Protein AF-0000000076550343 (afdb_homodimer)

Radius of gyration: 30.25 Å; Cα contacts (8 Å, |Δi|>4): 1191; chains: 2; bounding box: 45×92×61 Å

Nearest PDB structures (foldseek):
  4ol9-assembly1_A-2  TM=9.514E-01  e=4.602E-27  Mycobacterium tuberculosis
  4yca-assembly1_A  TM=8.989E-01  e=3.574E-21  Staphylococcus aureus
  4yca-assembly1_B  TM=9.072E-01  e=8.761E-21  Staphylococcus aureus
  8wl4-assembly1_B-2  TM=8.237E-01  e=9.222E-20  Levilactobacillus brevis
  1ks9-assembly1_A  TM=8.578E-01  e=3.523E-18  Escherichia coli

Solvent-accessible surface area (backbone atoms only — not comparable to full-atom values): 30443 Å² total; per-residue (Å²): 118,47,36,35,32,36,38,27,63,45,32,64,26,40,53,50,50,54,41,37,50,61,38,71,57,50,45,44,33,39,39,37,87,63,88,70,95,51,43,37,36,39,41,90,90,44,78,43,72,61,80,58,51,78,38,61,48,54,90,74,55,67,89,40,58,34,36,36,38,26,37,61,65,84,45,47,74,76,45,47,61,42,44,57,55,44,34,66,85,63,29,35,35,35,33,48,36,72,45,79,53,53,51,71,70,40,45,92,74,40,62,63,91,42,47,41,49,30,48,72,46,58,53,51,40,59,79,45,90,40,34,29,39,42,75,48,68,43,36,36,42,26,40,63,53,71,68,29,51,53,55,37,54,60,41,53,84,35,88,54,50,53,40,63,33,91,56,44,60,31,55,40,42,53,50,35,31,48,52,39,37,50,50,57,30,39,69,63,75,42,39,35,46,57,51,68,40,67,58,42,34,52,43,34,35,52,34,16,47,36,36,46,53,35,32,42,75,74,67,22,79,72,64,91,56,48,32,59,52,43,53,49,51,46,59,68,40,59,50,79,38,72,52,71,53,34,51,26,50,77,69,73,42,82,62,54,49,52,46,41,29,37,45,45,36,56,53,9,56,76,72,72,41,80,36,62,49,34,45,41,50,43,33,49,47,51,62,70,65,58,126,119,47,37,36,33,35,37,27,64,45,33,66,26,39,53,49,48,51,42,38,52,59,38,71,55,50,45,45,34,40,40,38,87,61,89,69,95,54,41,36,35,38,42,90,90,45,78,42,74,62,82,58,50,78,39,61,48,53,89,74,55,66,89,41,59,34,35,34,37,29,38,61,66,85,45,46,74,75,43,46,61,41,44,56,54,46,34,66,84,62,29,36,35,36,33,48,36,72,44,83,54,54,53,72,70,41,46,92,76,40,61,62,91,40,46,41,51,30,47,74,47,56,53,52,38,60,80,45,90,38,34,29,40,41,76,49,67,44,37,38,42,25,40,62,53,71,69,28,52,53,54,35,54,58,39,52,86,34,87,53,50,55,38,62,32,90,58,43,61,30,55,39,41,54,51,35,30,47,53,38,39,50,48,57,30,40,68,63,74,42,38,36,46,57,52,67,39,66,59,45,33,52,42,34,34,50,35,18,46,35,36,46,54,36,32,41,75,73,68,21,80,69,64,91,56,50,32,59,52,43,53,48,51,48,58,69,40,59,49,78,38,72,52,72,53,33,51,26,49,77,70,72,44,82,61,54,50,51,45,42,28,37,45,47,35,57,53,8,57,76,72,72,42,80,35,61,50,34,45,43,51,42,33,51,46,52,62,70,65,59,127

Foldseek 3Di:
DWEEEEADCFQVSLVVQVLLVLLVPYAYEYEDLDDDPWAWEQEPVGIDTGDHHYDNDLVPDDETQAYEYQDELVPLVSCQSNLQRHCVVPRAYEYAYAFDCRQVSCVVRDPSVSYWYKDWDWDKHGPDSRYIYTPDAIEIETADDDVLVVVLVSSPPGRHNRDYDPQPLQVRLLVLLLLQLLLLCQLVLAALLVLVPPVSVVLSLLQSVLSQVLSVLVPHDDDNCSSVVSSVVSVPDDNRHDDPQSVCVVVLHDGSLCRRLVVSCVSCVVSVRDRVSSVVSSVSSCVVSVD/DWEEEEADCFQVSLVVQVLLVLLVPYAYEYEDLDDDPWAWEQEPVGIDTGDHHYDNDLVPDDETQAYEYDDELVPLVSCLSNLQRHCVVPRAYEYAYAFDCRQVSCVVRDPSVSYWYKDWDWDKHGPDSRYIYTPDAIEIETADDDVLVVVQVSNPPGRHNRDHDPQPLQVRLLVLLLLQLLLLCQLVLAALLVLVPPVSVVLSLLQSVLSQVLSVLVPHDDDNCSSVVSSVVSVPDDNRHDDPQSVCVVVLHDGSLCRRLVVSCVSCVVSVRDRVSSVVSSVSSCVVSVD

Secondary structure (DSSP, 8-state):
--EEEEE--SHHHHHHHHHHHHTSS-EEEEE-SS--S--EEEETTEEEE---EEES-GGGPPP-SEEEE-S-TT-HHHHHHHHHHHTTT---EEE--SSS-HHHHTTTTS-GGGEEE-EEE--EEEEETTEEEE-S--EEEEESSHHHHHHHHTTTTSS-EEEEES-HHHHHHHHHHHHHHTHHHHHHT--GGGGGSHHHHHHHHHHHHHHHHHHHHTT----TTHHHHHHHHHHHS-TT---HHHHHHHTT----HIIIIIHHHHHHHHHT---HHHHHHHHHHHHHH--/--EEEEE--SHHHHHHHHHHHHTSS-EEEEE-SS--S--EEEETTEEEE---EEES-GGGPPP-SEEEE-S-TT-HHHHHHHHHHHTTT---EEE--SSS-HHHHHTTTS-GGGEEE-EEE--EEEEETTEEEE-S--EEEEESSHHHHHHHHTTTTSS-EEEEES-HHHHHHHHHHHHHHTHHHHHHT--GGGGGSHHHHHHHHHHHHHHHHHHHHTT----TTHHHHHHHHHHHS-TT---HHHHHHHTT----HIIIIIHHHHHHHHHT---HHHHHHHHHHHHHH--

Sequence (582 aa):
MARIAIVGVGAIGGVVASLVQSAGRHELVLCVRTPLAELVVETPDGVMRIDATVVTDPDVAPAVDWVMVATKAYDVAGAARWLERLCAKGAPVAVLQNGVEHRERFAPDVAADRIVPVIVDCPAERKSPERIVQRGGMSLKVPEGGLGAEFVELFAGTAADAATVPDWVTVAWRKLCHNSAGVLSALLLRPNEVMHDEAIGEVALQIVRECVAVGRAEGAVLSDAVPDEVLEAYRKAARDGVNSMLADRLAGRPTEIDARNGVIVRVGKRHGVTTPNNAMAVALLEAMTASMARIAIVGVGAIGGVVASLVQSAGRHELVLCVRTPLAELVVETPDGVMRIDATVVTDPDVAPAVDWVMVATKAYDVAGAARWLERLCAKGAPVAVLQNGVEHRERFAPDVAADRIVPVIVDCPAERKSPERIVQRGGMSLKVPEGGLGAEFVELFAGTAADAATVPDWVTVAWRKLCHNSAGVLSALLLRPNEVMHDEAIGEVALQIVRECVAVGRAEGAVLSDAVPDEVLEAYRKAARDGVNSMLADRLAGRPTEIDARNGVIVRVGKRHGVTTPNNAMAVALLEAMTAS

Structure (mmCIF, N/CA/C/O backbone):
data_AF-0000000076550343-model_v1
#
loop_
_entity.id
_entity.type
_entity.pdbx_description
1 polymer '2-dehydropantoate 2-reductase'
#
loop_
_atom_site.group_PDB
_atom_site.id
_atom_site.type_symbol
_atom_site.label_atom_id
_atom_site.label_alt_id
_atom_site.label_comp_id
_atom_site.label_asym_id
_atom_site.label_entity_id
_atom_site.label_seq_id
_atom_site.pdbx_PDB_ins_code
_atom_site.Cartn_x
_atom_site.Cartn_y
_atom_site.Cartn_z
_atom_site.occupancy
_atom_site.B_iso_or_equiv
_atom_site.auth_seq_id
_atom_site.auth_comp_id
_atom_site.auth_asym_id
_atom_site.auth_atom_id
_atom_site.pdbx_PDB_model_num
ATOM 1 N N . MET A 1 1 ? -2.066 43.844 23.594 1 91.38 1 MET A N 1
ATOM 2 C CA . MET A 1 1 ? -3.4 43.344 23.297 1 91.38 1 MET A CA 1
ATOM 3 C C . MET A 1 1 ? -3.635 43.281 21.797 1 91.38 1 MET A C 1
ATOM 5 O O . MET A 1 1 ? -3.262 44.188 21.062 1 91.38 1 MET A O 1
ATOM 9 N N . ALA A 1 2 ? -3.955 42.094 21.328 1 96.69 2 ALA A N 1
ATOM 10 C CA . ALA A 1 2 ? -4.27 41.906 19.922 1 96.69 2 ALA A CA 1
ATOM 11 C C . ALA A 1 2 ? -5.648 41.281 19.75 1 96.69 2 ALA A C 1
ATOM 13 O O . ALA A 1 2 ? -6.121 40.562 20.625 1 96.69 2 ALA A O 1
ATOM 14 N N . ARG A 1 3 ? -6.352 41.656 18.688 1 98.19 3 ARG A N 1
ATOM 15 C CA . ARG A 1 3 ? -7.523 40.938 18.203 1 98.19 3 ARG A CA 1
ATOM 16 C C . ARG A 1 3 ? -7.125 39.875 17.188 1 98.19 3 ARG A C 1
ATOM 18 O O . ARG A 1 3 ? -6.539 40.219 16.141 1 98.19 3 ARG A O 1
ATOM 25 N N . ILE A 1 4 ? -7.414 38.688 17.516 1 98.56 4 ILE A N 1
ATOM 26 C CA . ILE A 1 4 ? -6.918 37.562 16.719 1 98.56 4 ILE A CA 1
ATOM 27 C C . ILE A 1 4 ? -8.094 36.781 16.141 1 98.56 4 ILE A C 1
ATOM 29 O O . ILE A 1 4 ? -8.984 36.344 16.875 1 98.56 4 ILE A O 1
ATOM 33 N N . ALA A 1 5 ? -8.117 36.625 14.828 1 98.62 5 ALA A N 1
ATOM 34 C CA . ALA A 1 5 ? -9.102 35.781 14.172 1 98.62 5 ALA A CA 1
ATOM 35 C C . ALA A 1 5 ? -8.555 34.375 13.93 1 98.62 5 ALA A C 1
ATOM 37 O O . ALA A 1 5 ? -7.41 34.219 13.492 1 98.62 5 ALA A O 1
ATOM 38 N N . ILE A 1 6 ? -9.312 33.375 14.242 1 98.44 6 ILE A N 1
ATOM 39 C CA . ILE A 1 6 ? -8.977 31.984 13.93 1 98.44 6 ILE A CA 1
ATOM 40 C C . ILE A 1 6 ? -9.93 31.453 12.867 1 98.44 6 ILE A C 1
ATOM 42 O O . ILE A 1 6 ? -11.141 31.375 13.094 1 98.44 6 ILE A O 1
ATOM 46 N N . VAL A 1 7 ? -9.383 31.156 11.695 1 97.88 7 VAL A N 1
ATOM 47 C CA . VAL A 1 7 ? -10.125 30.547 10.602 1 97.88 7 VAL A CA 1
ATOM 48 C C . VAL A 1 7 ? -9.945 29.031 10.641 1 97.88 7 VAL A C 1
ATOM 50 O O . VAL A 1 7 ? -8.859 28.516 10.383 1 97.88 7 VAL A O 1
ATOM 53 N N . GLY A 1 8 ? -10.992 28.297 10.914 1 95.75 8 GLY A N 1
ATOM 54 C CA . GLY A 1 8 ? -10.906 26.859 11.148 1 95.75 8 GLY A CA 1
ATOM 55 C C . GLY A 1 8 ? -10.812 26.5 12.617 1 95.75 8 GLY A C 1
ATOM 56 O O . GLY A 1 8 ? -9.711 26.375 13.164 1 95.75 8 GLY A O 1
ATOM 57 N N . VAL A 1 9 ? -11.961 26.219 13.195 1 95.81 9 VAL A N 1
ATOM 58 C CA . VAL A 1 9 ? -12.039 25.906 14.617 1 95.81 9 VAL A CA 1
ATOM 59 C C . VAL A 1 9 ? -12.242 24.406 14.812 1 95.81 9 VAL A C 1
ATOM 61 O O . VAL A 1 9 ? -13.25 23.984 15.383 1 95.81 9 VAL A O 1
ATOM 64 N N . GLY A 1 10 ? -11.273 23.688 14.336 1 95.06 10 GLY A N 1
ATOM 65 C CA . GLY A 1 10 ? -11.172 22.266 14.625 1 95.06 10 GLY A CA 1
ATOM 66 C C . GLY A 1 10 ? -10.297 21.969 15.828 1 95.06 10 GLY A C 1
ATOM 67 O O . GLY A 1 10 ? -10.25 22.75 16.781 1 95.06 10 GLY A O 1
ATOM 68 N N . ALA A 1 11 ? -9.672 20.812 15.805 1 96.06 11 ALA A N 1
ATOM 69 C CA . ALA A 1 11 ? -8.852 20.391 16.938 1 96.06 11 ALA A CA 1
ATOM 70 C C . ALA A 1 11 ? -7.746 21.406 17.219 1 96.06 11 ALA A C 1
ATOM 72 O O . ALA A 1 11 ? -7.645 21.922 18.344 1 96.06 11 ALA A O 1
ATOM 73 N N . ILE A 1 12 ? -7.016 21.703 16.172 1 97.44 12 ILE A N 1
ATOM 74 C CA . ILE A 1 12 ? -5.875 22.594 16.344 1 97.44 12 ILE A CA 1
ATOM 75 C C . ILE A 1 12 ? -6.371 24.016 16.594 1 97.44 12 ILE A C 1
ATOM 77 O O . ILE A 1 12 ? -5.906 24.688 17.516 1 97.44 12 ILE A O 1
ATOM 81 N N . GLY A 1 13 ? -7.359 24.484 15.82 1 98 13 GLY A N 1
ATOM 82 C CA . GLY A 1 13 ? -7.902 25.812 16.016 1 98 13 GLY A CA 1
ATOM 83 C C . GLY A 1 13 ? -8.484 26.031 17.406 1 98 13 GLY A C 1
ATOM 84 O O . GLY A 1 13 ? -8.32 27.094 17.984 1 98 13 GLY A O 1
ATOM 85 N N . GLY A 1 14 ? -9.125 25.031 17.891 1 98.06 14 GLY A N 1
ATOM 86 C CA . GLY A 1 14 ? -9.688 25.109 19.219 1 98.06 14 GLY A CA 1
ATOM 87 C C . GLY A 1 14 ? -8.641 25.188 20.312 1 98.06 14 GLY A C 1
ATOM 88 O O . GLY A 1 14 ? -8.758 25.984 21.234 1 98.06 14 GLY A O 1
ATOM 89 N N . VAL A 1 15 ? -7.625 24.359 20.203 1 98.5 15 VAL A N 1
ATOM 90 C CA . VAL A 1 15 ? -6.551 24.391 21.188 1 98.5 15 VAL A CA 1
ATOM 91 C C . VAL A 1 15 ? -5.836 25.734 21.141 1 98.5 15 VAL A C 1
ATOM 93 O O . VAL A 1 15 ? -5.531 26.312 22.188 1 98.5 15 VAL A O 1
ATOM 96 N N . VAL A 1 16 ? -5.633 26.234 19.969 1 98.62 16 VAL A N 1
ATOM 97 C CA . VAL A 1 16 ? -4.98 27.531 19.812 1 98.62 16 VAL A CA 1
ATOM 98 C C . VAL A 1 16 ? -5.844 28.625 20.438 1 98.62 16 VAL A C 1
ATOM 100 O O . VAL A 1 16 ? -5.332 29.531 21.109 1 98.62 16 VAL A O 1
ATOM 103 N N . ALA A 1 17 ? -7.145 28.578 20.25 1 98.44 17 ALA A N 1
ATOM 104 C CA . ALA A 1 17 ? -8.062 29.531 20.859 1 98.44 17 ALA A CA 1
ATOM 105 C C . ALA A 1 17 ? -7.93 29.516 22.391 1 98.44 17 ALA A C 1
ATOM 107 O O . ALA A 1 17 ? -7.871 30.562 23.016 1 98.44 17 ALA A O 1
ATOM 108 N N . SER A 1 18 ? -7.871 28.328 22.922 1 98.44 18 SER A N 1
ATOM 109 C CA . SER A 1 18 ? -7.758 28.188 24.375 1 98.44 18 SER A CA 1
ATOM 110 C C . SER A 1 18 ? -6.445 28.781 24.891 1 98.44 18 SER A C 1
ATOM 112 O O . SER A 1 18 ? -6.414 29.422 25.938 1 98.44 18 SER A O 1
ATOM 114 N N . LEU A 1 19 ? -5.395 28.578 24.172 1 98 19 LEU A N 1
ATOM 115 C CA . LEU A 1 19 ? -4.086 29.094 24.562 1 98 19 LEU A CA 1
ATOM 116 C C . LEU A 1 19 ? -4.047 30.609 24.469 1 98 19 LEU A C 1
ATOM 118 O O . LEU A 1 19 ? -3.586 31.281 25.391 1 98 19 LEU A O 1
ATOM 122 N N . VAL A 1 20 ? -4.57 31.156 23.375 1 97.69 20 VAL A N 1
ATOM 123 C CA . VAL A 1 20 ? -4.598 32.594 23.203 1 97.69 20 VAL A CA 1
ATOM 124 C C . VAL A 1 20 ? -5.434 33.25 24.297 1 97.69 20 VAL A C 1
ATOM 126 O O . VAL A 1 20 ? -5.047 34.281 24.859 1 97.69 20 VAL A O 1
ATOM 129 N N . GLN A 1 21 ? -6.562 32.656 24.594 1 97.62 21 GLN A N 1
ATOM 130 C CA . GLN A 1 21 ? -7.406 33.156 25.672 1 97.62 21 GLN A CA 1
ATOM 131 C C . GLN A 1 21 ? -6.672 33.125 27.016 1 97.62 21 GLN A C 1
ATOM 133 O O . GLN A 1 21 ? -6.801 34.031 27.828 1 97.62 21 GLN A O 1
ATOM 138 N N . SER A 1 22 ? -5.977 32.094 27.25 1 97.19 22 SER A N 1
ATOM 139 C CA . SER A 1 22 ? -5.312 31.891 28.547 1 97.19 22 SER A CA 1
ATOM 140 C C . SER A 1 22 ? -4.215 32.938 28.75 1 97.19 22 SER A C 1
ATOM 142 O O . SER A 1 22 ? -3.777 33.156 29.875 1 97.19 22 SER A O 1
ATOM 144 N N . ALA A 1 23 ? -3.725 33.5 27.656 1 96.19 23 ALA A N 1
ATOM 145 C CA . ALA A 1 23 ? -2.762 34.594 27.781 1 96.19 23 ALA A CA 1
ATOM 146 C C . ALA A 1 23 ? -3.361 35.781 28.547 1 96.19 23 ALA A C 1
ATOM 148 O O . ALA A 1 23 ? -2.631 36.594 29.109 1 96.19 23 ALA A O 1
ATOM 149 N N . GLY A 1 24 ? -4.707 36 28.453 1 96.06 24 GLY A N 1
ATOM 150 C CA . GLY A 1 24 ? -5.434 36.938 29.312 1 96.06 24 GLY A CA 1
ATOM 151 C C . GLY A 1 24 ? -5.461 38.344 28.766 1 96.06 24 GLY A C 1
ATOM 152 O O . GLY A 1 24 ? -5.895 39.281 29.453 1 96.06 24 GLY A O 1
ATOM 153 N N . ARG A 1 25 ? -5.012 38.562 27.531 1 96.12 25 ARG A N 1
ATOM 154 C CA . ARG A 1 25 ? -4.871 39.969 27.094 1 96.12 25 ARG A CA 1
ATOM 155 C C . ARG A 1 25 ? -5.422 40.125 25.672 1 96.12 25 ARG A C 1
ATOM 157 O O . ARG A 1 25 ? -5.523 41.25 25.172 1 96.12 25 ARG A O 1
ATOM 164 N N . HIS A 1 26 ? -5.762 39 25 1 98 26 HIS A N 1
ATOM 165 C CA . HIS A 1 26 ? -6.145 39.094 23.594 1 98 26 HIS A CA 1
ATOM 166 C C . HIS A 1 26 ? -7.652 38.969 23.422 1 98 26 HIS A C 1
ATOM 168 O O . HIS A 1 26 ? -8.344 38.438 24.312 1 98 26 HIS A O 1
ATOM 174 N N . GLU A 1 27 ? -8.18 39.469 22.344 1 98.19 27 GLU A N 1
ATOM 175 C CA . GLU A 1 27 ? -9.547 39.25 21.906 1 98.19 27 GLU A CA 1
ATOM 176 C C . GLU A 1 27 ? -9.602 38.219 20.781 1 98.19 27 GLU A C 1
ATOM 178 O O . GLU A 1 27 ? -8.742 38.188 19.906 1 98.19 27 GLU A O 1
ATOM 183 N N . LEU A 1 28 ? -10.617 37.406 20.875 1 98.31 28 LEU A N 1
ATOM 184 C CA . LEU A 1 28 ? -10.711 36.281 19.922 1 98.31 28 LEU A CA 1
ATOM 185 C C . LEU A 1 28 ? -11.922 36.438 19.016 1 98.31 28 LEU A C 1
ATOM 187 O O . LEU A 1 28 ? -13.008 36.812 19.484 1 98.31 28 LEU A O 1
ATOM 191 N N . VAL A 1 29 ? -11.703 36.219 17.75 1 98.12 29 VAL A N 1
ATOM 192 C CA . VAL A 1 29 ? -12.758 36.094 16.75 1 98.12 29 VAL A CA 1
ATOM 193 C C . VAL A 1 29 ? -12.688 34.688 16.125 1 98.12 29 VAL A C 1
ATOM 195 O O . VAL A 1 29 ? -11.672 34.344 15.523 1 98.12 29 VAL A O 1
ATOM 198 N N . LEU A 1 30 ? -13.727 33.906 16.281 1 98.25 30 LEU A N 1
ATOM 199 C CA . LEU A 1 30 ? -13.789 32.594 15.664 1 98.25 30 LEU A CA 1
ATOM 200 C C . LEU A 1 30 ? -14.57 32.625 14.352 1 98.25 30 LEU A C 1
ATOM 202 O O . LEU A 1 30 ? -15.742 33 14.336 1 98.25 30 LEU A O 1
ATOM 206 N N . CYS A 1 31 ? -13.891 32.312 13.305 1 97.56 31 CYS A N 1
ATOM 207 C CA . CYS A 1 31 ? -14.5 32.25 11.977 1 97.56 31 CYS A CA 1
ATOM 208 C C . CYS A 1 31 ? -14.906 30.828 11.617 1 97.56 31 CYS A C 1
ATOM 210 O O . CYS A 1 31 ? -14.047 29.984 11.375 1 97.56 31 CYS A O 1
ATOM 212 N N . VAL A 1 32 ? -16.172 30.562 11.586 1 95.5 32 VAL A N 1
ATOM 213 C CA . VAL A 1 32 ? -16.672 29.203 11.406 1 95.5 32 VAL A CA 1
ATOM 214 C C . VAL A 1 32 ? -17.734 29.188 10.305 1 95.5 32 VAL A C 1
ATOM 216 O O . VAL A 1 32 ? -18.297 30.234 9.969 1 95.5 32 VAL A O 1
ATOM 219 N N . ARG A 1 33 ? -18.016 28.047 9.664 1 89.94 33 ARG A N 1
ATOM 220 C CA . ARG A 1 33 ? -19.047 27.875 8.633 1 89.94 33 ARG A CA 1
ATOM 221 C C . ARG A 1 33 ? -20.422 27.719 9.258 1 89.94 33 ARG A C 1
ATOM 223 O O . ARG A 1 33 ? -21.422 28.172 8.695 1 89.94 33 ARG A O 1
ATOM 230 N N . THR A 1 34 ? -20.359 26.969 10.438 1 91.06 34 THR A N 1
ATOM 231 C CA . THR A 1 34 ? -21.578 26.703 11.203 1 91.06 34 THR A CA 1
ATOM 232 C C . THR A 1 34 ? -21.484 27.344 12.586 1 91.06 34 THR A C 1
ATOM 234 O O . THR A 1 34 ? -20.469 27.203 13.273 1 91.06 34 THR A O 1
ATOM 237 N N . PRO A 1 35 ? -22.578 27.891 12.953 1 91.69 35 PRO A N 1
ATOM 238 C CA . PRO A 1 35 ? -22.547 28.547 14.25 1 91.69 35 PRO A CA 1
ATOM 239 C C . PRO A 1 35 ? -22.234 27.594 15.398 1 91.69 35 PRO A C 1
ATOM 241 O O . PRO A 1 35 ? -22.672 26.453 15.391 1 91.69 35 PRO A O 1
ATOM 244 N N . LEU A 1 36 ? -21.453 28.172 16.312 1 94 36 LEU A N 1
ATOM 245 C CA . LEU A 1 36 ? -21.141 27.469 17.547 1 94 36 LEU A CA 1
ATOM 246 C C . LEU A 1 36 ? -21.844 28.109 18.734 1 94 36 LEU A C 1
ATOM 248 O O . LEU A 1 36 ? -21.75 29.312 18.953 1 94 36 LEU A O 1
ATOM 252 N N . ALA A 1 37 ? -22.5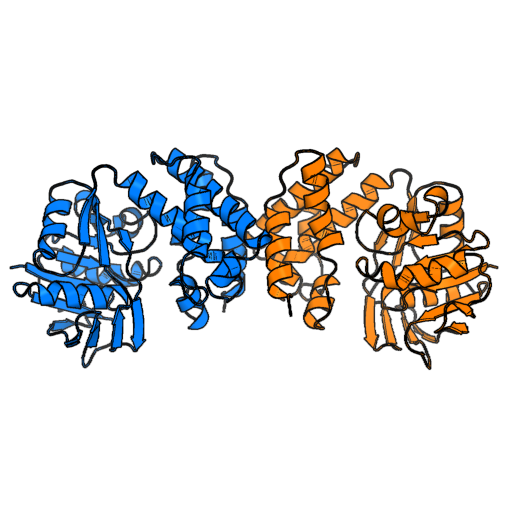94 27.297 19.484 1 93.62 37 ALA A N 1
ATOM 253 C CA . ALA A 1 37 ? -23.188 27.812 20.719 1 93.62 37 ALA A CA 1
ATOM 254 C C . ALA A 1 37 ? -22.125 28.062 21.781 1 93.62 37 ALA A C 1
ATOM 256 O O . ALA A 1 37 ? -22.219 29.031 22.547 1 93.62 37 ALA A O 1
ATOM 257 N N . GLU A 1 38 ? -21.203 27.25 21.812 1 96.62 38 GLU A N 1
ATOM 258 C CA . GLU A 1 38 ? -20.047 27.344 22.688 1 96.62 38 GLU A CA 1
ATOM 259 C C . GLU A 1 38 ? -18.875 26.547 22.156 1 96.62 38 GLU A C 1
ATOM 261 O O . GLU A 1 38 ? -19.047 25.688 21.281 1 96.62 38 GLU A O 1
ATOM 266 N N . LEU A 1 39 ? -17.75 26.891 22.562 1 98.19 39 LEU A N 1
ATOM 267 C CA . LEU A 1 39 ? -16.547 26.109 22.344 1 98.19 39 LEU A CA 1
ATOM 268 C C . LEU A 1 39 ? -15.875 25.766 23.672 1 98.19 39 LEU A C 1
ATOM 270 O O . LEU A 1 39 ? -15.523 26.656 24.438 1 98.19 39 LEU A O 1
ATOM 274 N N . VAL A 1 40 ? -15.82 24.453 23.875 1 98.69 40 VAL A N 1
ATOM 275 C CA . VAL A 1 40 ? -15.211 23.969 25.109 1 98.69 40 VAL A CA 1
ATOM 276 C C . VAL A 1 40 ? -13.969 23.141 24.766 1 98.69 40 VAL A C 1
ATOM 278 O O . VAL A 1 40 ? -14.031 22.219 23.938 1 98.69 40 VAL A O 1
ATOM 281 N N . VAL A 1 41 ? -12.875 23.484 25.406 1 98.56 41 VAL A N 1
ATOM 282 C CA . VAL A 1 41 ? -11.617 22.781 25.188 1 98.56 41 VAL A CA 1
ATOM 283 C C . VAL A 1 41 ? -11.148 22.141 26.5 1 98.56 41 VAL A C 1
ATOM 285 O O . VAL A 1 41 ? -10.984 22.828 27.5 1 98.56 41 VAL A O 1
ATOM 288 N N . GLU A 1 42 ? -11.047 20.828 26.469 1 98.44 42 GLU A N 1
ATOM 289 C CA . GLU A 1 42 ? -10.398 20.125 27.562 1 98.44 42 GLU A CA 1
ATOM 290 C C . GLU A 1 42 ? -8.883 20.141 27.422 1 98.44 42 GLU A C 1
ATOM 292 O O . GLU A 1 42 ? -8.336 19.469 26.531 1 98.44 42 GLU A O 1
ATOM 297 N N . THR A 1 43 ? -8.219 20.922 28.234 1 97.19 43 THR A N 1
ATOM 298 C CA . THR A 1 43 ? -6.766 21.016 28.203 1 97.19 43 THR A CA 1
ATOM 299 C C . THR A 1 43 ? -6.141 20.188 29.312 1 97.19 43 THR A C 1
ATOM 301 O O . THR A 1 43 ? -6.84 19.734 30.219 1 97.19 43 THR A O 1
ATOM 304 N N . PRO A 1 44 ? -4.816 19.969 29.25 1 94.38 44 PRO A N 1
ATOM 305 C CA . PRO A 1 44 ? -4.16 19.25 30.344 1 94.38 44 PRO A CA 1
ATOM 306 C C . PRO A 1 44 ? -4.328 19.953 31.688 1 94.38 44 PRO A C 1
ATOM 308 O O . PRO A 1 44 ? -4.277 19.312 32.75 1 94.38 44 PRO A O 1
ATOM 311 N N . ASP A 1 45 ? -4.574 21.266 31.688 1 93.31 45 ASP A N 1
ATOM 312 C CA . ASP A 1 45 ? -4.66 22.062 32.906 1 93.31 45 ASP A CA 1
ATOM 313 C C . ASP A 1 45 ? -6.109 22.25 33.344 1 93.31 45 ASP A C 1
ATOM 315 O O . ASP A 1 45 ? -6.379 22.828 34.406 1 93.31 45 ASP A O 1
ATOM 319 N N . GLY A 1 46 ? -7.07 21.766 32.594 1 95.81 46 GLY A N 1
ATOM 320 C CA . GLY A 1 46 ? -8.477 21.906 32.938 1 95.81 46 GLY A CA 1
ATOM 321 C C . GLY A 1 46 ? -9.352 22.234 31.75 1 95.81 46 GLY A C 1
ATOM 322 O O . GLY A 1 46 ? -8.867 22.359 30.625 1 95.81 46 GLY A O 1
ATOM 323 N N . VAL A 1 47 ? -10.664 22.375 32.031 1 98.12 47 VAL A N 1
ATOM 324 C CA . VAL A 1 47 ? -11.656 22.656 30.984 1 98.12 47 VAL A CA 1
ATOM 325 C C . VAL A 1 47 ? -11.82 24.156 30.812 1 98.12 47 VAL A C 1
ATOM 327 O O . VAL A 1 47 ? -11.969 24.891 31.797 1 98.12 47 VAL A O 1
ATOM 330 N N . MET A 1 48 ? -11.812 24.625 29.594 1 98 48 MET A N 1
ATOM 331 C CA . MET A 1 48 ? -11.93 26.047 29.281 1 98 48 MET A CA 1
ATOM 332 C C . MET A 1 48 ? -13.102 26.312 28.344 1 98 48 MET A C 1
ATOM 334 O O . MET A 1 48 ? -13.242 25.641 27.312 1 98 48 MET A O 1
ATOM 338 N N . ARG A 1 49 ? -13.922 27.172 28.688 1 98.44 49 ARG A N 1
ATOM 339 C CA . ARG A 1 49 ? -14.938 27.703 27.781 1 98.44 49 ARG A CA 1
ATOM 340 C C . ARG A 1 49 ? -14.43 28.953 27.062 1 98.44 49 ARG A C 1
ATOM 342 O O . ARG A 1 49 ? -14.016 29.922 27.703 1 98.44 49 ARG A O 1
ATOM 349 N N . ILE A 1 50 ? -14.508 28.953 25.844 1 98.5 50 ILE A N 1
ATOM 350 C CA . ILE A 1 50 ? -13.883 30.016 25.047 1 98.5 50 ILE A CA 1
ATOM 351 C C . ILE A 1 50 ? -14.828 31.203 24.938 1 98.5 50 ILE A C 1
ATOM 353 O O . ILE A 1 50 ? -16 31.047 24.578 1 98.5 50 ILE A O 1
ATOM 357 N N . ASP A 1 51 ? -14.312 32.312 25.375 1 98.12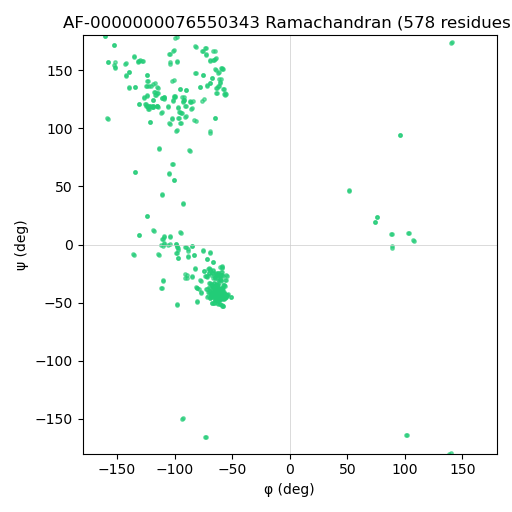 51 ASP A N 1
ATOM 358 C CA . ASP A 1 51 ? -15.016 33.562 25.219 1 98.12 51 ASP A CA 1
ATOM 359 C C . ASP A 1 51 ? -14.555 34.312 23.953 1 98.12 51 ASP A C 1
ATOM 361 O O . ASP A 1 51 ? -13.477 34.906 23.938 1 98.12 51 ASP A O 1
ATOM 365 N N . ALA A 1 52 ? -15.398 34.281 22.922 1 97.88 52 ALA A N 1
ATOM 366 C CA . ALA A 1 52 ? -15.008 34.844 21.625 1 97.88 52 ALA A CA 1
ATOM 367 C C . ALA A 1 52 ? -16.219 35.312 20.844 1 97.88 52 ALA A C 1
ATOM 369 O O . ALA A 1 52 ? -17.344 34.906 21.109 1 97.88 52 ALA A O 1
ATOM 370 N N . THR A 1 53 ? -15.992 36.25 19.984 1 97 53 THR A N 1
ATOM 371 C CA . THR A 1 53 ? -16.984 36.562 18.969 1 97 53 THR A CA 1
ATOM 372 C C . THR A 1 53 ? -17.016 35.5 17.875 1 97 53 THR A C 1
ATOM 374 O O . THR A 1 53 ? -15.977 35.188 17.281 1 97 53 THR A O 1
ATOM 377 N N . VAL A 1 54 ? -18.156 34.938 17.625 1 97.56 54 VAL A N 1
ATOM 378 C CA . VAL A 1 54 ? -18.297 33.906 16.594 1 97.56 54 VAL A CA 1
ATOM 379 C C . VAL A 1 54 ? -18.906 34.531 15.336 1 97.56 54 VAL A C 1
ATOM 381 O O . VAL A 1 54 ? -19.969 35.156 15.398 1 97.56 54 VAL A O 1
ATOM 384 N N . VAL A 1 55 ? -18.203 34.375 14.281 1 96.94 55 VAL A N 1
ATOM 385 C CA . VAL A 1 55 ? -18.672 34.906 13.016 1 96.94 55 VAL A CA 1
ATOM 386 C C . VAL A 1 55 ? -18.828 33.812 11.984 1 96.94 55 VAL A C 1
ATOM 388 O O . VAL A 1 55 ? -17.969 32.938 11.852 1 96.94 55 VAL A O 1
ATOM 391 N N . THR A 1 56 ? -19.922 33.812 11.219 1 96.31 56 THR A N 1
ATOM 392 C CA . THR A 1 56 ? -20.188 32.781 10.219 1 96.31 56 THR A CA 1
ATOM 393 C C . THR A 1 56 ? -20.156 33.375 8.812 1 96.31 56 THR A C 1
ATOM 395 O O . THR A 1 56 ? -20.141 32.625 7.824 1 96.31 56 THR A O 1
ATOM 398 N N . ASP A 1 57 ? -20.094 34.719 8.781 1 95.44 57 ASP A N 1
ATOM 399 C CA . ASP A 1 57 ? -20.062 35.438 7.52 1 95.44 57 ASP A CA 1
ATOM 400 C C . ASP A 1 57 ? -18.844 36.344 7.441 1 95.44 57 ASP A C 1
ATOM 402 O O . ASP A 1 57 ? -18.703 37.281 8.219 1 95.44 57 ASP A O 1
ATOM 406 N N . PRO A 1 58 ? -18 36.094 6.453 1 95.25 58 PRO A N 1
ATOM 407 C CA . PRO A 1 58 ? -16.797 36.938 6.328 1 95.25 58 PRO A CA 1
ATOM 408 C C . PRO A 1 58 ? -17.109 38.406 6.18 1 95.25 58 PRO A C 1
ATOM 410 O O . PRO A 1 58 ? -16.312 39.25 6.613 1 95.25 58 PRO A O 1
ATOM 413 N N . ASP A 1 59 ? -18.203 38.719 5.676 1 94 59 ASP A N 1
ATOM 414 C CA . ASP A 1 59 ? -18.531 40.094 5.34 1 94 59 ASP A CA 1
ATOM 415 C C . ASP A 1 59 ? -18.719 40.938 6.602 1 94 59 ASP A C 1
ATOM 417 O O . ASP A 1 59 ? -18.625 42.156 6.555 1 94 59 ASP A O 1
ATOM 421 N N . VAL A 1 60 ? -19 40.281 7.688 1 94.19 60 VAL A N 1
ATOM 422 C CA . VAL A 1 60 ? -19.266 41.062 8.906 1 94.19 60 VAL A CA 1
ATOM 423 C C . VAL A 1 60 ? -18.109 40.875 9.883 1 94.19 60 VAL A C 1
ATOM 425 O O . VAL A 1 60 ? -18.203 41.312 11.047 1 94.19 60 VAL A O 1
ATOM 428 N N . ALA A 1 61 ? -17.062 40.219 9.469 1 95.06 61 ALA A N 1
ATOM 429 C CA . ALA A 1 61 ? -15.906 40.031 10.344 1 95.06 61 ALA A CA 1
ATOM 430 C C . ALA A 1 61 ? -15.258 41.375 10.703 1 95.06 61 ALA A C 1
ATOM 432 O O . ALA A 1 61 ? -15.086 42.219 9.844 1 95.06 61 ALA A O 1
ATOM 433 N N . PRO A 1 62 ? -14.953 41.562 11.906 1 95.31 62 PRO A N 1
ATOM 434 C CA . PRO A 1 62 ? -14.289 42.812 12.305 1 95.31 62 PRO A CA 1
ATOM 435 C C . PRO A 1 62 ? -12.836 42.875 11.852 1 95.31 62 PRO A C 1
ATOM 437 O O . PRO A 1 62 ? -12.273 41.875 11.43 1 95.31 62 PRO A O 1
ATOM 440 N N . ALA A 1 63 ? -12.258 44.094 11.992 1 95.94 63 ALA A N 1
ATOM 441 C CA . ALA A 1 63 ? -10.812 44.219 11.789 1 95.94 63 ALA A CA 1
ATOM 442 C C . ALA A 1 63 ? -10.031 43.5 12.867 1 95.94 63 ALA A C 1
ATOM 444 O O . ALA A 1 63 ? -10.43 43.5 14.039 1 95.94 63 ALA A O 1
ATOM 445 N N . VAL A 1 64 ? -8.898 42.906 12.406 1 98.12 64 VAL A N 1
ATOM 446 C CA . VAL A 1 64 ? -8.109 42.125 13.359 1 98.12 64 VAL A CA 1
ATOM 447 C C . VAL A 1 64 ? -6.629 42.469 13.188 1 98.12 64 VAL A C 1
ATOM 449 O O . VAL A 1 64 ? -6.23 43.062 12.18 1 98.12 64 VAL A O 1
ATOM 452 N N . ASP A 1 65 ? -5.887 42.125 14.219 1 98 65 ASP A N 1
ATOM 453 C CA . ASP A 1 65 ? -4.445 42.375 14.211 1 98 65 ASP A CA 1
ATOM 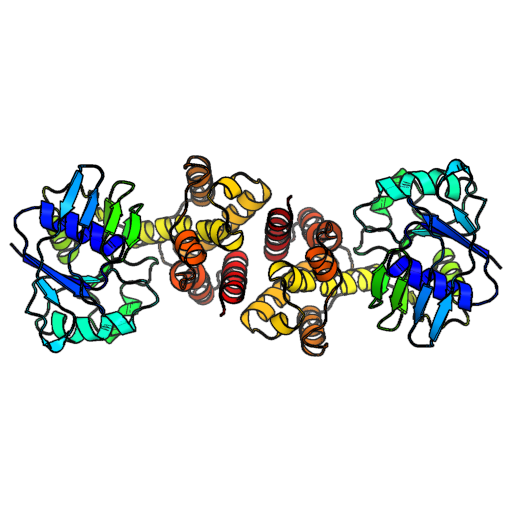454 C C . ASP A 1 65 ? -3.705 41.156 13.648 1 98 65 ASP A C 1
ATOM 456 O O . ASP A 1 65 ? -2.604 41.281 13.109 1 98 65 ASP A O 1
ATOM 460 N N . TRP A 1 66 ? -4.262 39.938 13.805 1 98.44 66 TRP A N 1
ATOM 461 C CA . TRP A 1 66 ? -3.701 38.688 13.336 1 98.44 66 TRP A CA 1
ATOM 462 C C . TRP A 1 66 ? -4.801 37.75 12.828 1 98.44 66 TRP A C 1
ATOM 464 O O . TRP A 1 66 ? -5.914 37.75 13.359 1 98.44 66 TRP A O 1
ATOM 474 N N . VAL A 1 67 ? -4.445 37 11.82 1 98.5 67 VAL A N 1
ATOM 475 C CA . VAL A 1 67 ? -5.281 35.906 11.367 1 98.5 67 VAL A CA 1
ATOM 476 C C . VAL A 1 67 ? -4.52 34.594 11.523 1 98.5 67 VAL A C 1
ATOM 478 O O . VAL A 1 67 ? -3.35 34.5 11.148 1 98.5 67 VAL A O 1
ATOM 481 N N . MET A 1 68 ? -5.152 33.594 12.117 1 98.5 68 MET A N 1
ATOM 482 C CA . MET A 1 68 ? -4.613 32.25 12.188 1 98.5 68 MET A CA 1
ATOM 483 C C . MET A 1 68 ? -5.484 31.266 11.406 1 98.5 68 MET A C 1
ATOM 485 O O . MET A 1 68 ? -6.672 31.109 11.695 1 98.5 68 MET A O 1
ATOM 489 N N . VAL A 1 69 ? -4.832 30.672 10.406 1 98.19 69 VAL A N 1
ATOM 490 C CA . VAL A 1 69 ? -5.527 29.688 9.594 1 98.19 69 VAL A CA 1
ATOM 491 C C . VAL A 1 69 ? -5.219 28.281 10.109 1 98.19 69 VAL A C 1
ATOM 493 O O . VAL 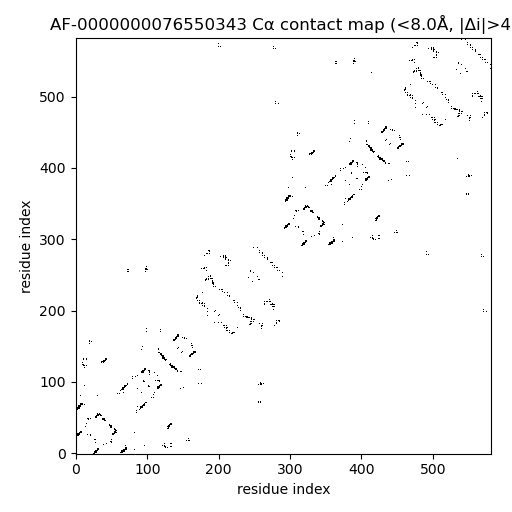A 1 69 ? -4.07 27.828 10.055 1 98.19 69 VAL A O 1
ATOM 496 N N . ALA A 1 70 ? -6.223 27.609 10.617 1 97.38 70 ALA A N 1
ATOM 497 C CA . ALA A 1 70 ? -6.047 26.266 11.172 1 97.38 70 ALA A CA 1
ATOM 498 C C . ALA A 1 70 ? -6.977 25.266 10.492 1 97.38 70 ALA A C 1
ATOM 500 O O . ALA A 1 70 ? -7.363 24.266 11.094 1 97.38 70 ALA A O 1
ATOM 501 N N . THR A 1 71 ? -7.402 25.562 9.25 1 96 71 THR A N 1
ATOM 502 C CA . THR A 1 71 ? -8.156 24.594 8.453 1 96 71 THR A CA 1
ATOM 503 C C . THR A 1 71 ? -7.246 23.469 7.969 1 96 71 THR A C 1
ATOM 505 O O . THR A 1 71 ? -6.02 23.578 8.031 1 96 71 THR A O 1
ATOM 508 N N . LYS A 1 72 ? -7.875 22.422 7.555 1 95.38 72 LYS A N 1
ATOM 509 C CA . LYS A 1 72 ? -7.094 21.391 6.871 1 95.38 72 LYS A CA 1
ATOM 510 C C . LYS A 1 72 ? -6.414 21.953 5.629 1 95.38 72 LYS A C 1
ATOM 512 O O . LYS A 1 72 ? -6.953 22.844 4.965 1 95.38 72 LYS A O 1
ATOM 517 N N . ALA A 1 73 ? -5.289 21.344 5.301 1 95 73 ALA A N 1
ATOM 518 C CA . ALA A 1 73 ? -4.441 21.859 4.23 1 95 73 ALA A CA 1
ATOM 519 C C . ALA A 1 73 ? -5.172 21.844 2.893 1 95 73 ALA A C 1
ATOM 521 O O . ALA A 1 73 ? -4.895 22.672 2.018 1 95 73 ALA A O 1
ATOM 522 N N . TYR A 1 74 ? -6.145 20.938 2.746 1 93.56 74 TYR A N 1
ATOM 523 C CA . TYR A 1 74 ? -6.836 20.828 1.468 1 93.56 74 TYR A CA 1
ATOM 524 C C . TYR A 1 74 ? -7.957 21.859 1.363 1 93.56 74 TYR A C 1
ATOM 526 O O . TYR A 1 74 ? -8.523 22.062 0.288 1 93.56 74 TYR A O 1
ATOM 534 N N . ASP A 1 75 ? -8.312 22.578 2.432 1 91.94 75 ASP A N 1
ATOM 535 C CA . ASP A 1 75 ? -9.445 23.5 2.438 1 91.94 75 ASP A CA 1
ATOM 536 C C . ASP A 1 75 ? -8.977 24.938 2.268 1 91.94 75 ASP A C 1
ATOM 538 O O . ASP A 1 75 ? -9.336 25.812 3.059 1 91.94 75 ASP A O 1
ATOM 542 N N . VAL A 1 76 ? -8.258 25.219 1.245 1 90.31 76 VAL A N 1
ATOM 543 C CA . VAL A 1 76 ? -7.738 26.547 0.947 1 90.31 76 VAL A CA 1
ATOM 544 C C . VAL A 1 76 ? -8.883 27.469 0.53 1 90.31 76 VAL A C 1
ATOM 546 O O . VAL A 1 76 ? -8.945 28.625 0.962 1 90.31 76 VAL A O 1
ATOM 549 N N . ALA A 1 77 ? -9.781 26.953 -0.251 1 87.88 77 ALA A N 1
ATOM 550 C CA . ALA A 1 77 ? -10.906 27.734 -0.753 1 87.88 77 ALA A CA 1
ATOM 551 C C . ALA A 1 77 ? -11.781 28.234 0.394 1 87.88 77 ALA A C 1
ATOM 553 O O . ALA A 1 77 ? -12.273 29.375 0.36 1 87.88 77 ALA A O 1
ATOM 554 N N . GLY A 1 78 ? -11.953 27.375 1.392 1 89.56 78 GLY A N 1
ATOM 555 C CA . GLY A 1 78 ? -12.758 27.75 2.543 1 89.56 78 GLY A CA 1
ATOM 556 C C . GLY A 1 78 ? -12.156 28.891 3.348 1 89.56 78 GLY A C 1
ATOM 557 O O . GLY A 1 78 ? -12.883 29.672 3.957 1 89.56 78 GLY A O 1
ATOM 558 N N . ALA A 1 79 ? -10.859 29 3.275 1 93.56 79 ALA A N 1
ATOM 559 C CA . ALA A 1 79 ? -10.156 30.031 4.027 1 93.56 79 ALA A CA 1
ATOM 560 C C . ALA A 1 79 ? -10.016 31.312 3.203 1 93.56 79 ALA A C 1
ATOM 562 O O . ALA A 1 79 ? -9.906 32.406 3.758 1 93.56 79 ALA A O 1
ATOM 563 N N . ALA A 1 80 ? -10.039 31.203 1.912 1 91.62 80 ALA A N 1
ATOM 564 C CA . ALA A 1 80 ? -9.734 32.312 1.005 1 91.62 80 ALA A CA 1
ATOM 565 C C . ALA A 1 80 ? -10.711 33.469 1.209 1 91.62 80 ALA A C 1
ATOM 567 O O . ALA A 1 80 ? -10.297 34.625 1.254 1 91.62 80 ALA A O 1
ATOM 568 N N . ARG A 1 81 ? -11.93 33.156 1.328 1 90.31 81 ARG A N 1
ATOM 569 C CA . ARG A 1 81 ? -12.938 34.219 1.492 1 90.31 81 ARG A CA 1
ATOM 570 C C . ARG A 1 81 ? -12.711 35 2.783 1 90.31 81 ARG A C 1
ATOM 572 O O . ARG A 1 81 ? -12.883 36.219 2.818 1 90.31 81 ARG A O 1
ATOM 579 N N . TRP A 1 82 ? -12.383 34.312 3.793 1 96.12 82 TRP A N 1
ATOM 580 C CA . TRP A 1 82 ? -12.078 34.969 5.066 1 96.12 82 TRP A CA 1
ATOM 581 C C . TRP A 1 82 ? -10.852 35.844 4.941 1 96.12 82 TRP A C 1
ATOM 583 O O . TRP A 1 82 ? -10.852 37 5.418 1 96.12 82 TRP A O 1
ATOM 593 N N . LEU A 1 83 ? -9.859 35.344 4.32 1 96.44 83 LEU A N 1
ATOM 594 C CA . LEU A 1 83 ? -8.586 36.031 4.215 1 96.44 83 LEU A CA 1
ATOM 595 C C . L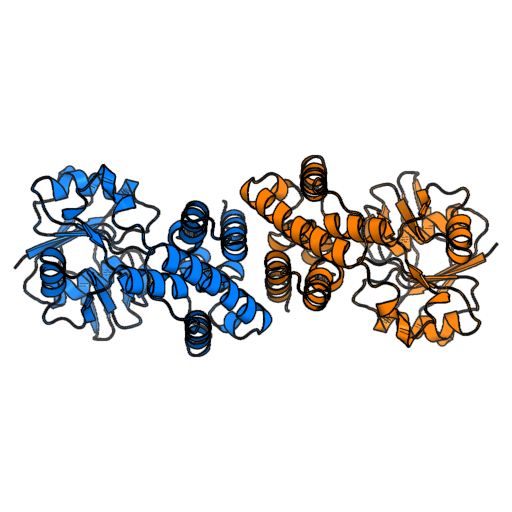EU A 1 83 ? -8.75 37.344 3.418 1 96.44 83 LEU A C 1
ATOM 597 O O . LEU A 1 83 ? -8.125 38.344 3.74 1 96.44 83 LEU A O 1
ATOM 601 N N . GLU A 1 84 ? -9.562 37.281 2.398 1 93 84 GLU A N 1
ATOM 602 C CA . GLU A 1 84 ? -9.844 38.469 1.61 1 93 84 GLU A CA 1
ATOM 603 C C . GLU A 1 84 ? -10.344 39.625 2.494 1 93 84 GLU A C 1
ATOM 605 O O . GLU A 1 84 ? -9.93 40.781 2.324 1 93 84 GLU A O 1
ATOM 610 N N . ARG A 1 85 ? -11.188 39.312 3.381 1 94.31 85 ARG A N 1
ATOM 611 C CA . ARG A 1 85 ? -11.789 40.312 4.266 1 94.31 85 ARG A CA 1
ATOM 612 C C . ARG A 1 85 ? -10.844 40.656 5.402 1 94.31 85 ARG A C 1
ATOM 614 O O . ARG A 1 85 ? -10.609 41.844 5.668 1 94.31 85 ARG A O 1
ATOM 621 N N . LEU A 1 86 ? -10.289 39.719 6.074 1 96.12 86 LEU A N 1
ATOM 622 C CA . LEU A 1 86 ? -9.547 39.906 7.316 1 96.12 86 LEU A CA 1
ATOM 623 C C . LEU A 1 86 ? -8.188 40.531 7.047 1 96.12 86 LEU A C 1
ATOM 625 O O . LEU A 1 86 ? -7.648 41.25 7.902 1 96.12 86 LEU A O 1
ATOM 629 N N . CYS A 1 87 ? -7.699 40.312 5.906 1 94.44 87 CYS A N 1
ATOM 630 C CA . CYS A 1 87 ? -6.355 40.781 5.598 1 94.44 87 CYS A CA 1
ATOM 631 C C . CYS A 1 87 ? -6.406 42.094 4.809 1 94.44 87 CYS A C 1
ATOM 633 O O . CYS A 1 87 ? -5.367 42.625 4.441 1 94.44 87 CYS A O 1
ATOM 635 N N . ALA A 1 88 ? -7.578 42.562 4.555 1 89.19 88 ALA A N 1
ATOM 636 C CA . ALA A 1 88 ? -7.758 43.781 3.738 1 89.19 88 ALA A CA 1
ATOM 637 C C . ALA A 1 88 ? -6.969 44.938 4.312 1 89.19 88 ALA A C 1
ATOM 639 O O . ALA A 1 88 ? -6.473 45.781 3.562 1 89.19 88 ALA A O 1
ATOM 640 N N . LYS A 1 89 ? -6.789 44.969 5.57 1 89.25 89 LYS A N 1
ATOM 641 C CA . LYS A 1 89 ? -6.102 46.094 6.203 1 89.25 89 LYS A CA 1
ATOM 642 C C . LYS A 1 89 ? -4.672 45.719 6.586 1 89.25 89 LYS A C 1
ATOM 644 O O . LYS A 1 89 ? -4.031 46.406 7.375 1 89.25 89 LYS A O 1
ATOM 649 N N . GLY A 1 90 ? -4.23 44.531 6.18 1 91.69 90 GLY A N 1
ATOM 650 C CA . GLY A 1 90 ? -2.814 44.219 6.277 1 91.69 90 GLY A CA 1
ATOM 651 C C . GLY A 1 90 ? -2.488 43.312 7.438 1 91.69 90 GLY A C 1
ATOM 652 O O . GLY A 1 90 ? -1.32 43.156 7.801 1 91.69 90 GLY A O 1
ATOM 653 N N . ALA A 1 91 ? -3.482 42.75 8.094 1 96.38 91 ALA A N 1
ATOM 654 C CA . ALA A 1 91 ? -3.213 41.781 9.172 1 96.38 91 ALA A CA 1
ATOM 655 C C . ALA A 1 91 ? -2.355 40.625 8.68 1 96.38 91 ALA A C 1
ATOM 657 O O . ALA A 1 91 ? -2.6 40.094 7.605 1 96.38 91 ALA A O 1
ATOM 658 N N . PRO A 1 92 ? -1.235 40.312 9.391 1 97.81 92 PRO A N 1
ATOM 659 C CA . PRO A 1 92 ? -0.468 39.125 9.023 1 97.81 92 PRO A CA 1
ATOM 660 C C . PRO A 1 92 ? -1.241 37.812 9.266 1 97.81 92 PRO A C 1
ATOM 662 O O . PRO A 1 92 ? -2.211 37.812 10.023 1 97.81 92 PRO A O 1
ATOM 665 N N . VAL A 1 93 ? -0.79 36.781 8.547 1 98.38 93 VAL A N 1
ATOM 666 C CA . VAL A 1 93 ? -1.489 35.5 8.57 1 98.38 93 VAL A CA 1
ATOM 667 C C . VAL A 1 93 ? -0.538 34.406 9.039 1 98.38 93 VAL A C 1
ATOM 669 O O . VAL A 1 93 ? 0.517 34.188 8.438 1 98.38 93 VAL A O 1
ATOM 672 N N . ALA A 1 94 ? -0.874 33.75 10.156 1 98.56 94 ALA A N 1
ATOM 673 C CA . ALA A 1 94 ? -0.193 32.531 10.562 1 98.56 94 ALA A CA 1
ATOM 674 C C . ALA A 1 94 ? -0.905 31.297 10.016 1 98.56 94 ALA A C 1
ATOM 676 O O . ALA A 1 94 ? -2.109 31.141 10.227 1 98.56 94 ALA A O 1
ATOM 677 N N . VAL A 1 95 ? -0.194 30.453 9.289 1 98.25 95 VAL A N 1
ATOM 678 C CA . VAL A 1 95 ? -0.777 29.25 8.695 1 98.25 95 VAL A CA 1
ATOM 679 C C . VAL A 1 95 ? -0.389 28.031 9.523 1 98.25 95 VAL A C 1
ATOM 681 O O . VAL A 1 95 ? 0.764 27.594 9.492 1 98.25 95 VAL A O 1
ATOM 684 N N . LEU A 1 96 ? -1.367 27.469 10.242 1 98.12 96 LEU A N 1
ATOM 685 C CA . LEU A 1 96 ? -1.19 26.312 11.109 1 98.12 96 LEU A CA 1
ATOM 686 C C . LEU A 1 96 ? -1.725 25.047 10.445 1 98.12 96 LEU A C 1
ATOM 688 O O . LEU A 1 96 ? -2.748 24.516 10.875 1 98.12 96 LEU A O 1
ATOM 692 N N . GLN A 1 97 ? -1.062 24.609 9.414 1 96.69 97 GLN A N 1
ATOM 693 C CA . GLN A 1 97 ? -1.455 23.438 8.641 1 96.69 97 GLN A CA 1
ATOM 694 C C . GLN A 1 97 ? -0.297 22.453 8.516 1 96.69 97 GLN A C 1
ATOM 696 O O . GLN A 1 97 ? 0.862 22.828 8.719 1 96.69 97 GLN A O 1
ATOM 701 N N . ASN A 1 98 ? -0.64 21.234 8.25 1 96.06 98 ASN A N 1
ATOM 702 C CA . ASN A 1 98 ? 0.399 20.25 7.965 1 96.06 98 ASN A CA 1
ATOM 703 C C . ASN A 1 98 ? 1.089 20.516 6.633 1 96.06 98 ASN A C 1
ATOM 705 O O . ASN A 1 98 ? 0.542 21.219 5.781 1 96.06 98 ASN A O 1
ATOM 709 N N . GLY A 1 99 ? 2.281 19.969 6.551 1 97.38 99 GLY A N 1
ATOM 710 C CA . GLY A 1 99 ? 3.031 20.078 5.309 1 97.38 99 GLY A CA 1
ATOM 711 C C . GLY A 1 99 ? 4.113 21.141 5.355 1 97.38 99 GLY A C 1
ATOM 712 O O . GLY A 1 99 ? 4.547 21.547 6.434 1 97.38 99 GLY A O 1
ATOM 713 N N . VAL A 1 100 ? 4.574 21.5 4.125 1 98.38 100 VAL A N 1
ATOM 714 C CA . VAL A 1 100 ? 5.699 22.422 4.02 1 98.38 100 VAL A CA 1
ATOM 715 C C . VAL A 1 100 ? 5.367 23.531 3.021 1 98.38 100 VAL A C 1
ATOM 717 O O . VAL A 1 100 ? 6.223 24.359 2.697 1 98.38 100 VAL A O 1
ATOM 720 N N . GLU A 1 101 ? 4.082 23.562 2.568 1 97.38 101 GLU A N 1
ATOM 721 C CA . GLU A 1 101 ? 3.693 24.5 1.526 1 97.38 101 GLU A CA 1
ATOM 722 C C . GLU A 1 101 ? 2.76 25.578 2.076 1 97.38 101 GLU A C 1
ATOM 724 O O . GLU A 1 101 ? 1.767 25.938 1.437 1 97.38 101 GLU A O 1
ATOM 729 N N . HIS A 1 102 ? 3.059 26.078 3.211 1 96.88 102 HIS A N 1
ATOM 730 C CA . HIS A 1 102 ? 2.217 27.047 3.918 1 96.88 102 HIS A CA 1
ATOM 731 C C . HIS A 1 102 ? 2.023 28.312 3.102 1 96.88 102 HIS A C 1
ATOM 733 O O . HIS A 1 102 ? 0.903 28.812 2.98 1 96.88 102 HIS A O 1
ATOM 739 N N . ARG A 1 103 ? 3.086 28.844 2.551 1 96.38 103 ARG A N 1
ATOM 740 C CA . ARG A 1 103 ? 3.033 30.109 1.822 1 96.38 103 ARG A CA 1
ATOM 741 C C . ARG A 1 103 ? 2.443 29.922 0.43 1 96.38 103 ARG A C 1
ATOM 743 O O . ARG A 1 103 ? 1.6 30.703 -0.008 1 96.38 103 ARG A O 1
ATOM 750 N N . GLU A 1 104 ? 2.875 28.812 -0.192 1 95.19 104 GLU A N 1
ATOM 751 C CA . GLU A 1 104 ? 2.432 28.516 -1.553 1 95.19 104 GLU A CA 1
ATOM 752 C C . GLU A 1 104 ? 0.917 28.344 -1.614 1 95.19 104 GLU A C 1
ATOM 754 O O . GLU A 1 104 ? 0.272 28.797 -2.564 1 95.19 104 GLU A O 1
ATOM 759 N N . ARG A 1 105 ? 0.347 27.75 -0.622 1 94.88 105 ARG A N 1
ATOM 760 C CA . ARG A 1 105 ? -1.081 27.453 -0.607 1 94.88 105 ARG A CA 1
ATOM 761 C C . ARG A 1 105 ? -1.908 28.734 -0.59 1 94.88 105 ARG A C 1
ATOM 763 O O . ARG A 1 105 ? -3.008 28.781 -1.146 1 94.88 105 ARG A O 1
ATOM 770 N N . PHE A 1 106 ? -1.387 29.812 -0.034 1 95 106 PHE A N 1
ATOM 771 C CA . PHE A 1 106 ? -2.191 31.016 0.155 1 95 106 PHE A CA 1
ATOM 772 C C . PHE A 1 106 ? -1.603 32.188 -0.621 1 95 106 PHE A C 1
ATOM 774 O O . PHE A 1 106 ? -2 33.344 -0.416 1 95 106 PHE A O 1
ATOM 781 N N . ALA A 1 107 ? -0.675 31.906 -1.499 1 92.06 107 ALA A N 1
ATOM 782 C CA . ALA A 1 107 ? 0.031 32.938 -2.285 1 92.06 107 ALA A CA 1
ATOM 783 C C . ALA A 1 107 ? -0.947 33.781 -3.088 1 92.06 107 ALA A C 1
ATOM 785 O O . ALA A 1 107 ? -0.742 34.969 -3.248 1 92.06 107 ALA A O 1
ATOM 786 N N . PRO A 1 108 ? -2.012 33.219 -3.578 1 90.38 108 PRO A N 1
ATOM 787 C CA . PRO A 1 108 ? -2.945 34.062 -4.355 1 90.38 108 PRO A CA 1
ATOM 788 C C . PRO A 1 108 ? -3.688 35.062 -3.502 1 90.38 108 PRO A C 1
ATOM 790 O O . PRO A 1 108 ? -4.152 36.094 -4.02 1 90.38 108 PRO A O 1
ATOM 793 N N . ASP A 1 109 ? -3.777 34.875 -2.232 1 90.88 109 ASP A N 1
ATOM 794 C CA . ASP A 1 109 ? -4.664 35.656 -1.383 1 90.88 109 ASP A CA 1
ATOM 795 C C . ASP A 1 109 ? -3.867 36.594 -0.482 1 90.88 109 ASP A C 1
ATOM 797 O O . ASP A 1 109 ? -4.375 37.656 -0.065 1 90.88 109 ASP A O 1
ATOM 801 N N . VAL A 1 110 ? -2.699 36.188 -0.106 1 94.62 110 VAL A N 1
ATOM 802 C CA . VAL A 1 110 ? -1.902 36.906 0.881 1 94.62 110 VAL A CA 1
ATOM 803 C C . VAL A 1 110 ? -0.458 37.031 0.399 1 94.62 110 VAL A C 1
ATOM 805 O O . VAL A 1 110 ? 0.118 36.031 -0.085 1 94.62 110 VAL A O 1
ATOM 808 N N . ALA A 1 111 ? 0.125 38.219 0.546 1 94.25 111 ALA A N 1
ATOM 809 C CA . ALA A 1 111 ? 1.536 38.406 0.212 1 94.25 111 ALA A CA 1
ATOM 810 C C . ALA A 1 111 ? 2.418 37.5 1.078 1 94.25 111 ALA A C 1
ATOM 812 O O . ALA A 1 111 ? 2.172 37.344 2.277 1 94.25 111 ALA A O 1
ATOM 813 N N . ALA A 1 112 ? 3.432 36.938 0.478 1 93.69 112 ALA A N 1
ATOM 814 C CA . ALA A 1 112 ? 4.289 35.938 1.129 1 93.69 112 ALA A CA 1
ATOM 815 C C . ALA A 1 112 ? 4.93 36.531 2.389 1 93.69 112 ALA A C 1
ATOM 817 O O . ALA A 1 112 ? 5.133 35.812 3.371 1 93.69 112 ALA A O 1
ATOM 818 N N . ASP A 1 113 ? 5.277 37.75 2.336 1 94.19 113 ASP A N 1
ATOM 819 C CA . ASP A 1 113 ? 5.992 38.375 3.451 1 94.19 113 ASP A CA 1
ATOM 820 C C . ASP A 1 113 ? 5.051 38.656 4.617 1 94.19 113 ASP A C 1
ATOM 822 O O . ASP A 1 113 ? 5.492 39.031 5.699 1 94.19 113 ASP A O 1
ATOM 826 N N . ARG A 1 114 ? 3.762 38.406 4.422 1 96.88 114 ARG A N 1
ATOM 827 C CA . ARG A 1 114 ? 2.781 38.594 5.488 1 96.88 114 ARG A CA 1
ATOM 828 C C . ARG A 1 114 ? 2.33 37.25 6.039 1 96.88 114 ARG A C 1
ATOM 830 O O . ARG A 1 114 ? 1.518 37.188 6.969 1 96.88 114 ARG A O 1
ATOM 837 N N . ILE A 1 115 ? 2.881 36.188 5.473 1 97.81 115 ILE A N 1
ATOM 838 C CA . ILE A 1 115 ? 2.514 34.844 5.91 1 97.81 115 ILE A CA 1
ATOM 839 C C . ILE A 1 115 ? 3.576 34.312 6.867 1 97.81 115 ILE A C 1
ATOM 841 O O . ILE A 1 115 ? 4.77 34.344 6.559 1 97.81 115 ILE A O 1
ATOM 845 N N . VAL A 1 116 ? 3.158 33.875 8.023 1 98.44 116 VAL A N 1
ATOM 846 C CA . VAL A 1 116 ? 3.998 33.125 8.969 1 98.44 116 VAL A CA 1
ATOM 847 C C . VAL A 1 116 ? 3.635 31.656 8.945 1 98.44 116 VAL A C 1
ATOM 849 O O . VAL A 1 116 ? 2.598 31.25 9.477 1 98.44 116 VAL A O 1
ATOM 852 N N . PRO A 1 117 ? 4.504 30.828 8.281 1 98.62 117 PRO A N 1
ATOM 853 C CA . PRO A 1 117 ? 4.254 29.391 8.383 1 98.62 117 PRO A CA 1
ATOM 854 C C . PRO A 1 117 ? 4.523 28.828 9.781 1 98.62 117 PRO A C 1
ATOM 856 O O . PRO A 1 117 ? 5.477 29.25 10.445 1 98.62 117 PRO A O 1
ATOM 859 N N . VAL A 1 118 ? 3.662 27.953 10.227 1 98.81 118 VAL A N 1
ATOM 860 C CA . VAL A 1 118 ? 3.785 27.438 11.586 1 98.81 118 VAL A CA 1
ATOM 861 C C . VAL A 1 118 ? 3.811 25.906 11.555 1 98.81 118 VAL A C 1
ATOM 863 O O . VAL A 1 118 ? 2.926 25.266 10.969 1 98.81 118 VAL A O 1
ATOM 866 N N . ILE A 1 119 ? 4.82 25.312 12.164 1 98.5 119 ILE A N 1
ATOM 867 C CA . ILE A 1 119 ? 4.801 23.875 12.445 1 98.5 119 ILE A CA 1
ATOM 868 C C . ILE A 1 119 ? 4.109 23.625 13.789 1 98.5 119 ILE A C 1
ATOM 870 O O . ILE A 1 119 ? 4.512 24.172 14.812 1 98.5 119 ILE A O 1
ATOM 874 N N . VAL A 1 120 ? 3.119 22.844 13.727 1 97.94 120 VAL A N 1
ATOM 875 C CA . VAL A 1 120 ? 2.312 22.562 14.906 1 97.94 120 VAL A CA 1
ATOM 876 C C . VAL A 1 120 ? 2.529 21.125 15.344 1 97.94 120 VAL A C 1
ATOM 878 O O . VAL A 1 120 ? 2.496 20.203 14.516 1 97.94 120 VAL A O 1
ATOM 881 N N . ASP A 1 121 ? 2.859 20.906 16.5 1 96.62 121 ASP A N 1
ATOM 882 C CA . ASP A 1 121 ? 2.855 19.594 17.141 1 96.62 121 ASP A CA 1
ATOM 883 C C . ASP A 1 121 ? 1.951 19.594 18.375 1 96.62 121 ASP A C 1
ATOM 885 O O . ASP A 1 121 ? 2.271 20.219 19.391 1 96.62 121 ASP A O 1
ATOM 889 N N . CYS A 1 122 ? 0.84 19 18.234 1 96.19 122 CYS A N 1
ATOM 890 C CA . CYS A 1 122 ? -0.131 18.953 19.328 1 96.19 122 CYS A CA 1
ATOM 891 C C . CYS A 1 122 ? -1.098 17.781 19.141 1 96.19 122 CYS A C 1
ATOM 893 O O . CYS A 1 122 ? -1.938 17.812 18.234 1 96.19 122 CYS A O 1
ATOM 895 N N . PRO A 1 123 ? -0.96 16.719 19.984 1 92.69 123 PRO A N 1
ATOM 896 C CA . PRO A 1 123 ? -2.018 15.711 19.969 1 92.69 123 PRO A CA 1
ATOM 897 C C . PRO A 1 123 ? -3.359 16.25 20.453 1 92.69 123 PRO A C 1
ATOM 899 O O . PRO A 1 123 ? -3.482 16.641 21.625 1 92.69 123 PRO A O 1
ATOM 902 N N . ALA A 1 124 ? -4.277 16.391 19.531 1 94.88 124 ALA A N 1
ATOM 903 C CA . ALA A 1 124 ? -5.605 16.906 19.844 1 94.88 124 ALA A CA 1
ATOM 904 C C . ALA A 1 124 ? -6.684 16.203 19.031 1 94.88 124 ALA A C 1
ATOM 906 O O . ALA A 1 124 ? -6.387 15.57 18.016 1 94.88 124 ALA A O 1
ATOM 907 N N . GLU A 1 125 ? -7.852 16.234 19.578 1 92.19 125 GLU A N 1
ATOM 908 C CA . GLU A 1 125 ? -8.984 15.562 18.953 1 92.19 125 GLU A CA 1
ATOM 909 C C . GLU A 1 125 ? -10.258 16.391 19.062 1 92.19 125 GLU A C 1
ATOM 911 O O . GLU A 1 125 ? -10.523 17 20.109 1 92.19 125 GLU A O 1
ATOM 916 N N . ARG A 1 126 ? -10.977 16.484 17.969 1 92.94 126 ARG A N 1
ATOM 917 C CA . ARG A 1 126 ? -12.305 17.094 18 1 92.94 126 ARG A CA 1
ATOM 918 C C . ARG A 1 126 ? -13.375 16.047 18.281 1 92.94 126 ARG A C 1
ATOM 920 O O . ARG A 1 126 ? -13.656 15.203 17.422 1 92.94 126 ARG A O 1
ATOM 927 N N . LYS A 1 127 ? -13.961 16.094 19.391 1 93.88 127 LYS A N 1
ATOM 928 C CA . LYS A 1 127 ? -14.992 15.133 19.766 1 93.88 127 LYS A CA 1
ATOM 929 C C . LYS A 1 127 ? -16.344 15.5 19.141 1 93.88 127 LYS A C 1
ATOM 931 O O . LYS A 1 127 ? -17.125 14.617 18.812 1 93.88 127 LYS A O 1
ATOM 936 N N . SER A 1 128 ? -16.625 16.734 19.078 1 93.12 128 SER A N 1
ATOM 937 C CA . SER A 1 128 ? -17.781 17.359 18.422 1 93.12 128 SER A CA 1
ATOM 938 C C . SER A 1 128 ? -17.453 18.781 17.969 1 93.12 128 SER A C 1
ATOM 940 O O . SER A 1 128 ? -16.359 19.297 18.25 1 93.12 128 SER A O 1
ATOM 942 N N . PRO A 1 129 ? -18.281 19.359 17.266 1 92.06 129 PRO A N 1
ATOM 943 C CA . PRO A 1 129 ? -18 20.734 16.812 1 92.06 129 PRO A CA 1
ATOM 944 C C . PRO A 1 129 ? -17.703 21.672 17.969 1 92.06 129 PRO A C 1
ATOM 946 O O . PRO A 1 129 ? -16.938 22.641 17.812 1 92.06 129 PRO A O 1
ATOM 949 N N . GLU A 1 130 ? -18.219 21.375 19.141 1 96.69 130 GLU A N 1
ATOM 950 C CA . GLU A 1 130 ? -18.125 22.328 20.25 1 96.69 130 GLU A CA 1
ATOM 951 C C . GLU A 1 130 ? -17.188 21.797 21.344 1 96.69 130 GLU A C 1
ATOM 953 O O . GLU A 1 130 ? -16.953 22.484 22.344 1 96.69 130 GLU A O 1
ATOM 958 N N . ARG A 1 131 ? -16.672 20.609 21.078 1 97.38 131 ARG A N 1
ATOM 959 C CA . ARG A 1 131 ? -15.859 19.984 22.125 1 97.38 131 ARG A CA 1
ATOM 960 C C . ARG A 1 131 ? -14.539 19.484 21.562 1 97.38 131 ARG A C 1
ATOM 962 O O . ARG A 1 131 ? -14.531 18.609 20.688 1 97.38 131 ARG A O 1
ATOM 969 N N . ILE A 1 132 ? -13.445 20 22.109 1 97.81 132 ILE A N 1
ATOM 970 C CA . ILE A 1 132 ? -12.094 19.641 21.703 1 97.81 132 ILE A CA 1
ATOM 971 C C . ILE A 1 132 ? -11.305 19.125 22.906 1 97.81 132 ILE A C 1
ATOM 973 O O . ILE A 1 132 ? -11.461 19.641 24.016 1 97.81 132 ILE A O 1
ATOM 977 N N . VAL A 1 133 ? -10.5 18.109 22.672 1 97.19 133 VAL A N 1
ATOM 978 C CA . VAL A 1 133 ? -9.648 17.578 23.734 1 97.19 133 VAL A CA 1
ATOM 979 C C . VAL A 1 133 ? -8.18 17.672 23.312 1 97.19 133 VAL A C 1
ATOM 981 O O . VAL A 1 133 ? -7.785 17.141 22.266 1 97.19 133 VAL A O 1
ATOM 984 N N . GLN A 1 134 ? -7.422 18.406 24.062 1 97.06 134 GLN A N 1
ATOM 985 C CA . GLN A 1 134 ? -5.973 18.453 23.906 1 97.06 134 GLN A CA 1
ATOM 986 C C . GLN A 1 134 ? -5.301 17.312 24.672 1 97.06 134 GLN A C 1
ATOM 988 O O . GLN A 1 134 ? -5.336 17.281 25.906 1 97.06 134 GLN A O 1
ATOM 993 N N . ARG A 1 135 ? -4.645 16.453 24.016 1 93.12 135 ARG A N 1
ATOM 994 C CA . ARG A 1 135 ? -4.121 15.242 24.625 1 93.12 135 ARG A CA 1
ATOM 995 C C . ARG A 1 135 ? -2.658 15.406 25.016 1 93.12 135 ARG A C 1
ATOM 997 O O . ARG A 1 135 ? -2.111 14.586 25.75 1 93.12 135 ARG A O 1
ATOM 1004 N N . GLY A 1 136 ? -2.035 16.406 24.594 1 93.62 136 GLY A N 1
ATOM 1005 C CA . GLY A 1 136 ? -0.644 16.688 24.906 1 93.62 136 GLY A CA 1
ATOM 1006 C C . GLY A 1 136 ? -0.271 18.141 24.688 1 93.62 136 GLY A C 1
ATOM 1007 O O . GLY A 1 136 ? -1.122 18.969 24.344 1 93.62 136 GLY A O 1
ATOM 1008 N N . GLY A 1 137 ? 0.943 18.453 24.953 1 95.81 137 GLY A N 1
ATOM 1009 C CA . GLY A 1 137 ? 1.409 19.828 24.859 1 95.81 137 GLY A CA 1
ATOM 1010 C C . GLY A 1 137 ? 1.367 20.375 23.438 1 95.81 137 GLY A C 1
ATOM 1011 O O . GLY A 1 137 ? 1.251 19.594 22.484 1 95.81 137 GLY A O 1
ATOM 1012 N N . MET A 1 138 ? 1.374 21.703 23.328 1 97.62 138 MET A N 1
ATOM 1013 C CA . MET A 1 138 ? 1.411 22.391 22.047 1 97.62 138 MET A CA 1
ATOM 1014 C C . MET A 1 138 ? 2.793 22.984 21.781 1 97.62 138 MET A C 1
ATOM 1016 O O . MET A 1 138 ? 3.299 23.766 22.594 1 97.62 138 MET A O 1
ATOM 1020 N N . SER A 1 139 ? 3.391 22.547 20.766 1 98.44 139 SER A N 1
ATOM 1021 C CA . SER A 1 139 ? 4.617 23.156 20.25 1 98.44 139 SER A CA 1
ATOM 1022 C C . SER A 1 139 ? 4.367 23.875 18.938 1 98.44 139 SER A C 1
ATOM 1024 O O . SER A 1 139 ? 3.727 23.344 18.031 1 98.44 139 SER A O 1
ATOM 1026 N N . LEU A 1 140 ? 4.777 25.156 18.875 1 98.75 140 LEU A N 1
ATOM 1027 C CA . LEU A 1 140 ? 4.66 26 17.688 1 98.75 140 LEU A CA 1
ATOM 1028 C C . LEU A 1 140 ? 6.02 26.547 17.266 1 98.75 140 LEU A C 1
ATOM 1030 O O . LEU A 1 140 ? 6.652 27.297 18.016 1 98.75 140 LEU A O 1
ATOM 1034 N N . LYS A 1 141 ? 6.484 26.172 16.078 1 98.81 141 LYS A N 1
ATOM 1035 C CA . LYS A 1 141 ? 7.762 26.672 15.578 1 98.81 141 LYS A CA 1
ATOM 1036 C C . LYS A 1 141 ? 7.559 27.547 14.344 1 98.81 141 LYS A C 1
ATOM 1038 O O . LYS A 1 141 ? 6.797 27.188 13.445 1 98.81 141 LYS A O 1
ATOM 1043 N N . VAL A 1 142 ? 8.164 28.719 14.352 1 98.81 142 VAL A N 1
ATOM 1044 C CA . VAL A 1 142 ? 8.039 29.672 13.25 1 98.81 142 VAL A CA 1
ATOM 1045 C C . VAL A 1 142 ? 9.43 30.172 12.852 1 98.81 142 VAL A C 1
ATOM 1047 O O . VAL A 1 142 ? 10.383 30.062 13.625 1 98.81 142 VAL A O 1
ATOM 1050 N N . PRO A 1 143 ? 9.531 30.672 11.578 1 98.5 143 PRO A N 1
ATOM 1051 C CA . PRO A 1 143 ? 10.836 31.203 11.172 1 98.5 143 PRO A CA 1
ATOM 1052 C C . PRO A 1 143 ? 11.234 32.438 11.977 1 98.5 143 PRO A C 1
ATOM 1054 O O . PRO A 1 143 ? 10.375 33.25 12.367 1 98.5 143 PRO A O 1
ATOM 1057 N N . GLU A 1 144 ? 12.523 32.625 12.133 1 98.06 144 GLU A N 1
ATOM 1058 C CA . GLU A 1 144 ? 13.047 33.844 12.703 1 98.06 144 GLU A CA 1
ATOM 1059 C C . GLU A 1 144 ? 12.688 35.062 11.828 1 98.06 144 GLU A C 1
ATOM 1061 O O . GLU A 1 144 ? 12.602 34.938 10.602 1 98.06 144 GLU A O 1
ATOM 1066 N N . GLY A 1 145 ? 12.492 36.188 12.438 1 96.62 145 GLY A N 1
ATOM 1067 C CA . GLY A 1 145 ? 12.086 37.406 11.781 1 96.62 145 GLY A CA 1
ATOM 1068 C C . GLY A 1 145 ? 11.086 38.219 12.586 1 96.62 145 GLY A C 1
ATOM 1069 O O . GLY A 1 145 ? 10.688 37.812 13.68 1 96.62 145 GLY A O 1
ATOM 1070 N N . GLY A 1 146 ? 10.789 39.344 12.102 1 96.38 146 GLY A N 1
ATOM 1071 C CA . GLY A 1 146 ? 9.891 40.219 12.82 1 96.38 146 GLY A CA 1
ATOM 1072 C C . GLY A 1 146 ? 8.531 39.625 13.086 1 96.38 146 GLY A C 1
ATOM 1073 O O . GLY A 1 146 ? 8.094 39.531 14.234 1 96.38 146 GLY A O 1
ATOM 1074 N N . LEU A 1 147 ? 7.891 39.125 12.047 1 97.38 147 LEU A N 1
ATOM 1075 C CA . LEU A 1 147 ? 6.551 38.562 12.195 1 97.38 147 LEU A CA 1
ATOM 1076 C C . LEU A 1 147 ? 6.59 37.281 13.031 1 97.38 147 LEU A C 1
ATOM 1078 O O . LEU A 1 147 ? 5.648 37 13.781 1 97.38 147 LEU A O 1
ATOM 1082 N N . GLY A 1 148 ? 7.699 36.5 12.875 1 98.44 148 GLY A N 1
ATOM 1083 C CA . GLY A 1 148 ? 7.848 35.344 13.703 1 98.44 148 GLY A CA 1
ATOM 1084 C C . GLY A 1 148 ? 7.898 35.656 15.188 1 98.44 148 GLY A C 1
ATOM 1085 O O . GLY A 1 148 ? 7.234 35 15.992 1 98.44 148 GLY A O 1
ATOM 1086 N N . ALA A 1 149 ? 8.68 36.625 15.492 1 98.38 149 ALA A N 1
ATOM 1087 C CA . ALA A 1 149 ? 8.797 37.062 16.875 1 98.38 149 ALA A CA 1
ATOM 1088 C C . ALA A 1 149 ? 7.465 37.594 17.406 1 98.38 149 ALA A C 1
ATOM 1090 O O . ALA A 1 149 ? 7.09 37.281 18.547 1 98.38 149 ALA A O 1
ATOM 1091 N N . GLU A 1 150 ? 6.789 38.344 16.594 1 98.38 150 GLU A N 1
ATOM 1092 C CA . GLU A 1 150 ? 5.484 38.844 16.969 1 98.38 150 GLU A CA 1
ATOM 1093 C C . GLU A 1 150 ? 4.484 37.719 17.219 1 98.38 150 GLU A C 1
ATOM 1095 O O . GLU A 1 150 ? 3.695 37.781 18.156 1 98.38 150 GLU A O 1
ATOM 1100 N N . PHE A 1 151 ? 4.516 36.781 16.422 1 98.62 151 PHE A N 1
ATOM 1101 C CA . PHE A 1 151 ? 3.648 35.625 16.562 1 98.62 151 PHE A CA 1
ATOM 1102 C C . PHE A 1 151 ? 3.906 34.906 17.906 1 98.62 151 PHE A C 1
ATOM 1104 O O . PHE A 1 151 ? 2.967 34.594 18.625 1 98.62 151 PHE A O 1
ATOM 1111 N N . VAL A 1 152 ? 5.199 34.625 18.141 1 98.69 152 VAL A N 1
ATOM 1112 C CA . VAL A 1 152 ? 5.594 33.938 19.359 1 98.69 152 VAL A CA 1
ATOM 1113 C C . VAL A 1 152 ? 5.098 34.719 20.578 1 98.69 152 VAL A C 1
ATOM 1115 O O . VAL A 1 152 ? 4.637 34.125 21.547 1 98.69 152 VAL A O 1
ATOM 1118 N N . GLU A 1 153 ? 5.098 36 20.484 1 98.25 153 GLU A N 1
ATOM 1119 C CA . GLU A 1 153 ? 4.703 36.875 21.594 1 98.25 153 GLU A CA 1
ATOM 1120 C C . GLU A 1 153 ? 3.215 36.719 21.906 1 98.25 153 GLU A C 1
ATOM 1122 O O . GLU A 1 153 ? 2.783 36.969 23.031 1 98.25 153 GLU A O 1
ATOM 1127 N N . LEU A 1 154 ? 2.426 36.375 20.922 1 98.38 154 LEU A N 1
ATOM 1128 C CA . LEU A 1 154 ? 0.995 36.188 21.141 1 98.38 154 LEU A CA 1
ATOM 1129 C C . LEU A 1 154 ? 0.736 35.125 22.188 1 98.38 154 LEU A C 1
ATOM 1131 O O . LEU A 1 154 ? -0.332 35.094 22.797 1 98.38 154 LEU A O 1
ATOM 1135 N N . PHE A 1 155 ? 1.729 34.25 22.453 1 98.25 155 PHE A N 1
ATOM 1136 C CA . PHE A 1 155 ? 1.532 33.094 23.328 1 98.25 155 PHE A CA 1
ATOM 1137 C C . PHE A 1 155 ? 2.311 33.281 24.625 1 98.25 155 PHE A C 1
ATOM 1139 O O . PHE A 1 155 ? 2.404 32.344 25.438 1 98.25 155 PHE A O 1
ATOM 1146 N N . ALA A 1 156 ? 2.928 34.469 24.781 1 97.25 156 ALA A N 1
ATOM 1147 C CA . ALA A 1 156 ? 3.652 34.75 26.031 1 97.25 156 ALA A CA 1
ATOM 1148 C C . ALA A 1 156 ? 2.748 34.562 27.234 1 97.25 156 ALA A C 1
ATOM 1150 O O . ALA A 1 156 ? 1.617 35.031 27.266 1 97.25 156 ALA A O 1
ATOM 1151 N N . GLY A 1 157 ? 3.24 33.781 28.234 1 96.19 157 GLY A N 1
ATOM 1152 C CA . GLY A 1 157 ? 2.486 33.562 29.469 1 96.19 157 GLY A CA 1
ATOM 1153 C C . GLY A 1 157 ? 1.551 32.375 29.391 1 96.19 157 GLY A C 1
ATOM 1154 O O . GLY A 1 157 ? 0.824 32.062 30.344 1 96.19 157 GLY A O 1
ATOM 1155 N N . THR A 1 158 ? 1.461 31.672 28.281 1 97.31 158 THR A N 1
ATOM 1156 C CA . THR A 1 158 ? 0.628 30.484 28.125 1 97.31 158 THR A CA 1
ATOM 1157 C C . THR A 1 158 ? 1.461 29.219 28.266 1 97.31 158 THR A C 1
ATOM 1159 O O . THR A 1 158 ? 2.68 29.281 28.438 1 97.31 158 THR A O 1
ATOM 1162 N N . ALA A 1 159 ? 0.85 28.078 28.188 1 97.25 159 ALA A N 1
ATOM 1163 C CA . ALA A 1 159 ? 1.522 26.781 28.328 1 97.25 159 ALA A CA 1
ATOM 1164 C C . ALA A 1 159 ? 2.121 26.344 26.984 1 97.25 159 ALA A C 1
ATOM 1166 O O . ALA A 1 159 ? 2.789 25.312 26.906 1 97.25 159 ALA A O 1
ATOM 1167 N N . ALA A 1 160 ? 1.945 27.125 25.906 1 97.88 160 ALA A N 1
ATOM 1168 C CA . ALA A 1 160 ? 2.465 26.75 24.594 1 97.88 160 ALA A CA 1
ATOM 1169 C C . ALA A 1 160 ? 3.984 26.875 24.547 1 97.88 160 ALA A C 1
ATOM 1171 O O . ALA A 1 160 ? 4.555 27.812 25.125 1 97.88 160 ALA A O 1
ATOM 1172 N N . ASP A 1 161 ? 4.602 25.906 23.953 1 98.38 161 ASP A N 1
ATOM 1173 C CA . ASP A 1 161 ? 6.008 26.031 23.594 1 98.38 161 ASP A CA 1
ATOM 1174 C C . ASP A 1 161 ? 6.164 26.672 22.219 1 98.38 161 ASP A C 1
ATOM 1176 O O . ASP A 1 161 ? 6.363 25.984 21.219 1 98.38 161 ASP A O 1
ATOM 1180 N N . ALA A 1 162 ? 6.082 28 22.141 1 98.62 162 ALA A N 1
ATOM 1181 C CA . ALA A 1 162 ? 6.188 28.766 20.906 1 98.62 162 ALA A CA 1
ATOM 1182 C C . ALA A 1 162 ? 7.582 29.359 20.75 1 98.62 162 ALA A C 1
ATOM 1184 O O . ALA A 1 162 ? 8.102 29.984 21.672 1 98.62 162 ALA A O 1
ATOM 1185 N N . ALA A 1 163 ? 8.203 29.125 19.625 1 98.69 163 ALA A N 1
ATOM 1186 C CA . ALA A 1 163 ? 9.57 29.641 19.469 1 98.69 163 ALA A CA 1
ATOM 1187 C C . ALA A 1 163 ? 9.883 29.906 18 1 98.69 163 ALA A C 1
ATOM 1189 O O . ALA A 1 163 ? 9.305 29.281 17.109 1 98.69 163 ALA A O 1
ATOM 1190 N N . THR A 1 164 ? 10.766 30.828 17.766 1 98.62 164 THR A N 1
ATOM 1191 C CA . THR A 1 164 ? 11.367 31 16.453 1 98.62 164 THR A CA 1
ATOM 1192 C C . THR A 1 164 ? 12.508 30.016 16.25 1 98.62 164 THR A C 1
ATOM 1194 O O . THR A 1 164 ? 13.141 29.578 17.219 1 98.62 164 THR A O 1
ATOM 1197 N N . VAL A 1 165 ? 12.664 29.625 15.055 1 98.5 165 VAL A N 1
ATOM 1198 C CA . VAL A 1 165 ? 13.766 28.734 14.719 1 98.5 165 VAL A CA 1
ATOM 1199 C C . VAL A 1 165 ? 14.617 29.359 13.617 1 98.5 165 VAL A C 1
ATOM 1201 O O . VAL A 1 165 ? 14.094 29.984 12.695 1 98.5 165 VAL A O 1
ATOM 1204 N N . PRO A 1 166 ? 15.914 29.297 13.734 1 97.69 166 PRO A N 1
ATOM 1205 C CA . PRO A 1 166 ? 16.781 29.891 12.727 1 97.69 166 PRO A CA 1
ATOM 1206 C C . PRO A 1 166 ? 16.75 29.141 11.391 1 97.69 166 PRO A C 1
ATOM 1208 O O . PRO A 1 166 ? 16.938 29.75 10.336 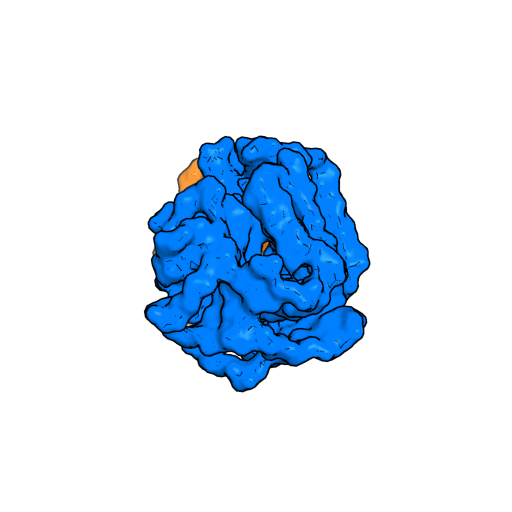1 97.69 166 PRO A O 1
ATOM 1211 N N . ASP A 1 167 ? 16.578 27.828 11.406 1 98.12 167 ASP A N 1
ATOM 1212 C CA . ASP A 1 167 ? 16.516 27.016 10.203 1 98.12 167 ASP A CA 1
ATOM 1213 C C . ASP A 1 167 ? 15.133 26.406 10.023 1 98.12 167 ASP A C 1
ATOM 1215 O O . ASP A 1 167 ? 14.938 25.203 10.258 1 98.12 167 ASP A O 1
ATOM 1219 N N . TRP A 1 168 ? 14.258 27.188 9.477 1 97.81 168 TRP A N 1
ATOM 1220 C CA . TRP A 1 168 ? 12.859 26.812 9.312 1 97.81 168 TRP A CA 1
ATOM 1221 C C . TRP A 1 168 ? 12.719 25.609 8.398 1 97.81 168 TRP A C 1
ATOM 1223 O O . TRP A 1 168 ? 11.961 24.672 8.688 1 97.81 168 TRP A O 1
ATOM 1233 N N . VAL A 1 169 ? 13.484 25.594 7.301 1 98.5 169 VAL A N 1
ATOM 1234 C CA . VAL A 1 169 ? 13.352 24.547 6.289 1 98.5 169 VAL A CA 1
ATOM 1235 C C . VAL A 1 169 ? 13.641 23.188 6.91 1 98.5 169 VAL A C 1
ATOM 1237 O O . VAL A 1 169 ? 12.883 22.234 6.719 1 98.5 169 VAL A O 1
ATOM 1240 N N . THR A 1 170 ? 14.672 23.094 7.754 1 98.81 170 THR A N 1
ATOM 1241 C CA . THR A 1 170 ? 15.055 21.844 8.398 1 98.81 170 THR A CA 1
ATOM 1242 C C . THR A 1 170 ? 13.977 21.391 9.375 1 98.81 170 THR A C 1
ATOM 1244 O O . THR A 1 170 ? 13.602 20.203 9.406 1 98.81 170 THR A O 1
ATOM 1247 N N . VAL A 1 171 ? 13.453 22.297 10.109 1 98.56 171 VAL A N 1
ATOM 1248 C CA . VAL A 1 171 ? 12.438 21.984 11.109 1 98.56 171 VAL A CA 1
ATOM 1249 C C . VAL A 1 171 ? 11.164 21.5 10.406 1 98.56 171 VAL A C 1
ATOM 1251 O O . VAL A 1 171 ? 10.57 20.5 10.82 1 98.56 171 VAL A O 1
ATOM 1254 N N . ALA A 1 172 ? 10.812 22.172 9.375 1 98.69 172 ALA A N 1
ATOM 1255 C CA . ALA A 1 172 ? 9.594 21.828 8.641 1 98.69 172 ALA A CA 1
ATOM 1256 C C . ALA A 1 172 ? 9.695 20.453 8 1 98.69 172 ALA A C 1
ATOM 1258 O O . ALA A 1 172 ? 8.789 19.625 8.133 1 98.69 172 ALA A O 1
ATOM 1259 N N . TRP A 1 173 ? 10.805 20.156 7.422 1 98.88 173 TRP A N 1
ATOM 1260 C CA . TRP A 1 173 ? 10.953 18.891 6.719 1 98.88 173 TRP A CA 1
ATOM 1261 C C . TRP A 1 173 ? 11.172 17.734 7.699 1 98.88 173 TRP A C 1
ATOM 1263 O O . TRP A 1 173 ? 10.766 16.609 7.438 1 98.88 173 TRP A O 1
ATOM 1273 N N . ARG A 1 174 ? 11.805 18.047 8.828 1 98.69 174 ARG A N 1
ATOM 1274 C CA . ARG A 1 174 ? 11.914 17.016 9.859 1 98.69 174 ARG A CA 1
ATOM 1275 C C . ARG A 1 174 ? 10.539 16.578 10.344 1 98.69 174 ARG A C 1
ATOM 1277 O O . ARG A 1 174 ? 10.289 15.391 10.523 1 98.69 174 ARG A O 1
ATOM 1284 N N . LYS A 1 175 ? 9.664 17.531 10.555 1 98.56 175 LYS A N 1
ATOM 1285 C CA . LYS A 1 175 ? 8.289 17.219 10.922 1 98.56 175 LYS A CA 1
ATOM 1286 C C . LYS A 1 175 ? 7.598 16.406 9.828 1 98.56 175 LYS A C 1
ATOM 1288 O O . LYS A 1 175 ? 6.855 15.469 10.117 1 98.56 175 LYS A O 1
ATOM 1293 N N . LEU A 1 176 ? 7.828 16.781 8.633 1 98.81 176 LEU A N 1
ATOM 1294 C CA . LEU A 1 176 ? 7.219 16.078 7.508 1 98.81 176 LEU A CA 1
ATOM 1295 C C . LEU A 1 176 ? 7.699 14.633 7.457 1 98.81 176 LEU A C 1
ATOM 1297 O O . LEU A 1 176 ? 6.934 13.727 7.113 1 98.81 176 LEU A O 1
ATOM 1301 N N . CYS A 1 177 ? 9.016 14.398 7.766 1 98.88 177 CYS A N 1
ATOM 1302 C CA . CYS A 1 177 ? 9.539 13.039 7.848 1 98.88 177 CYS A CA 1
ATOM 1303 C C . CYS A 1 177 ? 8.734 12.203 8.836 1 98.88 177 CYS A C 1
ATOM 1305 O O . CYS A 1 177 ? 8.344 11.078 8.523 1 98.88 177 CYS A O 1
ATOM 1307 N N . HIS A 1 178 ? 8.469 12.773 9.922 1 98.5 178 HIS A N 1
ATOM 1308 C CA . HIS A 1 178 ? 7.672 12.07 10.914 1 98.5 178 HIS A CA 1
ATOM 1309 C C . HIS A 1 178 ? 6.262 11.805 10.406 1 98.5 178 HIS A C 1
ATOM 1311 O O . HIS A 1 178 ? 5.762 10.688 10.5 1 98.5 178 HIS A O 1
ATOM 1317 N N . ASN A 1 179 ? 5.641 12.812 9.867 1 98.25 179 ASN A N 1
ATOM 1318 C CA . ASN A 1 179 ? 4.262 12.711 9.398 1 98.25 179 ASN A CA 1
ATOM 1319 C C . ASN A 1 179 ? 4.133 11.727 8.242 1 98.25 179 ASN A C 1
ATOM 1321 O O . ASN A 1 179 ? 3.113 11.047 8.109 1 98.25 179 ASN A O 1
ATOM 1325 N N . SER A 1 180 ? 5.145 11.68 7.422 1 98.88 180 SER A N 1
ATOM 1326 C CA . SER A 1 180 ? 5.078 10.844 6.227 1 98.88 180 SER A CA 1
ATOM 1327 C C . SER A 1 180 ? 4.957 9.367 6.59 1 98.88 180 SER A C 1
ATOM 1329 O O . SER A 1 180 ? 4.211 8.625 5.949 1 98.88 180 SER A O 1
ATOM 1331 N N . ALA A 1 181 ? 5.664 8.953 7.625 1 98.81 181 ALA A N 1
ATOM 1332 C CA . ALA A 1 181 ? 5.629 7.559 8.047 1 98.81 181 ALA A CA 1
ATOM 1333 C C . ALA A 1 181 ? 4.25 7.184 8.586 1 98.81 181 ALA A C 1
ATOM 1335 O O . ALA A 1 181 ? 3.84 6.023 8.508 1 98.81 181 ALA A O 1
ATOM 1336 N N . GLY A 1 182 ? 3.51 8.164 9.055 1 98.38 182 GLY A N 1
ATOM 1337 C CA . GLY A 1 182 ? 2.211 7.934 9.664 1 98.38 182 GLY A CA 1
ATOM 1338 C C . GLY A 1 182 ? 1.174 7.422 8.688 1 98.38 182 GLY A C 1
ATOM 1339 O O . GLY A 1 182 ? 0.12 6.922 9.086 1 98.38 182 GLY A O 1
ATOM 1340 N N . VAL A 1 183 ? 1.431 7.516 7.383 1 98.81 183 VAL A N 1
ATOM 1341 C CA . VAL A 1 183 ? 0.496 7.078 6.352 1 98.81 183 VAL A CA 1
ATOM 1342 C C . VAL A 1 183 ? 0.233 5.582 6.488 1 98.81 183 VAL A C 1
ATOM 1344 O O . VAL A 1 183 ? -0.842 5.098 6.129 1 98.81 183 VAL A O 1
ATOM 1347 N N . LEU A 1 184 ? 1.208 4.844 7.055 1 98.88 184 LEU A N 1
ATOM 1348 C CA . LEU A 1 184 ? 1.091 3.393 7.148 1 98.88 184 LEU A CA 1
ATOM 1349 C C . LEU A 1 184 ? -0.049 3 8.086 1 98.88 184 LEU A C 1
ATOM 1351 O O . LEU A 1 184 ? -0.792 2.059 7.801 1 98.88 184 LEU A O 1
ATOM 1355 N N . SER A 1 185 ? -0.231 3.756 9.188 1 98.5 185 SER A N 1
ATOM 1356 C CA . SER A 1 185 ? -1.375 3.545 10.07 1 98.5 185 SER A CA 1
ATOM 1357 C C . SER A 1 185 ? -2.689 3.783 9.336 1 98.5 185 SER A C 1
ATOM 1359 O O . SER A 1 185 ? -3.65 3.029 9.516 1 98.5 185 SER A O 1
ATOM 1361 N N . ALA A 1 186 ? -2.701 4.801 8.547 1 98.44 186 ALA A N 1
ATOM 1362 C CA . ALA A 1 186 ? -3.914 5.156 7.812 1 98.44 186 ALA A CA 1
ATOM 1363 C C . ALA A 1 186 ? -4.223 4.125 6.73 1 98.44 186 ALA A C 1
ATOM 1365 O O . ALA A 1 186 ? -5.383 3.771 6.516 1 98.44 186 ALA A O 1
ATOM 1366 N N . LEU A 1 187 ? -3.168 3.635 6.043 1 98.69 187 LEU A N 1
ATOM 1367 C CA . LEU A 1 187 ? -3.348 2.617 5.012 1 98.69 187 LEU A CA 1
ATOM 1368 C C . LEU A 1 187 ? -3.9 1.329 5.609 1 98.69 187 LEU A C 1
ATOM 1370 O O . LEU A 1 187 ? -4.727 0.654 4.988 1 98.69 187 LEU A O 1
ATOM 1374 N N . LEU A 1 188 ? -3.5 1.013 6.836 1 98.5 188 LEU A N 1
ATOM 1375 C CA . LEU A 1 188 ? -3.803 -0.276 7.449 1 98.5 188 LEU A CA 1
ATOM 1376 C C . LEU A 1 188 ? -5.008 -0.167 8.375 1 98.5 188 LEU A C 1
ATOM 1378 O O . LEU A 1 188 ? -5.516 -1.18 8.867 1 98.5 188 LEU A O 1
ATOM 1382 N N . LEU A 1 189 ? -5.508 1.09 8.609 1 97.88 189 LEU A N 1
ATOM 1383 C CA . LEU A 1 189 ? -6.574 1.358 9.562 1 97.88 189 LEU A CA 1
ATOM 1384 C C . LEU A 1 189 ? -6.254 0.746 10.922 1 97.88 189 LEU A C 1
ATOM 1386 O O . LEU A 1 189 ? -7.098 0.077 11.523 1 97.88 189 LEU A O 1
ATOM 1390 N N . ARG A 1 190 ? -5.059 0.956 11.359 1 98.06 190 ARG A N 1
ATOM 1391 C CA . ARG A 1 190 ? -4.543 0.459 12.633 1 98.06 190 ARG A CA 1
ATOM 1392 C C . ARG A 1 190 ? -3.678 1.51 13.32 1 98.06 190 ARG A C 1
ATOM 1394 O O . ARG A 1 190 ? -3.023 2.314 12.656 1 98.06 190 ARG A O 1
ATOM 1401 N N . PRO A 1 191 ? -3.65 1.535 14.625 1 97.81 191 PRO A N 1
ATOM 1402 C CA . PRO A 1 191 ? -2.869 2.547 15.336 1 97.81 191 PRO A CA 1
ATOM 1403 C C . PRO A 1 191 ? -1.365 2.283 15.273 1 97.81 191 PRO A C 1
ATOM 1405 O O . PRO A 1 191 ? -0.903 1.517 14.43 1 97.81 191 PRO A O 1
ATOM 1408 N N . ASN A 1 192 ? -0.568 2.924 16.094 1 97.69 192 ASN A N 1
ATOM 1409 C CA . ASN A 1 192 ? 0.89 2.963 16.062 1 97.69 192 ASN A CA 1
ATOM 1410 C C . ASN A 1 192 ? 1.492 1.567 16.188 1 97.69 192 ASN A C 1
ATOM 1412 O O . ASN A 1 192 ? 2.646 1.349 15.82 1 97.69 192 ASN A O 1
ATOM 1416 N N . GLU A 1 193 ? 0.731 0.633 16.672 1 98.31 193 GLU A N 1
ATOM 1417 C CA . GLU A 1 193 ? 1.267 -0.7 16.922 1 98.31 193 GLU A CA 1
ATOM 1418 C C . GLU A 1 193 ? 1.795 -1.339 15.648 1 98.31 193 GLU A C 1
ATOM 1420 O O . GLU A 1 193 ? 2.709 -2.166 15.688 1 98.31 193 GLU A O 1
ATOM 1425 N N . VAL A 1 194 ? 1.302 -0.976 14.5 1 98.12 194 VAL A N 1
ATOM 1426 C CA . VAL A 1 194 ? 1.688 -1.57 13.227 1 98.12 194 VAL A CA 1
ATOM 1427 C C . VAL A 1 194 ? 3.172 -1.326 12.969 1 98.12 194 VAL A C 1
ATOM 1429 O O . VAL A 1 194 ? 3.82 -2.096 12.258 1 98.12 194 VAL A O 1
ATOM 1432 N N . MET A 1 195 ? 3.746 -0.273 13.562 1 98.56 195 MET A N 1
ATOM 1433 C CA . MET A 1 195 ? 5.137 0.108 13.336 1 98.56 195 MET A CA 1
ATOM 1434 C C . MET A 1 195 ? 6.09 -0.884 14 1 98.56 195 MET A C 1
ATOM 1436 O O . MET A 1 195 ? 7.285 -0.883 13.711 1 98.56 195 MET A O 1
ATOM 1440 N N . HIS A 1 196 ? 5.539 -1.725 14.844 1 98.38 196 HIS A N 1
ATOM 1441 C CA . HIS A 1 196 ? 6.359 -2.73 15.508 1 98.38 196 HIS A CA 1
ATOM 1442 C C . HIS A 1 196 ? 6.574 -3.947 14.609 1 98.38 196 HIS A C 1
ATOM 1444 O O . HIS A 1 196 ? 7.445 -4.773 14.883 1 98.38 196 HIS A O 1
ATOM 1450 N N . ASP A 1 197 ? 5.703 -4.113 13.633 1 98.19 197 ASP A N 1
ATOM 1451 C CA . ASP A 1 197 ? 5.957 -5.148 12.633 1 98.19 197 ASP A CA 1
ATOM 1452 C C . ASP A 1 197 ? 7.227 -4.852 11.844 1 98.19 197 ASP A C 1
ATOM 1454 O O . ASP A 1 197 ? 7.398 -3.74 11.336 1 98.19 197 ASP A O 1
ATOM 1458 N N . GLU A 1 198 ? 8.086 -5.742 11.703 1 98.12 198 GLU A N 1
ATOM 1459 C CA . GLU A 1 198 ? 9.398 -5.508 11.117 1 98.12 198 GLU A CA 1
ATOM 1460 C C . GLU A 1 198 ? 9.289 -5.094 9.648 1 98.12 198 GLU A C 1
ATOM 1462 O O . GLU A 1 198 ? 9.992 -4.191 9.195 1 98.12 198 GLU A O 1
ATOM 1467 N N . ALA A 1 199 ? 8.43 -5.73 8.898 1 98.06 199 ALA A N 1
ATOM 1468 C CA . ALA A 1 199 ? 8.273 -5.395 7.484 1 98.06 199 ALA A CA 1
ATOM 1469 C C . ALA A 1 199 ? 7.68 -4 7.316 1 98.06 199 ALA A C 1
ATOM 1471 O O . ALA A 1 199 ? 8.102 -3.242 6.438 1 98.06 199 ALA A O 1
ATOM 1472 N N . ILE A 1 200 ? 6.723 -3.68 8.141 1 98.75 200 ILE A N 1
ATOM 1473 C CA . ILE A 1 200 ? 6.121 -2.354 8.102 1 98.75 200 ILE A CA 1
ATOM 1474 C C . ILE A 1 200 ? 7.156 -1.305 8.508 1 98.75 200 ILE A C 1
ATOM 1476 O O . ILE A 1 200 ? 7.23 -0.234 7.898 1 98.75 200 ILE A O 1
ATOM 1480 N N . GLY A 1 201 ? 7.93 -1.629 9.562 1 98.81 201 GLY A N 1
ATOM 1481 C CA . GLY A 1 201 ? 9.016 -0.745 9.953 1 98.81 201 GLY A CA 1
ATOM 1482 C C . GLY A 1 201 ? 9.984 -0.443 8.828 1 98.81 201 GLY A C 1
ATOM 1483 O O . GLY A 1 201 ? 10.391 0.704 8.641 1 98.81 201 GLY A O 1
ATOM 1484 N N . GLU A 1 202 ? 10.336 -1.455 8.086 1 98.69 202 GLU A N 1
ATOM 1485 C CA . GLU A 1 202 ? 11.242 -1.26 6.965 1 98.69 202 GLU A CA 1
ATOM 1486 C C . GLU A 1 202 ? 10.633 -0.336 5.914 1 98.69 202 GLU A C 1
ATOM 1488 O O . GLU A 1 202 ? 11.328 0.495 5.328 1 98.69 202 GLU A O 1
ATOM 1493 N N . VAL A 1 203 ? 9.352 -0.506 5.637 1 98.81 203 VAL A N 1
ATOM 1494 C CA . VAL A 1 203 ? 8.664 0.376 4.699 1 98.81 203 VAL A CA 1
ATOM 1495 C C . VAL A 1 203 ? 8.664 1.805 5.234 1 98.81 203 VAL A C 1
ATOM 1497 O O . VAL A 1 203 ? 8.891 2.758 4.484 1 98.81 203 VAL A O 1
ATOM 1500 N N . ALA A 1 204 ? 8.438 1.95 6.516 1 98.94 204 ALA A N 1
ATOM 1501 C CA . ALA A 1 204 ? 8.477 3.271 7.141 1 98.94 204 ALA A CA 1
ATOM 1502 C C . ALA A 1 204 ? 9.828 3.941 6.914 1 98.94 204 ALA A C 1
ATOM 1504 O O . ALA A 1 204 ? 9.898 5.125 6.57 1 98.94 204 ALA A O 1
ATOM 1505 N N . LEU A 1 205 ? 10.875 3.172 7.113 1 98.94 205 LEU A N 1
ATOM 1506 C CA . LEU A 1 205 ? 12.219 3.699 6.898 1 98.94 205 LEU A CA 1
ATOM 1507 C C . LEU A 1 205 ? 12.375 4.215 5.469 1 98.94 205 LEU A C 1
ATOM 1509 O O . LEU A 1 205 ? 12.922 5.297 5.254 1 98.94 205 LEU A O 1
ATOM 1513 N N . GLN A 1 206 ? 11.867 3.48 4.543 1 98.88 206 GLN A N 1
ATOM 1514 C CA . GLN A 1 206 ? 12.008 3.869 3.145 1 98.88 206 GLN A CA 1
ATOM 1515 C C . GLN A 1 206 ? 11.203 5.129 2.836 1 98.88 206 GLN A C 1
ATOM 1517 O O . GLN A 1 206 ? 11.664 6.012 2.115 1 98.88 206 GLN A O 1
ATOM 1522 N N . ILE A 1 207 ? 10.008 5.199 3.316 1 98.94 207 ILE A N 1
ATOM 1523 C CA . ILE A 1 207 ? 9.172 6.383 3.143 1 98.94 207 ILE A CA 1
ATOM 1524 C C . ILE A 1 207 ? 9.906 7.613 3.666 1 98.94 207 ILE A C 1
ATOM 1526 O O . ILE A 1 207 ? 9.961 8.641 2.99 1 98.94 207 ILE A O 1
ATOM 1530 N N . VAL A 1 208 ? 10.492 7.477 4.828 1 98.94 208 VAL A N 1
ATOM 1531 C CA . VAL A 1 208 ? 11.172 8.602 5.469 1 98.94 208 VAL A CA 1
ATOM 1532 C C . VAL A 1 208 ? 12.469 8.914 4.73 1 98.94 208 VAL A C 1
ATOM 1534 O O . VAL A 1 208 ? 12.836 10.078 4.586 1 98.94 208 VAL A O 1
ATOM 1537 N N . ARG A 1 209 ? 13.203 7.902 4.262 1 98.94 209 ARG A N 1
ATOM 1538 C CA . ARG A 1 209 ? 14.422 8.133 3.492 1 98.94 209 ARG A CA 1
ATOM 1539 C C . ARG A 1 209 ? 14.133 8.961 2.244 1 98.94 209 ARG A C 1
ATOM 1541 O O . ARG A 1 209 ? 14.906 9.852 1.892 1 98.94 209 ARG A O 1
ATOM 1548 N N . GLU A 1 210 ? 13.031 8.609 1.588 1 98.94 210 GLU A N 1
ATOM 1549 C CA . GLU A 1 210 ? 12.617 9.406 0.435 1 98.94 210 GLU A CA 1
ATOM 1550 C C . GLU A 1 210 ? 12.352 10.852 0.828 1 98.94 210 GLU A C 1
ATOM 1552 O O . GLU A 1 210 ? 12.773 11.781 0.13 1 98.94 210 GLU A O 1
ATOM 1557 N N . CYS A 1 211 ? 11.672 11.039 1.939 1 98.94 211 CYS A N 1
ATOM 1558 C CA . CYS A 1 211 ? 11.383 12.383 2.428 1 98.94 211 CYS A CA 1
ATOM 1559 C C . CYS A 1 211 ? 12.672 13.133 2.756 1 98.94 211 CYS A C 1
ATOM 1561 O O . CYS A 1 211 ? 12.812 14.305 2.412 1 98.94 211 CYS A O 1
ATOM 1563 N N . VAL A 1 212 ? 13.609 12.484 3.408 1 98.94 212 VAL A N 1
ATOM 1564 C CA . VAL A 1 212 ? 14.898 13.07 3.76 1 98.94 212 VAL A CA 1
ATOM 1565 C C . VAL A 1 212 ? 15.617 13.539 2.496 1 98.94 212 VAL A C 1
ATOM 1567 O O . VAL A 1 212 ? 16.109 14.664 2.439 1 98.94 212 VAL A O 1
ATOM 1570 N N . ALA A 1 213 ? 15.625 12.672 1.499 1 98.94 213 ALA A N 1
ATOM 1571 C CA . ALA A 1 213 ? 16.297 13.016 0.252 1 98.94 213 ALA A CA 1
ATOM 1572 C C . ALA A 1 213 ? 15.688 14.25 -0.392 1 98.94 213 ALA A C 1
ATOM 1574 O O . ALA A 1 213 ? 16.406 15.156 -0.828 1 98.94 213 ALA A O 1
ATOM 1575 N N . VAL A 1 214 ? 14.367 14.289 -0.466 1 98.94 214 VAL A N 1
ATOM 1576 C CA . VAL A 1 214 ? 13.672 15.438 -1.052 1 98.94 214 VAL A CA 1
ATOM 1577 C C . VAL A 1 214 ? 13.906 16.672 -0.193 1 98.94 214 VAL A C 1
ATOM 1579 O O . VAL A 1 214 ? 14.172 17.766 -0.718 1 98.94 214 VAL A O 1
ATOM 1582 N N . GLY A 1 215 ? 13.797 16.547 1.171 1 98.94 215 GLY A N 1
ATOM 1583 C CA . GLY A 1 215 ? 14.062 17.641 2.076 1 98.94 215 GLY A CA 1
ATOM 1584 C C . GLY A 1 215 ? 15.445 18.234 1.905 1 98.94 215 GLY A C 1
ATOM 1585 O O . GLY A 1 215 ? 15.609 19.469 1.907 1 98.94 215 GLY A O 1
ATOM 1586 N N . ARG A 1 216 ? 16.453 17.391 1.744 1 98.94 216 ARG A N 1
ATOM 1587 C CA . ARG A 1 216 ? 17.812 17.859 1.51 1 98.94 216 ARG A CA 1
ATOM 1588 C C . ARG A 1 216 ? 17.906 18.656 0.212 1 98.94 216 ARG A C 1
ATOM 1590 O O . ARG A 1 216 ? 18.594 19.672 0.149 1 98.94 216 ARG A O 1
ATOM 1597 N N . ALA A 1 217 ? 17.203 18.172 -0.8 1 98.88 217 ALA A N 1
ATOM 1598 C CA . ALA A 1 217 ? 17.188 18.891 -2.076 1 98.88 217 ALA A CA 1
ATOM 1599 C C . ALA A 1 217 ? 16.547 20.266 -1.923 1 98.88 217 ALA A C 1
ATOM 1601 O O . ALA A 1 217 ? 16.875 21.188 -2.67 1 98.88 217 ALA A O 1
ATOM 1602 N N . GLU A 1 218 ? 15.695 20.438 -0.938 1 98.62 218 GLU A N 1
ATOM 1603 C CA . GLU A 1 218 ? 15.031 21.703 -0.654 1 98.62 218 GLU A CA 1
ATOM 1604 C C . GLU A 1 218 ? 15.875 22.578 0.283 1 98.62 218 GLU A C 1
ATOM 1606 O O . GLU A 1 218 ? 15.492 23.688 0.619 1 98.62 218 GLU A O 1
ATOM 1611 N N . GLY A 1 219 ? 17.016 22.016 0.777 1 98.62 219 GLY A N 1
ATOM 1612 C CA . GLY A 1 219 ? 17.922 22.812 1.582 1 98.62 219 GLY A CA 1
ATOM 1613 C C . GLY A 1 219 ? 17.906 22.438 3.051 1 98.62 219 GLY A C 1
ATOM 1614 O O . GLY A 1 219 ? 18.609 23.047 3.863 1 98.62 219 GLY A O 1
ATOM 1615 N N . ALA A 1 220 ? 17.188 21.469 3.438 1 98.88 220 ALA A N 1
ATOM 1616 C CA . ALA A 1 220 ? 17.125 21.031 4.832 1 98.88 220 ALA A CA 1
ATOM 1617 C C . ALA A 1 220 ? 18.391 20.25 5.215 1 98.88 220 ALA A C 1
ATOM 1619 O O . ALA A 1 220 ? 18.953 19.547 4.391 1 98.88 220 ALA A O 1
ATOM 1620 N N . VAL A 1 221 ? 18.75 20.422 6.422 1 98.81 221 VAL A N 1
ATOM 1621 C CA . VAL A 1 221 ? 19.844 19.641 6.984 1 98.81 221 VAL A CA 1
ATOM 1622 C C . VAL A 1 221 ? 19.297 18.453 7.781 1 98.81 221 VAL A C 1
ATOM 1624 O O . VAL A 1 221 ? 18.969 18.594 8.961 1 98.81 221 VAL A O 1
ATOM 1627 N N . LEU A 1 222 ? 19.297 17.328 7.152 1 98.88 222 LEU A N 1
ATOM 1628 C CA . LEU A 1 222 ? 18.766 16.109 7.723 1 98.88 222 LEU A CA 1
ATOM 1629 C C . LEU A 1 222 ? 19.797 14.992 7.68 1 98.88 222 LEU A C 1
ATOM 1631 O O . LEU A 1 222 ? 20.281 14.625 6.605 1 98.88 222 LEU A O 1
ATOM 1635 N N . SER A 1 223 ? 20.141 14.469 8.828 1 98.62 223 SER A N 1
ATOM 1636 C CA . SER A 1 223 ? 21.156 13.422 8.883 1 98.62 223 SER A CA 1
ATOM 1637 C C . SER A 1 223 ? 20.578 12.078 8.43 1 98.62 223 SER A C 1
ATOM 1639 O O . SER A 1 223 ? 19.359 11.914 8.336 1 98.62 223 SER A O 1
ATOM 1641 N N . ASP A 1 224 ? 21.5 11.141 8.172 1 98.44 224 ASP A N 1
ATOM 1642 C CA . ASP A 1 224 ? 21.109 9.797 7.758 1 98.44 224 ASP A CA 1
ATOM 1643 C C . ASP A 1 224 ? 20.438 9.039 8.906 1 98.44 224 ASP A C 1
ATOM 1645 O O . ASP A 1 224 ? 19.828 7.988 8.688 1 98.44 224 ASP A O 1
ATOM 1649 N N . ALA A 1 225 ? 20.391 9.555 10.07 1 98.69 225 ALA A N 1
ATOM 1650 C CA . ALA A 1 225 ? 19.828 8.898 11.242 1 98.69 225 ALA A CA 1
ATOM 1651 C C . ALA A 1 225 ? 18.328 9.195 11.352 1 98.69 225 ALA A C 1
ATOM 1653 O O . ALA A 1 225 ? 17.625 8.547 12.125 1 98.69 225 ALA A O 1
ATOM 1654 N N . VAL A 1 226 ? 17.859 10.125 10.562 1 98.88 226 VAL A N 1
ATOM 1655 C CA . VAL A 1 226 ? 16.5 10.641 10.734 1 98.88 226 VAL A CA 1
ATOM 1656 C C . VAL A 1 226 ? 15.484 9.516 10.531 1 98.88 226 VAL A C 1
ATOM 1658 O O . VAL A 1 226 ? 14.555 9.359 11.328 1 98.88 226 VAL A O 1
ATOM 1661 N N . PRO A 1 227 ? 15.664 8.672 9.516 1 98.94 227 PRO A N 1
ATOM 1662 C CA . PRO A 1 227 ? 14.688 7.59 9.352 1 98.94 227 PRO A CA 1
ATOM 1663 C C . PRO A 1 227 ? 14.594 6.691 10.586 1 98.94 227 PRO A C 1
ATOM 1665 O O . PRO A 1 227 ? 13.492 6.398 11.055 1 98.94 227 PRO A O 1
ATOM 1668 N N . ASP A 1 228 ? 15.695 6.316 11.125 1 98.88 228 ASP A N 1
ATOM 1669 C CA . ASP A 1 228 ? 15.711 5.465 12.312 1 98.88 228 ASP A CA 1
ATOM 1670 C C . ASP A 1 228 ? 15.102 6.188 13.508 1 98.88 228 ASP A C 1
ATOM 1672 O O . ASP A 1 228 ? 14.398 5.578 14.32 1 98.88 228 ASP A O 1
ATOM 1676 N N . GLU A 1 229 ? 15.414 7.414 13.664 1 98.88 229 GLU A N 1
ATOM 1677 C CA . GLU A 1 229 ? 14.852 8.211 14.75 1 98.88 229 GLU A CA 1
ATOM 1678 C C . GLU A 1 229 ? 13.336 8.281 14.664 1 98.88 229 GLU A C 1
ATOM 1680 O O . GLU A 1 229 ? 12.641 8.18 15.672 1 98.88 229 GLU A O 1
ATOM 1685 N N . VAL A 1 230 ? 12.836 8.477 13.477 1 98.81 230 VAL A N 1
ATOM 1686 C CA . VAL A 1 230 ? 11.398 8.555 13.258 1 98.81 230 VAL A CA 1
ATOM 1687 C C . VAL A 1 230 ? 10.75 7.227 13.625 1 98.81 230 VAL A C 1
ATOM 1689 O O . VAL A 1 230 ? 9.766 7.191 14.367 1 98.81 230 VAL A O 1
ATOM 1692 N N . LEU A 1 231 ? 11.273 6.133 13.102 1 98.88 231 LEU A N 1
ATOM 1693 C CA . LEU A 1 231 ? 10.703 4.824 13.398 1 98.88 231 LEU A CA 1
ATOM 1694 C C . LEU A 1 231 ? 10.742 4.539 14.891 1 98.88 231 LEU A C 1
ATOM 1696 O O . LEU A 1 231 ? 9.766 4.035 15.461 1 98.88 231 LEU A O 1
ATOM 1700 N N . GLU A 1 232 ? 11.859 4.855 15.516 1 98.69 232 GLU A N 1
ATOM 1701 C CA . GLU A 1 232 ? 11.992 4.66 16.953 1 98.69 232 GLU A CA 1
ATOM 1702 C C . GLU A 1 232 ? 10.961 5.477 17.719 1 98.69 232 GLU A C 1
ATOM 1704 O O . GLU A 1 232 ? 10.406 5.012 18.719 1 98.69 232 GLU A O 1
ATOM 1709 N N . ALA A 1 233 ? 10.742 6.691 17.328 1 98.25 233 ALA A N 1
ATOM 1710 C CA . ALA A 1 233 ? 9.742 7.535 17.969 1 98.25 233 ALA A CA 1
ATOM 1711 C C . ALA A 1 233 ? 8.359 6.887 17.906 1 98.25 233 ALA A C 1
ATOM 1713 O O . ALA A 1 233 ? 7.625 6.883 18.891 1 98.25 233 ALA A O 1
ATOM 1714 N N . TYR A 1 234 ? 7.988 6.348 16.781 1 98.19 234 TYR A N 1
ATOM 1715 C CA . TYR A 1 234 ? 6.715 5.648 16.641 1 98.19 234 TYR A CA 1
ATOM 1716 C C . TYR A 1 234 ? 6.668 4.426 17.562 1 98.19 234 TYR A C 1
ATOM 1718 O O . TYR A 1 234 ? 5.641 4.148 18.188 1 98.19 234 TYR A O 1
ATOM 1726 N N . ARG A 1 235 ? 7.758 3.689 17.594 1 98.25 235 ARG A N 1
ATOM 1727 C CA . ARG A 1 235 ? 7.805 2.459 18.375 1 98.25 235 ARG A CA 1
ATOM 1728 C C . ARG A 1 235 ? 7.801 2.76 19.875 1 98.25 235 ARG A C 1
ATOM 1730 O O . ARG A 1 235 ? 7.375 1.929 20.672 1 98.25 235 ARG A O 1
ATOM 1737 N N . LYS A 1 236 ? 8.242 3.92 20.266 1 97.81 236 LYS A N 1
ATOM 1738 C CA . LYS A 1 236 ? 8.25 4.332 21.672 1 97.81 236 LYS A CA 1
ATOM 1739 C C . LYS A 1 236 ? 6.906 4.922 22.078 1 97.81 236 LYS A C 1
ATOM 1741 O O . LYS A 1 236 ? 6.566 4.949 23.266 1 97.81 236 LYS A O 1
ATOM 1746 N N . ALA A 1 237 ? 6.176 5.48 21.141 1 96.06 237 ALA A N 1
ATOM 1747 C CA . ALA A 1 237 ? 4.863 6.059 21.422 1 96.06 237 ALA A CA 1
ATOM 1748 C C . ALA A 1 237 ? 3.865 4.98 21.828 1 96.06 237 ALA A C 1
ATOM 1750 O O . ALA A 1 237 ? 4.152 3.785 21.719 1 96.06 237 ALA A O 1
ATOM 1751 N N . ALA A 1 238 ? 2.738 5.402 22.359 1 95.75 238 ALA A N 1
ATOM 1752 C CA . ALA A 1 238 ? 1.698 4.457 22.75 1 95.75 238 ALA A CA 1
ATOM 1753 C C . ALA A 1 238 ? 1.27 3.59 21.578 1 95.75 238 ALA A C 1
ATOM 1755 O O . ALA A 1 238 ? 0.996 4.098 20.484 1 95.75 238 ALA A O 1
ATOM 1756 N N . ARG A 1 239 ? 1.149 2.289 21.781 1 97.06 239 ARG A N 1
ATOM 1757 C CA . ARG A 1 239 ? 0.818 1.34 20.734 1 97.06 239 ARG A CA 1
ATOM 1758 C C . ARG A 1 239 ? -0.559 1.634 20.141 1 97.06 239 ARG A C 1
ATOM 1760 O O . ARG A 1 239 ? -0.79 1.415 18.953 1 97.06 239 ARG A O 1
ATOM 1767 N N . ASP A 1 240 ? -1.419 2.176 20.984 1 96.94 240 ASP A N 1
ATOM 1768 C CA . ASP A 1 240 ? -2.771 2.473 20.531 1 96.94 240 ASP A CA 1
ATOM 1769 C C . ASP A 1 240 ? -2.891 3.926 20.062 1 96.94 240 ASP A C 1
ATOM 1771 O O . ASP A 1 240 ? -3.994 4.418 19.828 1 96.94 240 ASP A O 1
ATOM 1775 N N . GLY A 1 241 ? -1.77 4.633 19.938 1 95.62 241 GLY A N 1
ATOM 1776 C CA . GLY A 1 241 ? -1.767 6.012 19.469 1 95.62 241 GLY A CA 1
ATOM 1777 C C . GLY A 1 241 ? -2.312 6.176 18.062 1 95.62 241 GLY A C 1
ATOM 1778 O O . GLY A 1 241 ? -2.023 5.363 17.188 1 95.62 241 GLY A O 1
ATOM 1779 N N . VAL A 1 242 ? -3.145 7.203 17.875 1 95.31 242 VAL A N 1
ATOM 1780 C CA . VAL A 1 242 ? -3.795 7.504 16.609 1 95.31 242 VAL A CA 1
ATOM 1781 C C . VAL A 1 242 ? -3.303 8.852 16.078 1 95.31 242 VAL A C 1
ATOM 1783 O O . VAL A 1 242 ? -3.414 9.867 16.766 1 95.31 242 VAL A O 1
ATOM 1786 N N . ASN A 1 243 ? -2.691 8.773 14.898 1 94.94 243 ASN A N 1
ATOM 1787 C CA . ASN A 1 243 ? -2.316 10.055 14.312 1 94.94 243 ASN A CA 1
ATOM 1788 C C . ASN A 1 243 ? -3.496 10.711 13.602 1 94.94 243 ASN A C 1
ATOM 1790 O O . ASN A 1 243 ? -4.551 10.102 13.445 1 94.94 243 ASN A O 1
ATOM 1794 N N . SER A 1 244 ? -3.314 11.938 13.227 1 94.12 244 SER A N 1
ATOM 1795 C CA . SER A 1 244 ? -4.426 12.742 12.734 1 94.12 244 SER A CA 1
ATOM 1796 C C . SER A 1 244 ? -4.969 12.203 11.422 1 94.12 244 SER A C 1
ATOM 1798 O O . SER A 1 244 ? -6.156 12.352 11.125 1 94.12 244 SER A O 1
ATOM 1800 N N . MET A 1 245 ? -4.137 11.625 10.578 1 96.5 245 MET A N 1
ATOM 1801 C CA . MET A 1 245 ? -4.613 11.078 9.312 1 96.5 245 MET A CA 1
ATOM 1802 C C . MET A 1 245 ? -5.484 9.844 9.539 1 96.5 245 MET A C 1
ATOM 1804 O O . MET A 1 245 ? -6.531 9.695 8.906 1 96.5 245 MET A O 1
ATOM 1808 N N . LEU A 1 246 ? -5.023 8.953 10.383 1 97.12 246 LEU A N 1
ATOM 1809 C CA . LEU A 1 246 ? -5.848 7.801 10.742 1 97.12 246 LEU A CA 1
ATOM 1810 C C . LEU A 1 246 ? -7.172 8.25 11.352 1 97.12 246 LEU A C 1
ATOM 1812 O O . LEU A 1 246 ? -8.227 7.707 11.023 1 97.12 246 LEU A O 1
ATOM 1816 N N . ALA A 1 247 ? -7.133 9.273 12.25 1 94.81 247 ALA A N 1
ATOM 1817 C CA . ALA A 1 247 ? -8.344 9.797 12.867 1 94.81 247 ALA A CA 1
ATOM 1818 C C . ALA A 1 247 ? -9.336 10.281 11.812 1 94.81 247 ALA A C 1
ATOM 1820 O O . ALA A 1 247 ? -10.531 10.008 11.898 1 94.81 247 ALA A O 1
ATOM 1821 N N . ASP A 1 248 ? -8.82 11.031 10.852 1 94.94 248 ASP A N 1
ATOM 1822 C CA . ASP A 1 248 ? -9.664 11.508 9.766 1 94.94 248 ASP A CA 1
ATOM 1823 C C . ASP A 1 248 ? -10.289 10.344 9 1 94.94 248 ASP A C 1
ATOM 1825 O O . ASP A 1 248 ? -11.484 10.359 8.711 1 94.94 248 ASP A O 1
ATOM 1829 N N . ARG A 1 249 ? -9.531 9.359 8.688 1 96.38 249 ARG A N 1
ATOM 1830 C CA . ARG A 1 249 ? -10.031 8.211 7.941 1 96.38 249 ARG A CA 1
ATOM 1831 C C . ARG A 1 249 ? -11.102 7.469 8.734 1 96.38 249 ARG A C 1
ATOM 1833 O O . ARG A 1 249 ? -12.148 7.105 8.188 1 96.38 249 ARG A O 1
ATOM 1840 N N . LEU A 1 250 ? -10.852 7.242 9.984 1 95.12 250 LEU A N 1
ATOM 1841 C CA . LEU A 1 250 ? -11.805 6.547 10.852 1 95.12 250 LEU A CA 1
ATOM 1842 C C . LEU A 1 250 ? -13.117 7.312 10.938 1 95.12 250 LEU A C 1
ATOM 1844 O O . LEU A 1 250 ? -14.188 6.707 11.062 1 95.12 250 LEU A O 1
ATOM 1848 N N . ALA A 1 251 ? -13.023 8.586 10.805 1 92.94 251 ALA A N 1
ATOM 1849 C CA . ALA A 1 251 ? -14.203 9.438 10.898 1 92.94 251 ALA A CA 1
ATOM 1850 C C . ALA A 1 251 ? -14.859 9.633 9.531 1 92.94 251 ALA A C 1
ATOM 1852 O O . ALA A 1 251 ? -15.852 10.352 9.406 1 92.94 251 ALA A O 1
ATOM 1853 N N . GLY A 1 252 ? -14.281 9.062 8.461 1 94.12 252 GLY A N 1
ATOM 1854 C CA . GLY A 1 252 ? -14.82 9.18 7.117 1 94.12 252 GLY A CA 1
ATOM 1855 C C . GLY A 1 252 ? -14.57 10.539 6.492 1 94.12 252 GLY A C 1
ATOM 1856 O O . GLY A 1 252 ? -15.32 10.969 5.617 1 94.12 252 GLY A O 1
ATOM 1857 N N . ARG A 1 253 ? -13.57 11.25 6.934 1 93.31 253 ARG A N 1
ATOM 1858 C CA . ARG A 1 253 ? -13.219 12.57 6.426 1 93.31 253 ARG A CA 1
ATOM 1859 C C . ARG A 1 253 ? -12.086 12.477 5.402 1 93.31 253 ARG A C 1
ATOM 1861 O O . ARG A 1 253 ? -11.359 11.484 5.359 1 93.31 253 ARG A O 1
ATOM 1868 N N . PRO A 1 254 ? -11.992 13.523 4.523 1 95.06 254 PRO A N 1
ATOM 1869 C CA . PRO A 1 254 ? -10.797 13.586 3.67 1 95.06 254 PRO A CA 1
ATOM 1870 C C . PRO A 1 254 ? -9.5 13.641 4.473 1 95.06 254 PRO A C 1
ATOM 1872 O O . PRO A 1 254 ? -9.492 14.156 5.594 1 95.06 254 PRO A O 1
ATOM 1875 N N . THR A 1 255 ? -8.492 13.125 3.865 1 96.62 255 THR A N 1
ATOM 1876 C CA . THR A 1 255 ? -7.211 13.125 4.555 1 96.62 255 THR A CA 1
ATOM 1877 C C . THR A 1 255 ? -6.285 14.188 3.977 1 96.62 255 THR A C 1
ATOM 1879 O O . THR A 1 255 ? -6.516 14.688 2.873 1 96.62 255 THR A O 1
ATOM 1882 N N . GLU A 1 256 ? -5.262 14.508 4.695 1 97.44 256 GLU A N 1
ATOM 1883 C CA . GLU A 1 256 ? -4.258 15.461 4.246 1 97.44 256 GLU A CA 1
ATOM 1884 C C . GLU A 1 256 ? -3.102 14.758 3.537 1 97.44 256 GLU A C 1
ATOM 1886 O O . GLU A 1 256 ? -1.946 15.164 3.668 1 97.44 256 GLU A O 1
ATOM 1891 N N . ILE A 1 257 ? -3.365 13.719 2.818 1 98.44 257 ILE A N 1
ATOM 1892 C CA . ILE A 1 257 ? -2.35 12.875 2.195 1 98.44 257 ILE A CA 1
ATOM 1893 C C . ILE A 1 257 ? -1.494 13.711 1.249 1 98.44 257 ILE A C 1
ATOM 1895 O O . ILE A 1 257 ? -0.285 13.492 1.135 1 98.44 257 ILE A O 1
ATOM 1899 N N . ASP A 1 258 ? -2.061 14.656 0.552 1 98.12 258 ASP A N 1
ATOM 1900 C CA . ASP A 1 258 ? -1.303 15.484 -0.38 1 98.12 258 ASP A CA 1
ATOM 1901 C C . ASP A 1 258 ? -0.268 16.328 0.356 1 98.12 258 ASP A C 1
ATOM 1903 O O . ASP A 1 258 ? 0.883 16.422 -0.073 1 98.12 258 ASP A O 1
ATOM 1907 N N . ALA A 1 259 ? -0.657 16.891 1.464 1 98.19 259 ALA A N 1
ATOM 1908 C CA . ALA A 1 259 ? 0.226 17.766 2.225 1 98.19 259 ALA A CA 1
ATOM 1909 C C . ALA A 1 259 ? 1.298 16.969 2.959 1 98.19 259 ALA A C 1
ATOM 1911 O O . ALA A 1 259 ? 2.367 17.484 3.275 1 98.19 259 ALA A O 1
ATOM 1912 N N . ARG A 1 260 ? 1.041 15.703 3.207 1 98.62 260 ARG A N 1
ATOM 1913 C CA . ARG A 1 260 ? 1.965 14.891 3.99 1 98.62 260 ARG A CA 1
ATOM 1914 C C . ARG A 1 260 ? 2.873 14.062 3.086 1 98.62 260 ARG A C 1
ATOM 1916 O O . ARG A 1 260 ? 4.098 14.141 3.191 1 98.62 260 ARG A O 1
ATOM 1923 N N . ASN A 1 261 ? 2.291 13.336 2.176 1 98.88 261 ASN A N 1
ATOM 1924 C CA . ASN A 1 261 ? 3.068 12.461 1.31 1 98.88 261 ASN A CA 1
ATOM 1925 C C . ASN A 1 261 ? 3.084 12.961 -0.131 1 98.88 261 ASN A C 1
ATOM 1927 O O . ASN A 1 261 ? 4.102 12.859 -0.818 1 98.88 261 ASN A O 1
ATOM 1931 N N . GLY A 1 262 ? 1.997 13.492 -0.607 1 98.81 262 GLY A N 1
ATOM 1932 C CA . GLY A 1 262 ? 1.92 14 -1.968 1 98.81 262 GLY A CA 1
ATOM 1933 C C . GLY A 1 262 ? 2.957 15.062 -2.27 1 98.81 262 GLY A C 1
ATOM 1934 O O . GLY A 1 262 ? 3.525 15.094 -3.363 1 98.81 262 GLY A O 1
ATOM 1935 N N . VAL A 1 263 ? 3.166 15.906 -1.342 1 98.88 263 VAL A N 1
ATOM 1936 C CA . VAL A 1 263 ? 4.129 16.984 -1.518 1 98.88 263 VAL A CA 1
ATOM 1937 C C . VAL A 1 263 ? 5.527 16.406 -1.712 1 98.88 263 VAL A C 1
ATOM 1939 O O . VAL A 1 263 ? 6.336 16.953 -2.465 1 98.88 263 VAL A O 1
ATOM 1942 N N . ILE A 1 264 ? 5.879 15.305 -1.038 1 98.94 264 ILE A N 1
ATOM 1943 C CA . ILE A 1 264 ? 7.172 14.648 -1.189 1 98.94 264 ILE A CA 1
ATOM 1944 C C . ILE A 1 264 ? 7.344 14.172 -2.629 1 98.94 264 ILE A C 1
ATOM 1946 O O . ILE A 1 264 ? 8.406 14.359 -3.229 1 98.94 264 ILE A O 1
ATOM 1950 N N . VAL A 1 265 ? 6.273 13.641 -3.188 1 98.88 265 VAL A N 1
ATOM 1951 C CA . VAL A 1 265 ? 6.289 13.133 -4.555 1 98.88 265 VAL A CA 1
ATOM 1952 C C . VAL A 1 265 ? 6.469 14.289 -5.535 1 98.88 265 VAL A C 1
ATOM 1954 O O . VAL A 1 265 ? 7.344 14.25 -6.402 1 98.88 265 VAL A O 1
ATOM 1957 N N . ARG A 1 266 ? 5.656 15.336 -5.383 1 98.44 266 ARG A N 1
ATOM 1958 C CA . ARG A 1 266 ? 5.68 16.453 -6.312 1 98.44 266 ARG A CA 1
ATOM 1959 C C . ARG A 1 266 ? 7.023 17.188 -6.258 1 98.44 266 ARG A C 1
ATOM 1961 O O . ARG A 1 266 ? 7.621 17.469 -7.297 1 98.44 266 ARG A O 1
ATOM 1968 N N . VAL A 1 267 ? 7.496 17.469 -5.066 1 98.69 267 VAL A N 1
ATOM 1969 C CA . VAL A 1 267 ? 8.766 18.172 -4.91 1 98.69 267 VAL A CA 1
ATOM 1970 C C . VAL A 1 267 ? 9.914 17.281 -5.363 1 98.69 267 VAL A C 1
ATOM 1972 O O . VAL A 1 267 ? 10.875 17.75 -5.973 1 98.69 267 VAL A O 1
ATOM 1975 N N . GLY A 1 268 ? 9.859 15.984 -4.977 1 98.81 268 GLY A N 1
ATOM 1976 C CA . GLY A 1 268 ? 10.852 15.047 -5.465 1 98.81 268 GLY A CA 1
ATOM 1977 C C . GLY A 1 268 ? 11.008 15.07 -6.973 1 98.81 268 GLY A C 1
ATOM 1978 O O . GLY A 1 268 ? 12.133 15.094 -7.484 1 98.81 268 GLY A O 1
ATOM 1979 N N . LYS A 1 269 ? 9.906 15.078 -7.68 1 98.31 269 LYS A N 1
ATOM 1980 C CA . LYS A 1 269 ? 9.93 15.133 -9.141 1 98.31 269 LYS A CA 1
ATOM 1981 C C . LYS A 1 269 ? 10.672 16.375 -9.633 1 98.31 269 LYS A C 1
ATOM 1983 O O . LYS A 1 269 ? 11.461 16.297 -10.586 1 98.31 269 LYS A O 1
ATOM 1988 N N . ARG A 1 270 ? 10.445 17.484 -9.008 1 98.19 270 ARG A N 1
ATOM 1989 C CA . ARG A 1 270 ? 11.094 18.734 -9.391 1 98.19 270 ARG A CA 1
ATOM 1990 C C . ARG A 1 270 ? 12.609 18.641 -9.242 1 98.19 270 ARG A C 1
ATOM 1992 O O . ARG A 1 270 ? 13.352 19.234 -10.016 1 98.19 270 ARG A O 1
ATOM 1999 N N . HIS A 1 271 ? 13.086 17.922 -8.289 1 98.62 271 HIS A N 1
ATOM 2000 C CA . HIS A 1 271 ? 14.508 17.812 -7.988 1 98.62 271 HIS A CA 1
ATOM 2001 C C . HIS A 1 271 ? 15.117 16.562 -8.602 1 98.62 271 HIS A C 1
ATOM 2003 O O . HIS A 1 271 ? 16.312 16.281 -8.414 1 98.62 271 HIS A O 1
ATOM 2009 N N . GLY A 1 272 ? 14.305 15.727 -9.289 1 98.31 272 GLY A N 1
ATOM 2010 C CA . GLY A 1 272 ? 14.781 14.477 -9.867 1 98.31 272 GLY A CA 1
ATOM 2011 C C . GLY A 1 272 ? 15.031 13.398 -8.828 1 98.31 272 GLY A C 1
ATOM 2012 O O . GLY A 1 272 ? 15.859 12.508 -9.031 1 98.31 272 GLY A O 1
ATOM 2013 N N . VAL A 1 273 ? 14.453 13.508 -7.633 1 98.44 273 VAL A N 1
ATOM 2014 C CA . VAL A 1 273 ? 14.555 12.516 -6.57 1 98.44 273 VAL A CA 1
ATOM 2015 C C . VAL A 1 273 ? 13.383 11.539 -6.664 1 98.44 273 VAL A C 1
ATOM 2017 O O . VAL A 1 273 ? 12.219 11.953 -6.672 1 98.44 273 VAL A O 1
ATOM 2020 N N . THR A 1 274 ? 13.617 10.203 -6.773 1 97.75 274 THR A N 1
ATOM 2021 C CA . THR A 1 274 ? 12.57 9.188 -6.883 1 97.75 274 THR A CA 1
ATOM 2022 C C . THR A 1 274 ? 11.953 8.906 -5.52 1 97.75 274 THR A C 1
ATOM 2024 O O . THR A 1 274 ? 12.656 8.852 -4.508 1 97.75 274 THR A O 1
ATOM 2027 N N . THR A 1 275 ? 10.664 8.82 -5.477 1 98.75 275 THR A N 1
ATOM 2028 C CA . THR A 1 275 ? 9.945 8.602 -4.227 1 98.75 275 THR A CA 1
ATOM 2029 C C . THR A 1 275 ? 8.875 7.531 -4.398 1 98.75 275 THR A C 1
ATOM 2031 O O . THR A 1 275 ? 7.695 7.777 -4.156 1 98.75 275 THR A O 1
ATOM 2034 N N . PRO A 1 276 ? 9.266 6.32 -4.719 1 98.75 276 PRO A N 1
ATOM 2035 C CA . PRO A 1 276 ? 8.289 5.289 -5.082 1 98.75 276 PRO A CA 1
ATOM 2036 C C . PRO A 1 276 ? 7.371 4.914 -3.924 1 98.75 276 PRO A C 1
ATOM 2038 O O . PRO A 1 276 ? 6.18 4.66 -4.133 1 98.75 276 PRO A O 1
ATOM 2041 N N . ASN A 1 277 ? 7.902 4.84 -2.715 1 98.88 277 ASN A N 1
ATOM 2042 C CA . ASN A 1 277 ? 7.055 4.453 -1.591 1 98.88 277 ASN A CA 1
ATOM 2043 C C . ASN A 1 277 ? 6.012 5.523 -1.278 1 98.88 277 ASN A C 1
ATOM 2045 O O . ASN A 1 277 ? 4.844 5.207 -1.038 1 98.88 277 ASN A O 1
ATOM 2049 N N . ASN A 1 278 ? 6.438 6.77 -1.284 1 98.94 278 ASN A N 1
ATOM 2050 C CA . ASN A 1 278 ? 5.473 7.844 -1.066 1 98.94 278 ASN A CA 1
ATOM 2051 C C . ASN A 1 278 ? 4.438 7.902 -2.186 1 98.94 278 ASN A C 1
ATOM 2053 O O . ASN A 1 278 ? 3.254 8.133 -1.93 1 98.94 278 ASN A O 1
ATOM 2057 N N . ALA A 1 279 ? 4.883 7.738 -3.434 1 98.88 279 ALA A N 1
ATOM 2058 C CA . ALA A 1 279 ? 3.957 7.738 -4.562 1 98.88 279 ALA A CA 1
ATOM 2059 C C . ALA A 1 279 ? 2.924 6.625 -4.426 1 98.88 279 ALA A C 1
ATOM 2061 O O . ALA A 1 279 ? 1.731 6.844 -4.652 1 98.88 279 ALA A O 1
ATOM 2062 N N . MET A 1 280 ? 3.365 5.445 -4.074 1 98.94 280 MET A N 1
ATOM 2063 C CA . MET A 1 280 ? 2.455 4.32 -3.893 1 98.94 280 MET A CA 1
ATOM 2064 C C . MET A 1 280 ? 1.498 4.574 -2.732 1 98.94 280 MET A C 1
ATOM 2066 O O . MET A 1 280 ? 0.303 4.289 -2.834 1 98.94 280 MET A O 1
ATOM 2070 N N . ALA A 1 281 ? 2.021 5.102 -1.621 1 98.94 281 ALA A N 1
ATOM 2071 C CA . ALA A 1 281 ? 1.175 5.414 -0.473 1 98.94 281 ALA A CA 1
ATOM 2072 C C . ALA A 1 281 ? 0.057 6.379 -0.862 1 98.94 281 ALA A C 1
ATOM 2074 O O . ALA A 1 281 ? -1.103 6.176 -0.494 1 98.94 281 ALA A O 1
ATOM 2075 N N . VAL A 1 282 ? 0.402 7.418 -1.627 1 98.88 282 VAL A N 1
ATOM 2076 C CA . VAL A 1 282 ? -0.568 8.414 -2.061 1 98.88 282 VAL A CA 1
ATOM 2077 C C . VAL A 1 282 ? -1.63 7.758 -2.939 1 98.88 282 VAL A C 1
ATOM 2079 O O . VAL A 1 282 ? -2.828 7.918 -2.701 1 98.88 282 VAL A O 1
ATOM 2082 N N . ALA A 1 283 ? -1.203 6.98 -3.91 1 98.81 283 ALA A N 1
ATOM 2083 C CA . ALA A 1 283 ? -2.123 6.344 -4.848 1 98.81 283 ALA A CA 1
ATOM 2084 C C . ALA A 1 283 ? -3.092 5.414 -4.121 1 98.81 283 ALA A C 1
ATOM 2086 O O . ALA A 1 283 ? -4.301 5.457 -4.363 1 98.81 283 ALA A O 1
ATOM 2087 N N . LEU A 1 284 ? -2.564 4.598 -3.227 1 98.81 284 LEU A N 1
ATOM 2088 C CA . LEU A 1 284 ? -3.383 3.623 -2.516 1 98.81 284 LEU A CA 1
ATOM 2089 C C . LEU A 1 284 ? -4.387 4.316 -1.602 1 98.81 284 LEU A C 1
ATOM 2091 O O . LEU A 1 284 ? -5.578 4 -1.626 1 98.81 284 LEU A O 1
ATOM 2095 N N . LEU A 1 285 ? -3.92 5.246 -0.785 1 98.69 285 LEU A N 1
ATOM 2096 C CA . LEU A 1 285 ? -4.812 5.875 0.185 1 98.69 285 LEU A CA 1
ATOM 2097 C C . LEU A 1 285 ? -5.922 6.648 -0.518 1 98.69 285 LEU A C 1
ATOM 2099 O O . LEU A 1 285 ? -7.078 6.617 -0.086 1 98.69 285 LEU A O 1
ATOM 2103 N N . GLU A 1 286 ? -5.574 7.391 -1.584 1 98.19 286 GLU A N 1
ATOM 2104 C CA . GLU A 1 286 ? -6.598 8.109 -2.34 1 98.19 286 GLU A CA 1
ATOM 2105 C C . GLU A 1 286 ? -7.629 7.148 -2.928 1 98.19 286 GLU A C 1
ATOM 2107 O O . GLU A 1 286 ? -8.828 7.43 -2.902 1 98.19 286 GLU A O 1
ATOM 2112 N N . ALA A 1 287 ? -7.188 6.027 -3.41 1 97.75 287 ALA A N 1
ATOM 2113 C CA . ALA A 1 287 ? -8.102 5.035 -3.967 1 97.75 287 ALA A CA 1
ATOM 2114 C C . ALA A 1 287 ? -9 4.445 -2.881 1 97.75 287 ALA A C 1
ATOM 2116 O O . ALA A 1 287 ? -10.18 4.164 -3.123 1 97.75 287 ALA A O 1
ATOM 2117 N N . MET A 1 288 ? -8.461 4.266 -1.706 1 97.19 288 MET A N 1
ATOM 2118 C CA . MET A 1 288 ? -9.195 3.664 -0.595 1 97.19 288 MET A CA 1
ATOM 2119 C C . MET A 1 288 ? -10.25 4.625 -0.054 1 97.19 288 MET A C 1
ATOM 2121 O O . MET A 1 288 ? -11.234 4.199 0.542 1 97.19 288 MET A O 1
ATOM 2125 N N . THR A 1 289 ? -9.977 5.883 -0.224 1 93.62 289 THR A N 1
ATOM 2126 C CA . THR A 1 289 ? -10.836 6.867 0.426 1 93.62 289 THR A CA 1
ATOM 2127 C C . THR A 1 289 ? -11.695 7.602 -0.602 1 93.62 289 THR A C 1
ATOM 2129 O O . THR A 1 289 ? -12.438 8.523 -0.255 1 93.62 289 THR A O 1
ATOM 2132 N N . ALA A 1 290 ? -11.484 7.148 -1.889 1 82.94 290 ALA A N 1
ATOM 2133 C CA . ALA A 1 290 ? -12.297 7.742 -2.949 1 82.94 290 ALA A CA 1
ATOM 2134 C C . ALA A 1 290 ? -13.75 7.309 -2.834 1 82.94 290 ALA A C 1
ATOM 2136 O O . ALA A 1 290 ? -14.039 6.145 -2.547 1 82.94 290 ALA A O 1
ATOM 2137 N N . SER A 1 291 ? -14.773 8.047 -2.244 1 61.88 291 SER A N 1
ATOM 2138 C CA . SER A 1 291 ? -16.219 7.84 -2.17 1 61.88 291 SER A CA 1
ATOM 2139 C C . SER A 1 291 ? -16.844 7.781 -3.561 1 61.88 291 SER A C 1
ATOM 2141 O O . SER A 1 291 ? -16.344 8.414 -4.496 1 61.88 291 SER A O 1
ATOM 2143 N N . MET B 1 1 ? -0.916 -44.312 -22.438 1 91.12 1 MET B N 1
ATOM 2144 C CA . MET B 1 1 ? -1.742 -44.312 -21.234 1 91.12 1 MET B CA 1
ATOM 2145 C C . MET B 1 1 ? -0.888 -44.094 -19.984 1 91.12 1 MET B C 1
ATOM 2147 O O . MET B 1 1 ? 0.193 -44.688 -19.859 1 91.12 1 MET B O 1
ATOM 2151 N N . ALA B 1 2 ? -1.216 -43.094 -19.25 1 96.62 2 ALA B N 1
ATOM 2152 C CA . ALA B 1 2 ? -0.518 -42.812 -18 1 96.62 2 ALA B CA 1
ATOM 2153 C C . ALA B 1 2 ? -1.498 -42.75 -16.828 1 96.62 2 ALA B C 1
ATOM 2155 O O . ALA B 1 2 ? -2.668 -42.406 -17.016 1 96.62 2 ALA B O 1
ATOM 2156 N N . ARG B 1 3 ? -1.07 -43.188 -15.648 1 98.12 3 ARG B N 1
ATOM 2157 C CA . ARG B 1 3 ? -1.747 -42.906 -14.391 1 98.12 3 ARG B CA 1
ATOM 2158 C C . ARG B 1 3 ? -1.196 -41.625 -13.766 1 98.12 3 ARG B C 1
ATOM 2160 O O . ARG B 1 3 ? -0.001 -41.531 -13.477 1 98.12 3 ARG B O 1
ATOM 2167 N N . ILE B 1 4 ? -2.053 -40.688 -13.602 1 98.56 4 ILE B N 1
ATOM 2168 C CA . ILE B 1 4 ? -1.629 -39.344 -13.195 1 98.56 4 ILE B CA 1
ATOM 2169 C C . ILE B 1 4 ? -2.264 -39 -11.859 1 98.56 4 ILE B C 1
ATOM 2171 O O . ILE B 1 4 ? -3.486 -39.062 -11.703 1 98.56 4 ILE B O 1
ATOM 2175 N N . ALA B 1 5 ? -1.433 -38.656 -10.891 1 98.62 5 ALA B N 1
ATOM 2176 C CA . ALA B 1 5 ? -1.921 -38.156 -9.609 1 98.62 5 ALA B CA 1
ATOM 2177 C C . ALA B 1 5 ? -1.939 -36.625 -9.586 1 98.62 5 ALA B C 1
ATOM 2179 O O . ALA B 1 5 ? -0.985 -36 -10.031 1 98.62 5 ALA B O 1
ATOM 2180 N N . ILE B 1 6 ? -3.006 -36.062 -9.125 1 98.44 6 ILE B N 1
ATOM 2181 C CA . ILE B 1 6 ? -3.107 -34.625 -8.914 1 98.44 6 ILE B CA 1
ATOM 2182 C C . ILE B 1 6 ? -3.178 -34.312 -7.418 1 98.44 6 ILE B C 1
ATOM 2184 O O . ILE B 1 6 ? -4.121 -34.719 -6.738 1 98.44 6 ILE B O 1
ATOM 2188 N N . VAL B 1 7 ? -2.139 -33.656 -6.918 1 97.88 7 VAL B N 1
ATOM 2189 C CA . VAL B 1 7 ? -2.084 -33.188 -5.531 1 97.88 7 VAL B CA 1
ATOM 2190 C C . VAL B 1 7 ? -2.572 -31.766 -5.445 1 97.88 7 VAL B C 1
ATOM 2192 O O . VAL B 1 7 ? -1.901 -30.844 -5.922 1 97.88 7 VAL B O 1
ATOM 2195 N N . GLY B 1 8 ? -3.688 -31.516 -4.809 1 95.81 8 GLY B N 1
ATOM 2196 C CA . GLY B 1 8 ? -4.332 -30.219 -4.809 1 95.81 8 GLY B CA 1
ATOM 2197 C C . GLY B 1 8 ? -5.418 -30.094 -5.859 1 95.81 8 GLY B C 1
ATOM 2198 O O . GLY B 1 8 ? -5.156 -29.641 -6.977 1 95.81 8 GLY B O 1
ATOM 2199 N N . VAL B 1 9 ? -6.641 -30.359 -5.434 1 95.88 9 VAL B N 1
ATOM 2200 C CA . VAL B 1 9 ? -7.781 -30.344 -6.344 1 95.88 9 VAL B CA 1
ATOM 2201 C C . VAL B 1 9 ? -8.609 -29.078 -6.105 1 95.88 9 VAL B C 1
ATOM 2203 O O . VAL B 1 9 ? -9.789 -29.172 -5.754 1 95.88 9 VAL B O 1
ATOM 2206 N N . GLY B 1 10 ? -7.953 -27.984 -6.309 1 95.06 10 GLY B N 1
ATOM 2207 C CA . GLY B 1 10 ? -8.633 -26.688 -6.359 1 95.06 10 GLY B CA 1
ATOM 2208 C C . GLY B 1 10 ? -9.023 -26.281 -7.766 1 95.06 10 GLY B C 1
ATOM 2209 O O . GLY B 1 10 ? -9.344 -27.125 -8.602 1 95.06 10 GLY B O 1
ATOM 2210 N N . ALA B 1 11 ? -9.039 -24.984 -7.996 1 96 11 ALA B N 1
ATOM 2211 C CA . ALA B 1 11 ? -9.461 -24.469 -9.297 1 96 11 ALA B CA 1
ATOM 2212 C C . ALA B 1 11 ? -8.586 -25.016 -10.414 1 96 11 ALA B C 1
ATOM 2214 O O . ALA B 1 11 ? -9.086 -25.625 -11.359 1 96 11 ALA B O 1
ATOM 2215 N N . ILE B 1 12 ? -7.297 -24.844 -10.211 1 97.44 12 ILE B N 1
ATOM 2216 C CA . ILE B 1 12 ? -6.371 -25.266 -11.258 1 97.44 12 ILE B CA 1
ATOM 2217 C C . ILE B 1 12 ? -6.312 -26.781 -11.328 1 97.44 12 ILE B C 1
ATOM 2219 O O . ILE B 1 12 ? -6.398 -27.375 -12.414 1 97.44 12 ILE B O 1
ATOM 2223 N N . GLY B 1 13 ? -6.227 -27.469 -10.18 1 98 13 GLY B N 1
ATOM 2224 C CA . GLY B 1 13 ? -6.191 -28.922 -10.156 1 98 13 GLY B CA 1
ATOM 2225 C C . GLY B 1 13 ? -7.418 -29.547 -10.781 1 98 13 GLY B C 1
ATOM 2226 O O . GLY B 1 13 ? -7.312 -30.562 -11.484 1 98 13 GLY B O 1
ATOM 2227 N N . GLY B 1 14 ? -8.531 -28.953 -10.531 1 98.06 14 GLY B N 1
ATOM 2228 C CA . GLY B 1 14 ? -9.766 -29.453 -11.109 1 98.06 14 GLY B CA 1
ATOM 2229 C C . GLY B 1 14 ? -9.828 -29.297 -12.617 1 98.06 14 GLY B C 1
ATOM 2230 O O . GLY B 1 14 ? -10.227 -30.219 -13.328 1 98.06 14 GLY B O 1
ATOM 2231 N N . VAL B 1 15 ? -9.422 -28.141 -13.094 1 98.44 15 VAL B N 1
ATOM 2232 C CA . VAL B 1 15 ? -9.422 -27.906 -14.531 1 98.44 15 VAL B CA 1
ATOM 2233 C C . VAL B 1 15 ? -8.43 -28.859 -15.203 1 98.44 15 VAL B C 1
ATOM 2235 O O . VAL B 1 15 ? -8.734 -29.453 -16.25 1 98.44 15 VAL B O 1
ATOM 2238 N N . VAL B 1 16 ? -7.312 -29.062 -14.594 1 98.62 16 VAL B N 1
ATOM 2239 C CA . VAL B 1 16 ? -6.305 -29.969 -15.133 1 98.62 16 VAL B CA 1
ATOM 2240 C C . VAL B 1 16 ? -6.855 -31.391 -15.156 1 98.62 16 VAL B C 1
ATOM 2242 O O . VAL B 1 16 ? -6.656 -32.125 -16.141 1 98.62 16 VAL B O 1
ATOM 2245 N N . ALA B 1 17 ? -7.566 -31.797 -14.133 1 98.44 17 ALA B N 1
ATOM 2246 C CA . ALA B 1 17 ? -8.203 -33.125 -14.094 1 98.44 17 ALA B CA 1
ATOM 2247 C C . ALA B 1 17 ? -9.164 -33.281 -15.266 1 98.44 17 ALA B C 1
ATOM 2249 O O . ALA B 1 17 ? -9.164 -34.344 -15.93 1 98.44 17 ALA B O 1
ATOM 2250 N N . SER B 1 18 ? -9.945 -32.281 -15.508 1 98.44 18 SER B N 1
ATOM 2251 C CA . SER B 1 18 ? -10.914 -32.344 -16.594 1 98.44 18 SER B CA 1
ATOM 2252 C C . SER B 1 18 ? -10.219 -32.469 -17.953 1 98.44 18 SER B C 1
ATOM 2254 O O . SER B 1 18 ? -10.68 -33.219 -18.828 1 98.44 18 SER B O 1
ATOM 2256 N N . LEU B 1 19 ? -9.156 -31.766 -18.125 1 98.06 19 LEU B N 1
ATOM 2257 C CA . LEU B 1 19 ? -8.414 -31.797 -19.375 1 98.06 19 LEU B CA 1
ATOM 2258 C C . LEU B 1 19 ? -7.75 -33.156 -19.578 1 98.06 19 LEU B C 1
ATOM 2260 O O . LEU B 1 19 ? -7.848 -33.75 -20.656 1 98.06 19 LEU B O 1
ATOM 2264 N N . VAL B 1 20 ? -7.125 -33.688 -18.531 1 97.69 20 VAL B N 1
ATOM 2265 C CA . VAL B 1 20 ? -6.469 -35 -18.625 1 97.69 20 VAL B CA 1
ATOM 2266 C C . VAL B 1 20 ? -7.5 -36.062 -18.938 1 97.69 20 VAL B C 1
ATOM 2268 O O . VAL B 1 20 ? -7.25 -36.938 -19.766 1 97.69 20 VAL B O 1
ATOM 2271 N N . GLN B 1 21 ? -8.641 -36 -18.281 1 97.62 21 GLN B N 1
ATOM 2272 C CA . GLN B 1 21 ? -9.711 -36.969 -18.562 1 97.62 21 GLN B CA 1
ATOM 2273 C C . GLN B 1 21 ? -10.188 -36.844 -20 1 97.62 21 GLN B C 1
ATOM 2275 O O . GLN B 1 21 ? -10.484 -37.875 -20.641 1 97.62 21 GLN B O 1
ATOM 2280 N N . SER B 1 22 ? -10.312 -35.688 -20.484 1 97.19 22 SER B N 1
ATOM 2281 C CA . SER B 1 22 ? -10.852 -35.469 -21.812 1 97.19 22 SER B CA 1
ATOM 2282 C C . SER B 1 22 ? -9.922 -36.031 -22.891 1 97.19 22 SER B C 1
ATOM 2284 O O . SER B 1 22 ? -10.344 -36.25 -24.031 1 97.19 22 SER B O 1
ATOM 2286 N N . ALA B 1 23 ? -8.641 -36.188 -22.531 1 96.19 23 ALA B N 1
ATOM 2287 C CA . ALA B 1 23 ? -7.715 -36.844 -23.453 1 96.19 23 ALA B CA 1
ATOM 2288 C C . ALA B 1 23 ? -8.172 -38.25 -23.781 1 96.19 23 ALA B C 1
ATOM 2290 O O . ALA B 1 23 ? -7.801 -38.812 -24.812 1 96.19 23 ALA B O 1
ATOM 2291 N N . GLY B 1 24 ? -8.859 -38.969 -22.844 1 96.06 24 GLY B N 1
ATOM 2292 C CA . GLY B 1 24 ? -9.547 -40.219 -23.094 1 96.06 24 GLY B CA 1
ATOM 2293 C C . GLY B 1 24 ? -8.656 -41.438 -22.906 1 96.06 24 GLY B C 1
ATOM 2294 O O . GLY B 1 24 ? -9.047 -42.531 -23.25 1 96.06 24 GLY B O 1
ATOM 2295 N N . ARG B 1 25 ? -7.457 -41.281 -22.375 1 96.12 25 ARG B N 1
ATOM 2296 C CA . ARG B 1 25 ? -6.539 -42.406 -22.375 1 96.12 25 ARG B CA 1
ATOM 2297 C C . ARG B 1 25 ? -5.852 -42.562 -21.031 1 96.12 25 ARG B C 1
ATOM 2299 O O . ARG B 1 25 ? -5.152 -43.531 -20.781 1 96.12 25 ARG B O 1
ATOM 2306 N N . HIS B 1 26 ? -6.031 -41.562 -20.141 1 98 26 HIS B N 1
ATOM 2307 C CA . HIS B 1 26 ? -5.273 -41.531 -18.891 1 98 26 HIS B CA 1
ATOM 2308 C C . HIS B 1 26 ? -6.148 -41.969 -17.719 1 98 26 HIS B C 1
ATOM 2310 O O . HIS B 1 26 ? -7.375 -41.906 -17.797 1 98 26 HIS B O 1
ATOM 2316 N N . GLU B 1 27 ? -5.543 -42.469 -16.672 1 98.19 27 GLU B N 1
ATOM 2317 C CA . GLU B 1 27 ? -6.176 -42.719 -15.375 1 98.19 27 GLU B CA 1
ATOM 2318 C C . GLU B 1 27 ? -5.84 -41.594 -14.383 1 98.19 27 GLU B C 1
ATOM 2320 O O . GLU B 1 27 ? -4.703 -41.125 -14.336 1 98.19 27 GLU B O 1
ATOM 2325 N N . LEU B 1 28 ? -6.832 -41.25 -13.609 1 98.31 28 LEU B N 1
ATOM 2326 C CA . LEU B 1 28 ? -6.656 -40.125 -12.695 1 98.31 28 LEU B CA 1
ATOM 2327 C C . LEU B 1 28 ? -6.738 -40.594 -11.25 1 98.31 28 LEU B C 1
ATOM 2329 O O . LEU B 1 28 ? -7.586 -41.438 -10.898 1 98.31 28 LEU B O 1
ATOM 2333 N N . VAL B 1 29 ? -5.82 -40.094 -10.461 1 98.06 29 VAL B N 1
ATOM 2334 C CA . VAL B 1 29 ? -5.855 -40.219 -9.008 1 98.06 29 VAL B CA 1
ATOM 2335 C C . VAL B 1 29 ? -5.902 -38.844 -8.383 1 98.06 29 VAL B C 1
ATOM 2337 O O . VAL B 1 29 ? -4.996 -38.031 -8.594 1 98.06 29 VAL B O 1
ATOM 2340 N N . LEU B 1 30 ? -6.957 -38.531 -7.648 1 98.25 30 LEU B N 1
ATOM 2341 C CA . LEU B 1 30 ? -7.074 -37.25 -6.953 1 98.25 30 LEU B CA 1
ATOM 2342 C C . LEU B 1 30 ? -6.645 -37.375 -5.496 1 98.25 30 LEU B C 1
ATOM 2344 O O . LEU B 1 30 ? -7.234 -38.156 -4.742 1 98.25 30 LEU B O 1
ATOM 2348 N N . CYS B 1 31 ? -5.633 -36.656 -5.168 1 97.56 31 CYS B N 1
ATOM 2349 C CA . CYS B 1 31 ? -5.125 -36.625 -3.801 1 97.56 31 CYS B CA 1
ATOM 2350 C C . CYS B 1 31 ? -5.668 -35.438 -3.037 1 97.56 31 CYS B C 1
ATOM 2352 O O . CYS B 1 31 ? -5.297 -34.281 -3.318 1 97.56 31 CYS B O 1
ATOM 2354 N N . VAL B 1 32 ? -6.551 -35.688 -2.105 1 95.5 32 VAL B N 1
ATOM 2355 C CA . VAL B 1 32 ? -7.258 -34.594 -1.414 1 95.5 32 VAL B CA 1
ATOM 2356 C C . VAL B 1 32 ? -7.168 -34.812 0.096 1 95.5 32 VAL B C 1
ATOM 2358 O O . VAL B 1 32 ? -6.895 -35.938 0.56 1 95.5 32 VAL B O 1
ATOM 2361 N N . ARG B 1 33 ? -7.348 -33.781 0.929 1 90.19 33 ARG B N 1
ATOM 2362 C CA . ARG B 1 33 ? -7.344 -33.844 2.387 1 90.19 33 ARG B CA 1
ATOM 2363 C C . ARG B 1 33 ? -8.695 -34.312 2.92 1 90.19 33 ARG B C 1
ATOM 2365 O O . ARG B 1 33 ? -8.75 -35.031 3.92 1 90.19 33 ARG B O 1
ATOM 2372 N N . THR B 1 34 ? -9.734 -33.812 2.15 1 91.06 34 THR B N 1
ATOM 2373 C CA . THR B 1 34 ? -11.117 -34.156 2.477 1 91.06 34 THR B CA 1
ATOM 2374 C C . THR B 1 34 ? -11.766 -34.906 1.327 1 91.06 34 THR B C 1
ATOM 2376 O O . THR B 1 34 ? -11.648 -34.5 0.166 1 91.06 34 THR B O 1
ATOM 2379 N N . PRO B 1 35 ? -12.492 -35.906 1.731 1 91.62 35 PRO B N 1
ATOM 2380 C CA . PRO B 1 35 ? -13.109 -36.688 0.675 1 91.62 35 PRO B CA 1
ATOM 2381 C C . PRO B 1 35 ? -14.047 -35.875 -0.21 1 91.62 35 PRO B C 1
ATOM 2383 O O . PRO B 1 35 ? -14.758 -35 0.281 1 91.62 35 PRO B O 1
ATOM 2386 N N . LEU B 1 36 ? -13.969 -36.25 -1.477 1 93.88 36 LEU B N 1
ATOM 2387 C CA . LEU B 1 36 ? -14.875 -35.688 -2.463 1 93.88 36 LEU B CA 1
ATOM 2388 C C . LEU B 1 36 ? -15.891 -36.719 -2.936 1 93.88 36 LEU B C 1
ATOM 2390 O O . LEU B 1 36 ? -15.508 -37.812 -3.355 1 93.88 36 LEU B O 1
ATOM 2394 N N . ALA B 1 37 ? -17.188 -36.406 -2.834 1 93.5 37 ALA B N 1
ATOM 2395 C CA . ALA B 1 37 ? -18.203 -37.281 -3.389 1 93.5 37 ALA B CA 1
ATOM 2396 C C . ALA B 1 37 ? -18.172 -37.281 -4.914 1 93.5 37 ALA B C 1
ATOM 2398 O O . ALA B 1 37 ? -18.375 -38.312 -5.555 1 93.5 37 ALA B O 1
ATOM 2399 N N . GLU B 1 38 ? -17.922 -36.188 -5.43 1 96.62 38 GLU B N 1
ATOM 2400 C CA . GLU B 1 38 ? -17.766 -35.969 -6.863 1 96.62 38 GLU B CA 1
ATOM 2401 C C . GLU B 1 38 ? -16.969 -34.719 -7.152 1 96.62 38 GLU B C 1
ATOM 2403 O O . GLU B 1 38 ? -16.812 -33.844 -6.277 1 96.62 38 GLU B O 1
ATOM 2408 N N . LEU B 1 39 ? -16.406 -34.656 -8.258 1 98.19 39 LEU B N 1
ATOM 2409 C CA . LEU B 1 39 ? -15.805 -33.438 -8.797 1 98.19 39 LEU B CA 1
ATOM 2410 C C . LEU B 1 39 ? -16.422 -33.094 -10.148 1 98.19 39 LEU B C 1
ATOM 2412 O O . LEU B 1 39 ? -16.391 -33.906 -11.078 1 98.19 39 LEU B O 1
ATOM 2416 N N . VAL B 1 40 ? -17.031 -31.906 -10.125 1 98.69 40 VAL B N 1
ATOM 2417 C CA . VAL B 1 40 ? -17.672 -31.422 -11.344 1 98.69 40 VAL B CA 1
ATOM 2418 C C . VAL B 1 40 ? -16.984 -30.156 -11.82 1 98.69 40 VAL B C 1
ATOM 2420 O O . VAL B 1 40 ? -16.797 -29.203 -11.047 1 98.69 40 VAL B O 1
ATOM 2423 N N . VAL B 1 41 ? -16.609 -30.156 -13.086 1 98.56 41 VAL B N 1
ATOM 2424 C CA . VAL B 1 41 ? -15.938 -29 -13.672 1 98.56 41 VAL B CA 1
ATOM 2425 C C . VAL B 1 41 ? -16.781 -28.453 -14.82 1 98.56 41 VAL B C 1
ATOM 2427 O O . VAL B 1 41 ? -17.109 -29.188 -15.766 1 98.56 41 VAL B O 1
ATOM 2430 N N . GLU B 1 42 ? -17.188 -27.203 -14.664 1 98.44 42 GLU B N 1
ATOM 2431 C CA . GLU B 1 42 ? -17.797 -26.5 -15.781 1 98.44 42 GLU B CA 1
ATOM 2432 C C . GLU B 1 42 ? -16.75 -25.906 -16.703 1 98.44 42 GLU B C 1
ATOM 2434 O O . GLU B 1 42 ? -16.062 -24.953 -16.344 1 98.44 42 GLU B O 1
ATOM 2439 N N . THR B 1 43 ? -16.594 -26.5 -17.875 1 97.25 43 THR B N 1
ATOM 2440 C CA . THR B 1 43 ? -15.625 -26.031 -18.859 1 97.25 43 THR B CA 1
ATOM 2441 C C . THR B 1 43 ? -16.312 -25.219 -19.953 1 97.25 43 THR B C 1
ATOM 2443 O O . THR B 1 43 ? -17.547 -25.219 -20.047 1 97.25 43 THR B O 1
ATOM 2446 N N . PRO B 1 44 ? -15.523 -24.5 -20.766 1 94.44 44 PRO B N 1
ATOM 2447 C CA . PRO B 1 44 ? -16.141 -23.781 -21.891 1 94.44 44 PRO B CA 1
ATOM 2448 C C . PRO B 1 44 ? -16.891 -24.703 -22.844 1 94.44 44 PRO B C 1
ATOM 2450 O O . PRO B 1 44 ? -17.828 -24.266 -23.516 1 94.44 44 PRO B O 1
ATOM 2453 N N . ASP B 1 45 ? -16.547 -25.984 -22.875 1 93.31 45 ASP B N 1
ATOM 2454 C CA . ASP B 1 45 ? -17.141 -26.938 -23.812 1 93.31 45 ASP B CA 1
ATOM 2455 C C . ASP B 1 45 ? -18.281 -27.719 -23.172 1 93.31 45 ASP B C 1
ATOM 2457 O O . ASP B 1 45 ? -18.938 -28.531 -23.828 1 93.31 45 ASP B O 1
ATOM 2461 N N . GLY B 1 46 ? -18.531 -27.531 -21.891 1 95.81 46 GLY B N 1
ATOM 2462 C CA . GLY B 1 46 ? -19.594 -28.234 -21.203 1 95.81 46 GLY B CA 1
ATOM 2463 C C . GLY B 1 46 ? -19.203 -28.688 -19.797 1 95.81 46 GLY B C 1
ATOM 2464 O O . GLY B 1 46 ? -18.094 -28.422 -19.344 1 95.81 46 GLY B O 1
ATOM 2465 N N . VAL B 1 47 ? -20.156 -29.359 -19.125 1 98.12 47 VAL B N 1
ATOM 2466 C CA . VAL B 1 47 ? -19.969 -29.828 -17.75 1 98.12 47 VAL B CA 1
ATOM 2467 C C . VAL B 1 47 ? -19.375 -31.234 -17.766 1 98.12 47 VAL B C 1
ATOM 2469 O O . VAL B 1 47 ? -19.859 -32.125 -18.469 1 98.12 47 VAL B O 1
ATOM 2472 N N . MET B 1 48 ? -18.359 -31.453 -16.969 1 98 48 MET B N 1
ATOM 2473 C CA . MET B 1 48 ? -17.688 -32.75 -16.891 1 98 48 MET B CA 1
ATOM 2474 C C . MET B 1 48 ? -17.688 -33.281 -15.461 1 98 48 MET B C 1
ATOM 2476 O O . MET B 1 48 ? -17.328 -32.531 -14.523 1 98 48 MET B O 1
ATOM 2480 N N . ARG B 1 49 ? -18.094 -34.438 -15.281 1 98.44 49 ARG B N 1
ATOM 2481 C CA . ARG B 1 49 ? -17.906 -35.156 -14.031 1 98.44 49 ARG B CA 1
ATOM 2482 C C . ARG B 1 49 ? -16.641 -36 -14.07 1 98.44 49 ARG B C 1
ATOM 2484 O O . ARG B 1 49 ? -16.453 -36.812 -14.961 1 98.44 49 ARG B O 1
ATOM 2491 N N . ILE B 1 50 ? -15.852 -35.812 -13.133 1 98.5 50 ILE B N 1
ATOM 2492 C CA . ILE B 1 50 ? -14.523 -36.438 -13.172 1 98.5 50 ILE B CA 1
ATOM 2493 C C . ILE B 1 50 ? -14.594 -37.875 -12.641 1 98.5 50 ILE B C 1
ATOM 2495 O O . ILE B 1 50 ? -15.125 -38.094 -11.555 1 98.5 50 ILE B O 1
ATOM 2499 N N . ASP B 1 51 ? -14.156 -38.719 -13.477 1 98.12 51 ASP B N 1
ATOM 2500 C CA . ASP B 1 51 ? -14 -40.125 -13.086 1 98.12 51 ASP B CA 1
ATOM 2501 C C . ASP B 1 51 ? -12.578 -40.406 -12.617 1 98.12 51 ASP B C 1
ATOM 2503 O O . ASP B 1 51 ? -11.664 -40.531 -13.438 1 98.12 51 ASP B O 1
ATOM 2507 N N . ALA B 1 52 ? -12.398 -40.531 -11.297 1 97.81 52 ALA B N 1
ATOM 2508 C CA . ALA B 1 52 ? -11.055 -40.719 -10.734 1 97.81 52 ALA B CA 1
ATOM 2509 C C . ALA B 1 52 ? -11.102 -41.5 -9.43 1 97.81 52 ALA B C 1
ATOM 2511 O O . ALA B 1 52 ? -12.148 -41.562 -8.773 1 97.81 52 ALA B O 1
ATOM 2512 N N . THR B 1 53 ? -10.016 -42.094 -9.133 1 96.94 53 THR B N 1
ATOM 2513 C CA . THR B 1 53 ? -9.812 -42.625 -7.781 1 96.94 53 THR B CA 1
ATOM 2514 C C . THR B 1 53 ? -9.484 -41.5 -6.812 1 96.94 53 THR B C 1
ATOM 2516 O O . THR B 1 53 ? -8.555 -40.719 -7.047 1 96.94 53 THR B O 1
ATOM 2519 N N . VAL B 1 54 ? -10.258 -41.375 -5.754 1 97.56 54 VAL B N 1
ATOM 2520 C CA . VAL B 1 54 ? -10.023 -40.312 -4.762 1 97.56 54 VAL B CA 1
ATOM 2521 C C . VAL B 1 54 ? -9.32 -40.906 -3.545 1 97.56 54 VAL B C 1
ATOM 2523 O O . VAL B 1 54 ? -9.781 -41.906 -2.967 1 97.56 54 VAL B O 1
ATOM 2526 N N . VAL B 1 55 ? -8.211 -40.312 -3.242 1 96.88 55 VAL B N 1
ATOM 2527 C CA . VAL B 1 55 ? -7.426 -40.812 -2.113 1 96.88 55 VAL B CA 1
ATOM 2528 C C . VAL B 1 55 ? -7.246 -39.688 -1.092 1 96.88 55 VAL B C 1
ATOM 2530 O O . VAL B 1 55 ? -6.938 -38.562 -1.457 1 96.88 55 VAL B O 1
ATOM 2533 N N . THR B 1 56 ? -7.406 -40 0.205 1 96.25 56 THR B N 1
ATOM 2534 C CA . THR B 1 56 ? -7.277 -39 1.259 1 96.25 56 THR B CA 1
ATOM 2535 C C . THR B 1 56 ? -6.074 -39.312 2.146 1 96.25 56 THR B C 1
ATOM 2537 O O . THR B 1 56 ? -5.66 -38.469 2.949 1 96.25 56 THR B O 1
ATOM 2540 N N . ASP B 1 57 ? -5.496 -40.469 1.908 1 95.38 57 ASP B N 1
ATOM 2541 C CA . ASP B 1 57 ? -4.336 -40.938 2.664 1 95.38 57 ASP B CA 1
ATOM 2542 C C . ASP B 1 57 ? -3.176 -41.281 1.735 1 95.38 57 ASP B C 1
ATOM 2544 O O . ASP B 1 57 ? -3.27 -42.219 0.934 1 95.38 57 ASP B O 1
ATOM 2548 N N . PRO B 1 58 ? -2.078 -40.594 1.912 1 95.19 58 PRO B N 1
ATOM 2549 C CA . PRO B 1 58 ? -0.928 -40.875 1.045 1 95.19 58 PRO B CA 1
ATOM 2550 C C . PRO B 1 58 ? -0.458 -42.312 1.12 1 95.19 58 PRO B C 1
ATOM 2552 O O . PRO B 1 58 ? 0.051 -42.875 0.135 1 95.19 58 PRO B O 1
ATOM 2555 N N . ASP B 1 59 ? -0.684 -42.938 2.172 1 93.81 59 ASP B N 1
ATOM 2556 C CA . ASP B 1 59 ? -0.137 -44.25 2.408 1 93.81 59 ASP B CA 1
ATOM 2557 C C . ASP B 1 59 ? -0.81 -45.281 1.513 1 93.81 59 ASP B C 1
ATOM 2559 O O . ASP B 1 59 ? -0.266 -46.375 1.29 1 93.81 59 ASP B O 1
ATOM 2563 N N . VAL B 1 60 ? -1.97 -44.969 1.029 1 94.12 60 VAL B N 1
ATOM 2564 C CA . VAL B 1 60 ? -2.686 -45.969 0.227 1 94.12 60 VAL B CA 1
ATOM 2565 C C . VAL B 1 60 ? -2.695 -45.531 -1.237 1 94.12 60 VAL B C 1
ATOM 2567 O O . VAL B 1 60 ? -3.391 -46.125 -2.062 1 94.12 60 VAL B O 1
ATOM 2570 N N . ALA B 1 61 ? -1.997 -44.469 -1.55 1 94.88 61 ALA B N 1
ATOM 2571 C CA . ALA B 1 61 ? -1.951 -44 -2.93 1 94.88 61 ALA B CA 1
ATOM 2572 C C . ALA B 1 61 ? -1.281 -45.031 -3.842 1 94.88 61 ALA B C 1
ATOM 2574 O O . ALA B 1 61 ? -0.26 -45.625 -3.48 1 94.88 61 ALA B O 1
ATOM 2575 N N . PRO B 1 62 ? -1.84 -45.281 -4.934 1 95.19 62 PRO B N 1
ATOM 2576 C CA . PRO B 1 62 ? -1.227 -46.25 -5.863 1 95.19 62 PRO B CA 1
ATOM 2577 C C . PRO B 1 62 ? 0.015 -45.688 -6.551 1 95.19 62 PRO B C 1
ATOM 2579 O O . PRO B 1 62 ? 0.28 -44.469 -6.465 1 95.19 62 PRO B O 1
ATOM 2582 N N . ALA B 1 63 ? 0.743 -46.594 -7.238 1 95.81 63 ALA B N 1
ATOM 2583 C CA . ALA B 1 63 ? 1.836 -46.125 -8.094 1 95.81 63 ALA B CA 1
ATOM 2584 C C . ALA B 1 63 ? 1.305 -45.344 -9.281 1 95.81 63 ALA B C 1
ATOM 2586 O O . ALA B 1 63 ? 0.258 -45.656 -9.844 1 95.81 63 ALA B O 1
ATOM 2587 N N . VAL B 1 64 ? 2.104 -44.281 -9.641 1 98.06 64 VAL B N 1
ATOM 2588 C CA . VAL B 1 64 ? 1.66 -43.438 -10.734 1 98.06 64 VAL B CA 1
ATOM 2589 C C . VAL B 1 64 ? 2.828 -43.156 -11.68 1 98.06 64 VAL B C 1
ATOM 2591 O O . VAL B 1 64 ? 3.986 -43.406 -11.328 1 98.06 64 VAL B O 1
ATOM 2594 N N . ASP B 1 65 ? 2.457 -42.75 -12.867 1 98 65 ASP B N 1
ATOM 2595 C CA . ASP B 1 65 ? 3.449 -42.406 -13.883 1 98 65 ASP B CA 1
ATOM 2596 C C . ASP B 1 65 ? 3.84 -40.906 -13.789 1 98 65 ASP B C 1
ATOM 2598 O O . ASP B 1 65 ? 4.945 -40.531 -14.18 1 98 65 ASP B O 1
ATOM 2602 N N . TRP B 1 66 ? 2.918 -40.062 -13.328 1 98.44 66 TRP B N 1
ATOM 2603 C CA . TRP B 1 66 ? 3.113 -38.625 -13.172 1 98.44 66 TRP B CA 1
ATOM 2604 C C . TRP B 1 66 ? 2.426 -38.094 -11.914 1 98.44 66 TRP B C 1
ATOM 2606 O O . TRP B 1 66 ? 1.365 -38.625 -11.531 1 98.44 66 TRP B O 1
ATOM 2616 N N . VAL B 1 67 ? 3.059 -37.125 -11.305 1 98.5 67 VAL B N 1
ATOM 2617 C CA . VAL B 1 67 ? 2.432 -36.375 -10.234 1 98.5 67 VAL B CA 1
ATOM 2618 C C . VAL B 1 67 ? 2.301 -34.906 -10.656 1 98.5 67 VAL B C 1
ATOM 2620 O O . VAL B 1 67 ? 3.252 -34.312 -11.172 1 98.5 67 VAL B O 1
ATOM 2623 N N . MET B 1 68 ? 1.121 -34.344 -10.492 1 98.5 68 MET B N 1
ATOM 2624 C CA . MET B 1 68 ? 0.898 -32.906 -10.695 1 98.5 68 MET B CA 1
ATOM 2625 C C . MET B 1 68 ? 0.523 -32.219 -9.391 1 98.5 68 MET B C 1
ATOM 2627 O O . MET B 1 68 ? -0.474 -32.562 -8.758 1 98.5 68 MET B O 1
ATOM 2631 N N . VAL B 1 69 ? 1.399 -31.281 -9.031 1 98.25 69 VAL B N 1
ATOM 2632 C CA . VAL B 1 69 ? 1.146 -30.5 -7.824 1 98.25 69 VAL B CA 1
ATOM 2633 C C . VAL B 1 69 ? 0.455 -29.188 -8.18 1 98.25 69 VAL B C 1
ATOM 2635 O O . VAL B 1 69 ? 1.037 -28.344 -8.859 1 98.25 69 VAL B O 1
ATOM 2638 N N . ALA B 1 70 ? -0.774 -29.047 -7.742 1 97.44 70 ALA B N 1
ATOM 2639 C CA . ALA B 1 70 ? -1.55 -27.844 -8.039 1 97.44 70 ALA B CA 1
ATOM 2640 C C . ALA B 1 70 ? -2.047 -27.172 -6.762 1 97.44 70 ALA B C 1
ATOM 2642 O O . ALA B 1 70 ? -3.086 -26.516 -6.766 1 97.44 70 ALA B O 1
ATOM 2643 N N . THR B 1 71 ? -1.343 -27.406 -5.637 1 96.12 71 THR B N 1
ATOM 2644 C CA . THR B 1 71 ? -1.632 -26.688 -4.398 1 96.12 71 THR B CA 1
ATOM 2645 C C . THR B 1 71 ? -1.164 -25.234 -4.492 1 96.12 71 THR B C 1
ATOM 2647 O O . THR B 1 71 ? -0.397 -24.875 -5.391 1 96.12 71 THR B O 1
ATOM 2650 N N . LYS B 1 72 ? -1.678 -24.453 -3.609 1 95.5 72 LYS B N 1
ATOM 2651 C CA . LYS B 1 72 ? -1.112 -23.109 -3.488 1 95.5 72 LYS B CA 1
ATOM 2652 C C . LYS B 1 72 ? 0.376 -23.172 -3.156 1 95.5 72 LYS B C 1
ATOM 2654 O O . LYS B 1 72 ? 0.825 -24.078 -2.455 1 95.5 72 LYS B O 1
ATOM 2659 N N . ALA B 1 73 ? 1.07 -22.141 -3.586 1 95.19 73 ALA B N 1
ATOM 2660 C CA . ALA B 1 73 ? 2.527 -22.125 -3.486 1 95.19 73 ALA B CA 1
ATOM 2661 C C . ALA B 1 73 ? 2.98 -22.172 -2.029 1 95.19 73 ALA B C 1
ATOM 2663 O O . ALA B 1 73 ? 4.062 -22.672 -1.728 1 95.19 73 ALA B O 1
ATOM 2664 N N . TYR B 1 74 ? 2.131 -21.688 -1.12 1 93.69 74 TYR B N 1
ATOM 2665 C CA . TYR B 1 74 ? 2.531 -21.656 0.282 1 93.69 74 TYR B CA 1
ATOM 2666 C C . TYR B 1 74 ? 2.293 -23 0.957 1 93.69 74 TYR B C 1
ATOM 2668 O O . TYR B 1 74 ? 2.746 -23.219 2.082 1 93.69 74 TYR B O 1
ATOM 2676 N N . ASP B 1 75 ? 1.617 -23.953 0.32 1 92.12 75 ASP B N 1
ATOM 2677 C CA . ASP B 1 75 ? 1.257 -25.234 0.945 1 92.12 75 ASP B CA 1
ATOM 2678 C C . ASP B 1 75 ? 2.205 -26.344 0.51 1 92.12 75 ASP B C 1
ATOM 2680 O O . ASP B 1 75 ? 1.761 -27.406 0.058 1 92.12 75 ASP B O 1
ATOM 2684 N N . VAL B 1 76 ? 3.457 -26.172 0.7 1 90.62 76 VAL B N 1
ATOM 2685 C CA . VAL B 1 76 ? 4.484 -27.141 0.341 1 90.62 76 VAL B CA 1
ATOM 2686 C C . VAL B 1 76 ? 4.402 -28.344 1.272 1 90.62 76 VAL B C 1
ATOM 2688 O O . VAL B 1 76 ? 4.492 -29.5 0.823 1 90.62 76 VAL B O 1
ATOM 2691 N N . ALA B 1 77 ? 4.176 -28.078 2.531 1 88.38 77 ALA B N 1
ATOM 2692 C CA . ALA B 1 77 ? 4.113 -29.141 3.529 1 88.38 77 ALA B CA 1
ATOM 2693 C C . ALA B 1 77 ? 2.977 -30.109 3.229 1 88.38 77 ALA B C 1
ATOM 2695 O O . ALA B 1 77 ? 3.125 -31.328 3.404 1 88.38 77 ALA B O 1
ATOM 2696 N N . GLY B 1 78 ? 1.859 -29.562 2.77 1 89.88 78 GLY B N 1
ATOM 2697 C CA . GLY B 1 78 ? 0.714 -30.391 2.438 1 89.88 78 GLY B CA 1
ATOM 2698 C C . GLY B 1 78 ? 0.972 -31.328 1.269 1 89.88 78 GLY B C 1
ATOM 2699 O O . GLY B 1 78 ? 0.405 -32.406 1.2 1 89.88 78 GLY B O 1
ATOM 2700 N N . ALA B 1 79 ? 1.865 -30.906 0.416 1 93.56 79 ALA B N 1
ATOM 2701 C CA . ALA B 1 79 ? 2.184 -31.703 -0.766 1 93.56 79 ALA B CA 1
ATOM 2702 C C . ALA B 1 79 ? 3.318 -32.688 -0.477 1 93.56 79 ALA B C 1
ATOM 2704 O O . ALA B 1 79 ? 3.42 -33.75 -1.121 1 93.56 79 ALA B O 1
ATOM 2705 N N . ALA B 1 80 ? 4.16 -32.375 0.465 1 91.69 80 ALA B N 1
ATOM 2706 C CA . ALA B 1 80 ? 5.379 -33.125 0.735 1 91.69 80 ALA B CA 1
ATOM 2707 C C . ALA B 1 80 ? 5.066 -34.594 1.081 1 91.69 80 ALA B C 1
ATOM 2709 O O . ALA B 1 80 ? 5.727 -35.5 0.596 1 91.69 80 ALA B O 1
ATOM 2710 N N . ARG B 1 81 ? 4.098 -34.781 1.882 1 90.31 81 ARG B N 1
ATOM 2711 C CA . ARG B 1 81 ? 3.742 -36.125 2.295 1 90.31 81 ARG B CA 1
ATOM 2712 C C . ARG B 1 81 ? 3.295 -36.969 1.103 1 90.31 81 ARG B C 1
ATOM 2714 O O . ARG B 1 81 ? 3.613 -38.156 1.016 1 90.31 81 ARG B O 1
ATOM 2721 N N . TRP B 1 82 ? 2.57 -36.406 0.258 1 96.06 82 TRP B N 1
ATOM 2722 C CA . TRP B 1 82 ? 2.133 -37.062 -0.957 1 96.06 82 TRP B CA 1
ATOM 2723 C C . TRP B 1 82 ? 3.322 -37.406 -1.848 1 96.06 82 TRP B C 1
ATOM 2725 O O . TRP B 1 82 ? 3.422 -38.531 -2.359 1 96.06 82 TRP B O 1
ATOM 2735 N N . LEU B 1 83 ? 4.172 -36.469 -2.01 1 96.38 83 LEU B N 1
ATOM 2736 C CA . LEU B 1 83 ? 5.305 -36.625 -2.918 1 96.38 83 LEU B CA 1
ATOM 2737 C C . LEU B 1 83 ? 6.238 -37.75 -2.445 1 96.38 83 LEU B C 1
ATOM 2739 O O . LEU B 1 83 ? 6.789 -38.469 -3.262 1 96.38 83 LEU B O 1
ATOM 2743 N N . GLU B 1 84 ? 6.402 -37.812 -1.147 1 92.88 84 GLU B N 1
ATOM 2744 C CA . GLU B 1 84 ? 7.219 -38.906 -0.581 1 92.88 84 GLU B CA 1
ATOM 2745 C C . GLU B 1 84 ? 6.73 -40.25 -1.05 1 92.88 84 GLU B C 1
ATOM 2747 O O . GLU B 1 84 ? 7.539 -41.125 -1.389 1 92.88 84 GLU B O 1
ATOM 2752 N N . ARG B 1 85 ? 5.484 -40.438 -1.068 1 94.19 85 ARG B N 1
ATOM 2753 C CA . ARG B 1 85 ? 4.879 -41.719 -1.444 1 94.19 85 ARG B CA 1
ATOM 2754 C C . ARG B 1 85 ? 4.832 -41.875 -2.961 1 94.19 85 ARG B C 1
ATOM 2756 O O . ARG B 1 85 ? 5.238 -42.906 -3.496 1 94.19 85 ARG B O 1
ATOM 2763 N N . LEU B 1 86 ? 4.355 -40.906 -3.662 1 96 86 LEU B N 1
ATOM 2764 C CA . LEU B 1 86 ? 4.039 -40.969 -5.086 1 96 86 LEU B CA 1
ATOM 2765 C C . LEU B 1 86 ? 5.312 -41 -5.926 1 96 86 LEU B C 1
ATOM 2767 O O . LEU B 1 86 ? 5.328 -41.594 -7.016 1 96 86 LEU B O 1
ATOM 2771 N N . CYS B 1 87 ? 6.312 -40.438 -5.402 1 94.31 87 CYS B N 1
ATOM 2772 C CA . CYS B 1 87 ? 7.543 -40.312 -6.176 1 94.31 87 CYS B CA 1
ATOM 2773 C C . CYS B 1 87 ? 8.539 -41.406 -5.789 1 94.31 87 CYS B C 1
ATOM 2775 O O . CYS B 1 87 ? 9.648 -41.438 -6.324 1 94.31 87 CYS B O 1
ATOM 2777 N N . ALA B 1 88 ? 8.164 -42.25 -4.891 1 89.12 88 ALA B N 1
ATOM 2778 C CA . ALA B 1 88 ? 9.07 -43.281 -4.379 1 89.12 88 ALA B CA 1
ATOM 2779 C C . ALA B 1 88 ? 9.617 -44.125 -5.512 1 89.12 88 ALA B C 1
ATOM 2781 O O . ALA B 1 88 ? 10.758 -44.594 -5.453 1 89.12 88 ALA B O 1
ATOM 2782 N N . LYS B 1 89 ? 8.867 -44.281 -6.535 1 88.94 89 LYS B N 1
ATOM 2783 C CA . LYS B 1 89 ? 9.289 -45.156 -7.637 1 88.94 89 LYS B CA 1
ATOM 2784 C C . LYS B 1 89 ? 9.773 -44.312 -8.82 1 88.94 89 LYS B C 1
ATOM 2786 O O . LYS B 1 89 ? 9.906 -44.844 -9.938 1 88.94 89 LYS B O 1
ATOM 2791 N N . GLY B 1 90 ? 9.883 -43.031 -8.648 1 91.56 90 GLY B N 1
ATOM 2792 C CA . GLY B 1 90 ? 10.586 -42.219 -9.641 1 91.56 90 GLY B CA 1
ATOM 2793 C C . GLY B 1 90 ? 9.648 -41.438 -10.539 1 91.56 90 GLY B C 1
ATOM 2794 O O . GLY B 1 90 ? 10.07 -40.906 -11.57 1 91.56 90 GLY B O 1
ATOM 2795 N N . ALA B 1 91 ? 8.367 -41.406 -10.227 1 96.38 91 ALA B N 1
ATOM 2796 C CA . ALA B 1 91 ? 7.445 -40.625 -11.031 1 96.38 91 ALA B CA 1
ATOM 2797 C C . ALA B 1 91 ? 7.883 -39.156 -11.086 1 96.38 91 ALA B C 1
ATOM 2799 O O . ALA B 1 91 ? 8.258 -38.562 -10.062 1 96.38 91 ALA B O 1
ATOM 2800 N N . PRO B 1 92 ? 7.977 -38.562 -12.305 1 97.81 92 PRO B N 1
ATOM 2801 C CA . PRO B 1 92 ? 8.258 -37.125 -12.383 1 97.81 92 PRO B CA 1
ATOM 2802 C C . PRO B 1 92 ? 7.121 -36.281 -11.82 1 97.81 92 PRO B C 1
ATOM 2804 O O . PRO B 1 92 ? 5.988 -36.75 -11.695 1 97.81 92 PRO B O 1
ATOM 2807 N N . VAL B 1 93 ? 7.508 -35.031 -11.453 1 98.38 93 VAL B N 1
ATOM 2808 C CA . VAL B 1 93 ? 6.566 -34.125 -10.781 1 98.38 93 VAL B CA 1
ATOM 2809 C C . VAL B 1 93 ? 6.426 -32.844 -11.594 1 98.38 93 VAL B C 1
ATOM 2811 O O . VAL B 1 93 ? 7.414 -32.156 -11.852 1 98.38 93 VAL B O 1
ATOM 2814 N N . ALA B 1 94 ? 5.207 -32.562 -12.047 1 98.62 94 ALA B N 1
ATOM 2815 C CA . ALA B 1 94 ? 4.887 -31.25 -12.609 1 98.62 94 ALA B CA 1
ATOM 2816 C C . ALA B 1 94 ? 4.348 -30.312 -11.539 1 98.62 94 ALA B C 1
ATOM 2818 O O . ALA B 1 94 ? 3.387 -30.641 -10.836 1 98.62 94 ALA B O 1
ATOM 2819 N N . VAL B 1 95 ? 4.969 -29.156 -11.367 1 98.25 95 VAL B N 1
ATOM 2820 C CA . VAL B 1 95 ? 4.555 -28.188 -10.359 1 98.25 95 VAL B CA 1
ATOM 2821 C C . VAL B 1 95 ? 3.768 -27.047 -11.016 1 98.25 95 VAL B C 1
ATOM 2823 O O . VAL B 1 95 ? 4.344 -26.203 -11.711 1 98.25 95 VAL B O 1
ATOM 2826 N N . LEU B 1 96 ? 2.461 -27.031 -10.781 1 98.12 96 LEU B N 1
ATOM 2827 C CA . LEU B 1 96 ? 1.538 -26.047 -11.328 1 98.12 96 LEU B CA 1
ATOM 2828 C C . LEU B 1 96 ? 1.183 -25 -10.289 1 98.12 96 LEU B C 1
ATOM 2830 O O . LEU B 1 96 ? 0.053 -24.953 -9.797 1 98.12 96 LEU B O 1
ATOM 2834 N N . GLN B 1 97 ? 2.145 -24.172 -9.945 1 96.75 97 GLN B N 1
ATOM 2835 C CA . GLN B 1 97 ? 1.984 -23.125 -8.938 1 96.75 97 GLN B CA 1
ATOM 2836 C C . GLN B 1 97 ? 2.426 -21.766 -9.477 1 96.75 97 GLN B C 1
ATOM 2838 O O . GLN B 1 97 ? 3.145 -21.688 -10.469 1 96.75 97 GLN B O 1
ATOM 2843 N N . ASN B 1 98 ? 1.926 -20.734 -8.852 1 96.12 98 ASN B N 1
ATOM 2844 C CA . ASN B 1 98 ? 2.393 -19.406 -9.203 1 96.12 98 ASN B CA 1
ATOM 2845 C C . ASN B 1 98 ? 3.842 -19.188 -8.766 1 96.12 98 ASN B C 1
ATOM 2847 O O . ASN B 1 98 ? 4.348 -19.891 -7.895 1 96.12 98 ASN B O 1
ATOM 2851 N N . GLY B 1 99 ? 4.434 -18.219 -9.43 1 97.44 99 GLY B N 1
ATOM 2852 C CA . GLY B 1 99 ? 5.793 -17.844 -9.078 1 97.44 99 GLY B CA 1
ATOM 2853 C C . GLY B 1 99 ? 6.836 -18.406 -10.023 1 97.44 99 GLY B C 1
ATOM 2854 O O . GLY B 1 99 ? 6.52 -18.797 -11.148 1 97.44 99 GLY B O 1
ATOM 2855 N N . VAL B 1 100 ? 8.102 -18.359 -9.516 1 98.38 100 VAL B N 1
ATOM 2856 C CA . VAL B 1 100 ? 9.227 -18.766 -10.359 1 98.38 100 VAL B CA 1
ATOM 2857 C C . VAL B 1 100 ? 10.117 -19.734 -9.594 1 98.38 100 VAL B C 1
ATOM 2859 O O . VAL B 1 100 ? 11.188 -20.125 -10.078 1 98.38 100 VAL B O 1
ATOM 2862 N N . GLU B 1 101 ? 9.633 -20.172 -8.398 1 97.38 101 GLU B N 1
ATOM 2863 C CA . GLU B 1 101 ? 10.461 -21.016 -7.539 1 97.38 101 GLU B CA 1
ATOM 2864 C C . GLU B 1 101 ? 9.906 -22.438 -7.465 1 97.38 101 GLU B C 1
ATOM 2866 O O . GLU B 1 101 ? 9.859 -23.031 -6.387 1 97.38 101 GLU B O 1
ATOM 2871 N N . HIS B 1 102 ? 9.516 -22.969 -8.555 1 96.88 102 HIS B N 1
ATOM 2872 C CA . HIS B 1 102 ? 8.867 -24.266 -8.641 1 96.88 102 HIS B CA 1
ATOM 2873 C C . HIS B 1 102 ? 9.789 -25.375 -8.125 1 96.88 102 HIS B C 1
ATOM 2875 O O . HIS B 1 102 ? 9.359 -26.234 -7.352 1 96.88 102 HIS B O 1
ATOM 2881 N N . ARG B 1 103 ? 11.023 -25.375 -8.555 1 96.38 103 ARG B N 1
ATOM 2882 C CA . ARG B 1 103 ? 11.969 -26.438 -8.195 1 96.38 103 ARG B CA 1
ATOM 2883 C C . ARG B 1 103 ? 12.477 -26.25 -6.773 1 96.38 103 ARG B C 1
ATOM 2885 O O . ARG B 1 103 ? 12.547 -27.219 -6.008 1 96.38 103 ARG B O 1
ATOM 2892 N N . GLU B 1 104 ? 12.75 -24.984 -6.449 1 95.19 104 GLU B N 1
ATOM 2893 C CA . GLU B 1 104 ? 13.297 -24.672 -5.133 1 95.19 104 GLU B CA 1
ATOM 2894 C C . GLU B 1 104 ? 12.328 -25.078 -4.023 1 95.19 104 GLU B C 1
ATOM 2896 O O . GLU B 1 104 ? 12.742 -25.578 -2.98 1 95.19 104 GLU B O 1
ATOM 2901 N N . ARG B 1 105 ? 11.07 -24.906 -4.246 1 94.94 105 ARG B N 1
ATOM 2902 C CA . ARG B 1 105 ? 10.055 -25.172 -3.232 1 94.94 105 ARG B CA 1
ATOM 2903 C C . ARG B 1 105 ? 10.016 -26.656 -2.883 1 94.94 105 ARG B C 1
ATOM 2905 O O . ARG B 1 105 ? 9.727 -27.031 -1.741 1 94.94 105 ARG B O 1
ATOM 2912 N N . PHE B 1 106 ? 10.359 -27.531 -3.809 1 95.06 106 PHE B N 1
ATOM 2913 C CA . PHE B 1 106 ? 10.188 -28.969 -3.586 1 95.06 106 PHE B CA 1
ATOM 2914 C C . PHE B 1 106 ? 11.523 -29.688 -3.617 1 95.06 106 PHE B C 1
ATOM 2916 O O . PHE B 1 106 ? 11.57 -30.922 -3.668 1 95.06 106 PHE B O 1
ATOM 2923 N N . ALA B 1 107 ? 12.602 -28.953 -3.586 1 92.06 107 ALA B N 1
ATOM 2924 C CA . ALA B 1 107 ? 13.961 -29.484 -3.67 1 92.06 107 ALA B CA 1
ATOM 2925 C C . ALA B 1 107 ? 14.227 -30.5 -2.564 1 92.06 107 ALA B C 1
ATOM 2927 O O . ALA B 1 107 ? 14.914 -31.5 -2.781 1 92.06 107 ALA B O 1
ATOM 2928 N N . PRO B 1 108 ? 13.68 -30.328 -1.405 1 90.31 108 PRO B N 1
ATOM 2929 C CA . PRO B 1 108 ? 13.938 -31.297 -0.342 1 90.31 108 PRO B CA 1
ATOM 2930 C C . PRO B 1 108 ? 13.281 -32.656 -0.607 1 90.31 108 PRO B C 1
ATOM 2932 O O . PRO B 1 108 ? 13.734 -33.688 -0.084 1 90.31 108 PRO B O 1
ATOM 2935 N N . ASP B 1 109 ? 12.289 -32.719 -1.422 1 90.81 109 ASP B N 1
ATOM 2936 C CA . ASP B 1 109 ? 11.461 -33.906 -1.546 1 90.81 109 ASP B CA 1
ATOM 2937 C C . ASP B 1 109 ? 11.688 -34.594 -2.885 1 90.81 109 ASP B C 1
ATOM 2939 O O . ASP B 1 109 ? 11.484 -35.812 -3.006 1 90.81 109 ASP B O 1
ATOM 2943 N N . VAL B 1 110 ? 12.008 -33.844 -3.879 1 94.62 110 VAL B N 1
ATOM 2944 C CA . VAL B 1 110 ? 12.102 -34.344 -5.242 1 94.62 110 VAL B CA 1
ATOM 2945 C C . VAL B 1 110 ? 13.367 -33.844 -5.906 1 94.62 110 VAL B C 1
ATOM 2947 O O . VAL B 1 110 ? 13.688 -32.656 -5.797 1 94.62 110 VAL B O 1
ATOM 2950 N N . ALA B 1 111 ? 14.086 -34.719 -6.605 1 94.25 111 ALA B N 1
ATOM 2951 C CA . ALA B 1 111 ? 15.258 -34.312 -7.359 1 94.25 111 ALA B CA 1
ATOM 2952 C C . ALA B 1 111 ? 14.883 -33.281 -8.438 1 94.25 111 ALA B C 1
ATOM 2954 O O . ALA B 1 111 ? 13.852 -33.438 -9.102 1 94.25 111 ALA B O 1
ATOM 2955 N N . ALA B 1 112 ? 15.703 -32.281 -8.609 1 93.69 112 ALA B N 1
ATOM 2956 C CA . ALA B 1 112 ? 15.414 -31.156 -9.508 1 93.69 112 ALA B CA 1
ATOM 2957 C C . ALA B 1 112 ? 15.172 -31.656 -10.93 1 93.69 112 ALA B C 1
ATOM 2959 O O . ALA B 1 112 ? 14.359 -31.078 -11.656 1 93.69 112 ALA B O 1
ATOM 2960 N N . ASP B 1 113 ? 15.891 -32.625 -11.328 1 94.25 113 ASP B N 1
ATOM 2961 C CA . ASP B 1 113 ? 15.805 -33.094 -12.711 1 94.25 113 ASP B CA 1
ATOM 2962 C C . ASP B 1 113 ? 14.531 -33.906 -12.938 1 94.25 113 ASP B C 1
ATOM 2964 O O . ASP B 1 113 ? 14.211 -34.281 -14.07 1 94.25 113 ASP B O 1
ATOM 2968 N N . ARG B 1 114 ? 13.773 -34.156 -11.875 1 96.94 114 ARG B N 1
ATOM 2969 C CA . ARG B 1 114 ? 12.5 -34.844 -11.992 1 96.94 114 ARG B CA 1
ATOM 2970 C C . ARG B 1 114 ? 11.328 -33.875 -11.859 1 96.94 114 ARG B C 1
ATOM 2972 O O . ARG B 1 114 ? 10.164 -34.281 -11.953 1 96.94 114 ARG B O 1
ATOM 2979 N N . ILE B 1 115 ? 11.664 -32.625 -11.68 1 97.81 115 ILE B N 1
ATOM 2980 C CA . ILE B 1 115 ? 10.633 -31.609 -11.523 1 97.81 115 ILE B CA 1
ATOM 2981 C C . ILE B 1 115 ? 10.438 -30.859 -12.844 1 97.81 115 ILE B C 1
ATOM 2983 O O . ILE B 1 115 ? 11.406 -30.391 -13.445 1 97.81 115 ILE B O 1
ATOM 2987 N N . VAL B 1 116 ? 9.219 -30.797 -13.305 1 98.44 116 VAL B N 1
ATOM 2988 C CA . VAL B 1 116 ? 8.82 -29.953 -14.438 1 98.44 116 VAL B CA 1
ATOM 2989 C C . VAL B 1 116 ? 8.055 -28.734 -13.93 1 98.44 116 VAL B C 1
ATOM 2991 O O . VAL B 1 116 ? 6.891 -28.844 -13.531 1 98.44 116 VAL B O 1
ATOM 2994 N N . PRO B 1 117 ? 8.727 -27.547 -13.922 1 98.62 117 PRO B N 1
ATOM 2995 C CA . PRO B 1 117 ? 7.965 -26.344 -13.594 1 98.62 117 PRO B CA 1
ATOM 2996 C C . PRO B 1 117 ? 6.965 -25.953 -14.68 1 98.62 117 PRO B C 1
ATOM 2998 O O . PRO B 1 117 ? 7.266 -26.078 -15.875 1 98.62 117 PRO B O 1
ATOM 3001 N N . VAL B 1 118 ? 5.781 -25.547 -14.273 1 98.81 118 VAL B N 1
ATOM 3002 C CA . VAL B 1 118 ? 4.734 -25.25 -15.242 1 98.81 118 VAL B CA 1
ATOM 3003 C C . VAL B 1 118 ? 4.191 -23.844 -14.992 1 98.81 118 VAL B C 1
ATOM 3005 O O . VAL B 1 118 ? 3.795 -23.516 -13.867 1 98.81 118 VAL B O 1
ATOM 3008 N N . ILE B 1 119 ? 4.18 -23.016 -16.016 1 98.5 119 ILE B N 1
ATOM 3009 C CA . ILE B 1 119 ? 3.432 -21.766 -15.977 1 98.5 119 ILE B CA 1
ATOM 3010 C C . ILE B 1 119 ? 1.988 -22 -16.406 1 98.5 119 ILE B C 1
ATOM 3012 O O . ILE B 1 119 ? 1.745 -22.531 -17.5 1 98.5 119 ILE B O 1
ATOM 3016 N N . VAL B 1 120 ? 1.122 -21.656 -15.57 1 97.94 120 VAL B N 1
ATOM 3017 C CA . VAL B 1 120 ? -0.297 -21.891 -15.812 1 97.94 120 VAL B CA 1
ATOM 3018 C C . VAL B 1 120 ? -1.011 -20.562 -16.047 1 97.94 120 VAL B C 1
ATOM 3020 O O . VAL B 1 120 ? -0.825 -19.625 -15.281 1 97.94 120 VAL B O 1
ATOM 3023 N N . ASP B 1 121 ? -1.665 -20.438 -17.062 1 96.56 121 ASP B N 1
ATOM 3024 C CA . ASP B 1 121 ? -2.605 -19.344 -17.297 1 96.56 121 ASP B CA 1
ATOM 3025 C C . ASP B 1 121 ? -4.012 -19.875 -17.562 1 96.56 121 ASP B C 1
ATOM 3027 O O . ASP B 1 121 ? -4.266 -20.5 -18.594 1 96.56 121 ASP B O 1
ATOM 3031 N N . CYS B 1 122 ? -4.844 -19.734 -16.609 1 96.19 122 CYS B N 1
ATOM 3032 C CA . CYS B 1 122 ? -6.215 -20.219 -16.719 1 96.19 122 CYS B CA 1
ATOM 3033 C C . CYS B 1 122 ? -7.129 -19.5 -15.734 1 96.19 122 CYS B C 1
ATOM 3035 O O . CYS B 1 122 ? -7.027 -19.688 -14.523 1 96.19 122 CYS B O 1
ATOM 3037 N N . PRO B 1 123 ? -8.023 -18.609 -16.266 1 92.56 123 PRO B N 1
ATOM 3038 C CA . PRO B 1 123 ? -9.055 -18.078 -15.375 1 92.56 123 PRO B CA 1
ATOM 3039 C C . PRO B 1 123 ? -10.023 -19.172 -14.898 1 92.56 123 PRO B C 1
ATOM 3041 O O . PRO B 1 123 ? -10.75 -19.75 -15.703 1 92.56 123 PRO B O 1
ATOM 3044 N N . ALA B 1 124 ? -9.906 -19.5 -13.625 1 94.75 124 ALA B N 1
ATOM 3045 C CA . ALA B 1 124 ? -10.758 -20.531 -13.023 1 94.75 124 ALA B CA 1
ATOM 3046 C C . ALA B 1 124 ? -11.141 -20.156 -11.594 1 94.75 124 ALA B C 1
ATOM 3048 O O . ALA B 1 124 ? -10.492 -19.328 -10.969 1 94.75 124 ALA B O 1
ATOM 3049 N N . GLU B 1 125 ? -12.234 -20.719 -11.195 1 92.06 125 GLU B N 1
ATOM 3050 C CA . GLU B 1 125 ? -12.766 -20.438 -9.867 1 92.06 125 GLU B CA 1
ATOM 3051 C C . GLU B 1 125 ? -13.32 -21.703 -9.211 1 92.06 125 GLU B C 1
ATOM 3053 O O . GLU B 1 125 ? -13.977 -22.516 -9.875 1 92.06 125 GLU B O 1
ATOM 3058 N N . ARG B 1 126 ? -12.984 -21.875 -7.957 1 92.88 126 ARG B N 1
ATOM 3059 C CA . ARG B 1 126 ? -13.602 -22.938 -7.168 1 92.88 126 ARG B CA 1
ATOM 3060 C C . ARG B 1 126 ? -14.859 -22.438 -6.457 1 92.88 126 ARG B C 1
ATOM 3062 O O . ARG B 1 126 ? -14.766 -21.641 -5.52 1 92.88 126 ARG B O 1
ATOM 3069 N N . LYS B 1 127 ? -15.969 -22.875 -6.875 1 93.75 127 LYS B N 1
ATOM 3070 C CA . LYS B 1 127 ? -17.234 -22.453 -6.281 1 93.75 127 LYS B CA 1
ATOM 3071 C C . LYS B 1 127 ? -17.5 -23.188 -4.973 1 93.75 127 LYS B C 1
ATOM 3073 O O . LYS B 1 127 ? -18.094 -22.641 -4.051 1 93.75 127 LYS B O 1
ATOM 3078 N N . SER B 1 128 ? -17.156 -24.422 -4.926 1 93 128 SER B N 1
ATOM 3079 C CA . SER B 1 128 ? -17.203 -25.312 -3.781 1 93 128 SER B CA 1
ATOM 3080 C C . SER B 1 128 ? -16.141 -26.422 -3.906 1 93 128 SER B C 1
ATOM 3082 O O . SER B 1 128 ? -15.469 -26.516 -4.934 1 93 128 SER B O 1
ATOM 3084 N N . PRO B 1 129 ? -15.961 -27.156 -2.926 1 92 129 PRO B N 1
ATOM 3085 C CA . PRO B 1 129 ? -14.969 -28.234 -3.02 1 92 129 PRO B CA 1
ATOM 3086 C C . PRO B 1 129 ? -15.211 -29.156 -4.203 1 92 129 PRO B C 1
ATOM 3088 O O . PRO B 1 129 ? -14.266 -29.719 -4.762 1 92 129 PRO B O 1
ATOM 3091 N N . GLU B 1 130 ? -16.453 -29.266 -4.625 1 96.69 130 GLU B N 1
ATOM 3092 C CA . GLU B 1 130 ? -16.797 -30.266 -5.637 1 96.69 130 GLU B CA 1
ATOM 3093 C C . GLU B 1 130 ? -17.141 -29.609 -6.969 1 96.69 130 GLU B C 1
ATOM 3095 O O . GLU B 1 130 ? -17.422 -30.297 -7.949 1 96.69 130 GLU B O 1
ATOM 3100 N N . ARG B 1 131 ? -17.094 -28.297 -6.953 1 97.31 131 ARG B N 1
ATOM 3101 C CA . ARG B 1 131 ? -17.547 -27.578 -8.148 1 97.31 131 ARG B CA 1
ATOM 3102 C C . ARG B 1 131 ? -16.516 -26.531 -8.562 1 97.31 131 ARG B C 1
ATOM 3104 O O . ARG B 1 131 ? -16.25 -25.594 -7.809 1 97.31 131 ARG B O 1
ATOM 3111 N N . ILE B 1 132 ? -16.016 -26.672 -9.789 1 97.75 132 ILE B N 1
ATOM 3112 C CA . ILE B 1 132 ? -15.031 -25.766 -10.359 1 97.75 132 ILE B CA 1
ATOM 3113 C C . ILE B 1 132 ? -15.555 -25.203 -11.68 1 97.75 132 ILE B C 1
ATOM 3115 O O . ILE B 1 132 ? -16.219 -25.891 -12.438 1 97.75 132 ILE B O 1
ATOM 3119 N N . VAL B 1 133 ? -15.289 -23.922 -11.891 1 97.19 133 VAL B N 1
ATOM 3120 C CA . VAL B 1 133 ? -15.68 -23.266 -13.141 1 97.19 133 VAL B CA 1
ATOM 3121 C C . VAL B 1 133 ? -14.445 -22.75 -13.859 1 97.19 133 VAL B C 1
ATOM 3123 O O . VAL B 1 133 ? -13.688 -21.938 -13.305 1 97.19 133 VAL B O 1
ATOM 3126 N N . GLN B 1 134 ? -14.211 -23.234 -15.031 1 97.06 134 GLN B N 1
ATOM 3127 C CA . GLN B 1 134 ? -13.188 -22.703 -15.93 1 97.06 134 GLN B CA 1
ATOM 3128 C C . GLN B 1 134 ? -13.719 -21.547 -16.75 1 97.06 134 GLN B C 1
ATOM 3130 O O . GLN B 1 134 ? -14.594 -21.719 -17.594 1 97.06 134 GLN B O 1
ATOM 3135 N N . ARG B 1 135 ? -13.18 -20.406 -16.578 1 93.06 135 ARG B N 1
ATOM 3136 C CA . ARG B 1 135 ? -13.727 -19.188 -17.172 1 93.06 135 ARG B CA 1
ATOM 3137 C C . ARG B 1 135 ? -13.016 -18.844 -18.469 1 93.06 135 ARG B C 1
ATOM 3139 O O . ARG B 1 135 ? -13.484 -18 -19.234 1 93.06 135 ARG B O 1
ATOM 3146 N N . GLY B 1 136 ? -11.961 -19.469 -18.75 1 93.62 136 GLY B N 1
ATOM 3147 C CA . GLY B 1 136 ? -11.195 -19.25 -19.969 1 93.62 136 GLY B CA 1
ATOM 3148 C C . GLY B 1 136 ? -10.273 -20.406 -20.312 1 93.62 136 GLY B C 1
ATOM 3149 O O . GLY B 1 136 ? -10.25 -21.406 -19.609 1 93.62 136 GLY B O 1
ATOM 3150 N N . GLY B 1 137 ? -9.578 -20.266 -21.391 1 95.81 137 GLY B N 1
ATOM 3151 C CA . GLY B 1 137 ? -8.695 -21.328 -21.844 1 95.81 137 GLY B CA 1
ATOM 3152 C C . GLY B 1 137 ? -7.547 -21.609 -20.891 1 95.81 137 GLY B C 1
ATOM 3153 O O . GLY B 1 137 ? -7.258 -20.797 -20 1 95.81 137 GLY B O 1
ATOM 3154 N N . MET B 1 138 ? -6.969 -22.812 -21.047 1 97.62 138 MET B N 1
ATOM 3155 C CA . MET B 1 138 ? -5.805 -23.219 -20.25 1 97.62 138 MET B CA 1
ATOM 3156 C C . MET B 1 138 ? -4.539 -23.188 -21.109 1 97.62 138 MET B C 1
ATOM 3158 O O . MET B 1 138 ? -4.477 -23.844 -22.156 1 97.62 138 MET B O 1
ATOM 3162 N N . SER B 1 139 ? -3.635 -22.406 -20.719 1 98.44 139 SER B N 1
ATOM 3163 C CA . SER B 1 139 ? -2.293 -22.406 -21.281 1 98.44 139 SER B CA 1
ATOM 3164 C C . SER B 1 139 ? -1.271 -22.953 -20.297 1 98.44 139 SER B C 1
ATOM 3166 O O . SER B 1 139 ? -1.251 -22.562 -19.141 1 98.44 139 SER B O 1
ATOM 3168 N N . LEU B 1 140 ? -0.486 -23.953 -20.734 1 98.75 140 LEU B N 1
ATOM 3169 C CA . LEU B 1 140 ? 0.568 -24.594 -19.953 1 98.75 140 LEU B CA 1
ATOM 3170 C C . LEU B 1 140 ? 1.911 -24.484 -20.672 1 98.75 140 LEU B C 1
ATOM 3172 O O . LEU B 1 140 ? 2.082 -25.047 -21.766 1 98.75 140 LEU B O 1
ATOM 3176 N N . LYS B 1 141 ? 2.869 -23.797 -20.078 1 98.88 141 LYS B N 1
ATOM 3177 C CA . LYS B 1 141 ? 4.199 -23.688 -20.672 1 98.88 141 LYS B CA 1
ATOM 3178 C C . LYS B 1 141 ? 5.246 -24.359 -19.797 1 98.88 141 LYS B C 1
ATOM 3180 O O . LYS B 1 141 ? 5.254 -24.188 -18.578 1 98.88 141 LYS B O 1
ATOM 3185 N N . VAL B 1 142 ? 6.066 -25.203 -20.406 1 98.81 142 VAL B N 1
ATOM 3186 C CA . VAL B 1 142 ? 7.105 -25.953 -19.688 1 98.81 142 VAL B CA 1
ATOM 3187 C C . VAL B 1 142 ? 8.43 -25.828 -20.438 1 98.81 142 VAL B C 1
ATOM 3189 O O . VAL B 1 142 ? 8.453 -25.484 -21.625 1 98.81 142 VAL B O 1
ATOM 3192 N N . PRO B 1 143 ? 9.555 -26.031 -19.672 1 98.5 143 PRO B N 1
ATOM 3193 C CA . PRO B 1 143 ? 10.844 -25.969 -20.359 1 98.5 143 PRO B CA 1
ATOM 3194 C C . PRO B 1 143 ? 11.016 -27.062 -21.406 1 98.5 143 PRO B C 1
ATOM 3196 O O . PRO B 1 143 ? 10.508 -28.172 -21.234 1 98.5 143 PRO B O 1
ATOM 3199 N N . GLU B 1 144 ? 11.773 -26.766 -22.438 1 98.06 144 GLU B N 1
ATOM 3200 C CA . GLU B 1 144 ? 12.18 -27.781 -23.391 1 98.06 144 GLU B CA 1
ATOM 3201 C C . GLU B 1 144 ? 13.008 -28.875 -22.719 1 98.06 144 GLU B C 1
ATOM 3203 O O . GLU B 1 144 ? 13.734 -28.609 -21.75 1 98.06 144 GLU B O 1
ATOM 3208 N N . GLY B 1 145 ? 12.906 -30.078 -23.203 1 96.62 145 GLY B N 1
ATOM 3209 C CA . GLY B 1 145 ? 13.562 -31.25 -22.641 1 96.62 145 GLY B CA 1
ATOM 3210 C C . GLY B 1 145 ? 12.688 -32.5 -22.656 1 96.62 145 GLY B C 1
ATOM 3211 O O . GLY B 1 145 ? 11.531 -32.438 -23.109 1 96.62 145 GLY B O 1
ATOM 3212 N N . GLY B 1 146 ? 13.258 -33.562 -22.297 1 96.38 146 GLY B N 1
ATOM 3213 C CA . GLY B 1 146 ? 12.539 -34.812 -22.328 1 96.38 146 GLY B CA 1
ATOM 3214 C C . GLY B 1 146 ? 11.273 -34.812 -21.484 1 96.38 146 GLY B C 1
ATOM 3215 O O . GLY B 1 146 ? 10.188 -35.094 -21.984 1 96.38 146 GLY B O 1
ATOM 3216 N N . LEU B 1 147 ? 11.398 -34.438 -20.234 1 97.44 147 LEU B N 1
ATOM 3217 C CA . LEU B 1 147 ? 10.25 -34.469 -19.344 1 97.44 147 LEU B CA 1
ATOM 3218 C C . LEU B 1 147 ? 9.227 -33.406 -19.766 1 97.44 147 LEU B C 1
ATOM 3220 O O . LEU B 1 147 ? 8.016 -33.625 -19.609 1 97.44 147 LEU B O 1
ATOM 3224 N N . GLY B 1 148 ? 9.734 -32.25 -20.281 1 98.44 148 GLY B N 1
ATOM 3225 C CA . GLY B 1 148 ? 8.812 -31.25 -20.797 1 98.44 148 GLY B CA 1
ATOM 3226 C C . GLY B 1 148 ? 7.949 -31.766 -21.938 1 98.44 148 GLY B C 1
ATOM 3227 O O . GLY B 1 148 ? 6.734 -31.547 -21.953 1 98.44 148 GLY B O 1
ATOM 3228 N N . ALA B 1 149 ? 8.602 -32.406 -22.828 1 98.44 149 ALA B N 1
ATOM 3229 C CA . ALA B 1 149 ? 7.887 -32.969 -23.969 1 98.44 149 ALA B CA 1
ATOM 3230 C C . ALA B 1 149 ? 6.887 -34.031 -23.531 1 98.44 149 ALA B C 1
ATOM 3232 O O . ALA B 1 149 ? 5.766 -34.094 -24.031 1 98.44 149 ALA B O 1
ATOM 3233 N N . GLU B 1 150 ? 7.309 -34.875 -22.609 1 98.31 150 GLU B N 1
ATOM 3234 C CA . GLU B 1 150 ? 6.43 -35.906 -22.062 1 98.31 150 GLU B CA 1
ATOM 3235 C C . GLU B 1 150 ? 5.215 -35.281 -21.375 1 98.31 150 GLU B C 1
ATOM 3237 O O . GLU B 1 150 ? 4.098 -35.781 -21.516 1 98.31 150 GLU B O 1
ATOM 3242 N N . PHE B 1 151 ? 5.43 -34.281 -20.688 1 98.62 151 PHE B N 1
ATOM 3243 C CA . PHE B 1 151 ? 4.344 -33.562 -20.016 1 98.62 151 PHE B CA 1
ATOM 3244 C C . PHE B 1 151 ? 3.332 -33.031 -21.031 1 98.62 151 PHE B C 1
ATOM 3246 O O . PHE B 1 151 ? 2.125 -33.219 -20.859 1 98.62 151 PHE B O 1
ATOM 3253 N N . VAL B 1 152 ? 3.861 -32.344 -22.031 1 98.75 152 VAL B N 1
ATOM 3254 C CA . VAL B 1 152 ? 3.008 -31.75 -23.062 1 98.75 152 VAL B CA 1
ATOM 3255 C C . VAL B 1 152 ? 2.162 -32.844 -23.719 1 98.75 152 VAL B C 1
ATOM 3257 O O . VAL B 1 152 ? 0.981 -32.625 -24 1 98.75 152 VAL B O 1
ATOM 3260 N N . GLU B 1 153 ? 2.711 -34 -23.859 1 98.25 153 GLU B N 1
ATOM 3261 C CA . GLU B 1 153 ? 2.037 -35.094 -24.516 1 98.25 153 GLU B CA 1
ATOM 3262 C C . GLU B 1 153 ? 0.843 -35.594 -23.688 1 98.25 153 GLU B C 1
ATOM 3264 O O . GLU B 1 153 ? -0.104 -36.156 -24.234 1 98.25 153 GLU B O 1
ATOM 3269 N N . LEU B 1 154 ? 0.88 -35.406 -22.406 1 98.38 154 LEU B N 1
ATOM 3270 C CA . LEU B 1 154 ? -0.23 -35.812 -21.547 1 98.38 154 LEU B CA 1
ATOM 3271 C C . LEU B 1 154 ? -1.515 -35.094 -21.938 1 98.38 154 LEU B C 1
ATOM 3273 O O . LEU B 1 154 ? -2.613 -35.562 -21.656 1 98.38 154 LEU B O 1
ATOM 3277 N N . PHE B 1 155 ? -1.4 -33.969 -22.672 1 98.25 155 PHE B N 1
ATOM 3278 C CA . PHE B 1 155 ? -2.559 -33.125 -22.984 1 98.25 155 PHE B CA 1
ATOM 3279 C C . PHE B 1 155 ? -2.893 -33.219 -24.469 1 98.25 155 PHE B C 1
ATOM 3281 O O . PHE B 1 155 ? -3.732 -32.438 -24.953 1 98.25 155 PHE B O 1
ATOM 3288 N N . ALA B 1 156 ? -2.166 -34.094 -25.188 1 97.25 156 ALA B N 1
ATOM 3289 C CA . ALA B 1 156 ? -2.459 -34.25 -26.609 1 97.25 156 ALA B CA 1
ATOM 3290 C C . ALA B 1 156 ? -3.926 -34.625 -26.828 1 97.25 156 ALA B C 1
ATOM 3292 O O . ALA B 1 156 ? -4.461 -35.5 -26.156 1 97.25 156 ALA B O 1
ATOM 3293 N N . GLY B 1 157 ? -4.59 -33.875 -27.766 1 96.19 157 GLY B N 1
ATOM 3294 C CA . GLY B 1 157 ? -5.98 -34.156 -28.094 1 96.19 157 GLY B CA 1
ATOM 3295 C C . GLY B 1 157 ? -6.961 -33.406 -27.203 1 96.19 157 GLY B C 1
ATOM 3296 O O . GLY B 1 157 ? -8.18 -33.562 -27.344 1 96.19 157 GLY B O 1
ATOM 3297 N N . THR B 1 158 ? -6.523 -32.656 -26.234 1 97.31 158 THR B N 1
ATOM 3298 C CA . THR B 1 158 ? -7.383 -31.859 -25.359 1 97.31 158 THR B CA 1
ATOM 3299 C C . THR B 1 158 ? -7.445 -30.406 -25.828 1 97.31 158 THR B C 1
ATOM 3301 O O . THR B 1 158 ? -6.773 -30.031 -26.781 1 97.31 158 THR B O 1
ATOM 3304 N N . ALA B 1 159 ? -8.211 -29.578 -25.156 1 97.25 159 ALA B N 1
ATOM 3305 C CA . ALA B 1 159 ? -8.375 -28.172 -25.5 1 97.25 159 ALA B CA 1
ATOM 3306 C C . ALA B 1 159 ? -7.254 -27.328 -24.891 1 97.25 159 ALA B C 1
ATOM 3308 O O . ALA B 1 159 ? -7.172 -26.125 -25.125 1 97.25 159 ALA B O 1
ATOM 3309 N N . ALA B 1 160 ? -6.316 -27.938 -24.125 1 97.88 160 ALA B N 1
ATOM 3310 C CA . ALA B 1 160 ? -5.23 -27.203 -23.484 1 97.88 160 ALA B CA 1
ATOM 3311 C C . ALA B 1 160 ? -4.211 -26.734 -24.516 1 97.88 160 ALA B C 1
ATOM 3313 O O . ALA B 1 160 ? -3.902 -27.453 -25.469 1 97.88 160 ALA B O 1
ATOM 3314 N N . ASP B 1 161 ? -3.787 -25.516 -24.359 1 98.38 161 ASP B N 1
ATOM 3315 C CA . ASP B 1 161 ? -2.613 -25.031 -25.078 1 98.38 161 ASP B CA 1
ATOM 3316 C C . ASP B 1 161 ? -1.331 -25.344 -24.312 1 98.38 161 ASP B C 1
ATOM 3318 O O . ASP B 1 161 ? -0.784 -24.469 -23.625 1 98.38 161 ASP B O 1
ATOM 3322 N N . ALA B 1 162 ? -0.838 -26.562 -24.422 1 98.62 162 ALA B N 1
ATOM 3323 C CA . ALA B 1 162 ? 0.367 -27.031 -23.734 1 98.62 162 ALA B CA 1
ATOM 3324 C C . ALA B 1 162 ? 1.569 -27.016 -24.672 1 98.62 162 ALA B C 1
ATOM 3326 O O . ALA B 1 162 ? 1.496 -27.531 -25.797 1 98.62 162 ALA B O 1
ATOM 3327 N N . ALA B 1 163 ? 2.645 -26.391 -24.266 1 98.69 163 ALA B N 1
ATOM 3328 C CA . ALA B 1 163 ? 3.793 -26.312 -25.156 1 98.69 163 ALA B CA 1
ATOM 3329 C C . ALA B 1 163 ? 5.098 -26.219 -24.375 1 98.69 163 ALA B C 1
ATOM 3331 O O . ALA B 1 163 ? 5.113 -25.719 -23.25 1 98.69 163 ALA B O 1
ATOM 3332 N N . THR B 1 164 ? 6.148 -26.688 -24.953 1 98.69 164 THR B N 1
ATOM 3333 C CA . THR B 1 164 ? 7.492 -26.422 -24.469 1 98.69 164 THR B CA 1
ATOM 3334 C C . THR B 1 164 ? 7.977 -25.047 -24.938 1 98.69 164 THR B C 1
ATOM 3336 O O . THR B 1 164 ? 7.539 -24.562 -25.984 1 98.69 164 THR B O 1
ATOM 3339 N N . VAL B 1 165 ? 8.742 -24.453 -24.141 1 98.5 165 VAL B N 1
ATOM 3340 C CA . VAL B 1 165 ? 9.328 -23.172 -24.516 1 98.5 165 VAL B CA 1
ATOM 3341 C C . VAL B 1 165 ? 10.852 -23.234 -24.406 1 98.5 165 VAL B C 1
ATOM 3343 O O . VAL B 1 165 ? 11.383 -23.875 -23.484 1 98.5 165 VAL B O 1
ATOM 3346 N N . PRO B 1 166 ? 11.547 -22.703 -25.359 1 97.75 166 PRO B N 1
ATOM 3347 C CA . PRO B 1 166 ? 13.008 -22.766 -25.328 1 97.75 166 PRO B CA 1
ATOM 3348 C C . PRO B 1 166 ? 13.617 -21.891 -24.25 1 97.75 166 PRO B C 1
ATOM 3350 O O . PRO B 1 166 ? 14.68 -22.219 -23.703 1 97.75 166 PRO B O 1
ATOM 3353 N N . ASP B 1 167 ? 13.016 -20.75 -23.938 1 98.12 167 ASP B N 1
ATOM 3354 C CA . ASP B 1 167 ? 13.492 -19.844 -22.906 1 98.12 167 ASP B CA 1
ATOM 3355 C C . ASP B 1 167 ? 12.516 -19.781 -21.734 1 98.12 167 ASP B C 1
ATOM 3357 O O . ASP B 1 167 ? 11.773 -18.812 -21.578 1 98.12 167 ASP B O 1
ATOM 3361 N N . TRP B 1 168 ? 12.641 -20.734 -20.859 1 97.81 168 TRP B N 1
ATOM 3362 C CA . TRP B 1 168 ? 11.734 -20.891 -19.719 1 97.81 168 TRP B CA 1
ATOM 3363 C C . TRP B 1 168 ? 11.82 -19.703 -18.781 1 97.81 168 TRP B C 1
ATOM 3365 O O . TRP B 1 168 ? 10.797 -19.188 -18.328 1 97.81 168 TRP B O 1
ATOM 3375 N N . VAL B 1 169 ? 13.047 -19.234 -18.531 1 98.5 169 VAL B N 1
ATOM 3376 C CA . VAL B 1 169 ? 13.266 -18.156 -17.547 1 98.5 169 VAL B CA 1
ATOM 3377 C C . VAL B 1 169 ? 12.5 -16.906 -17.969 1 98.5 169 VAL B C 1
ATOM 3379 O O . VAL B 1 169 ? 11.805 -16.297 -17.172 1 98.5 169 VAL B O 1
ATOM 3382 N N . THR B 1 170 ? 12.531 -16.562 -19.266 1 98.81 170 THR B N 1
ATOM 3383 C CA . THR B 1 170 ? 11.852 -15.383 -19.781 1 98.81 170 THR B CA 1
ATOM 3384 C C . THR B 1 170 ? 10.336 -15.539 -19.672 1 98.81 170 THR B C 1
ATOM 3386 O O . THR B 1 170 ? 9.648 -14.609 -19.25 1 98.81 170 THR B O 1
ATOM 3389 N N . VAL B 1 171 ? 9.859 -16.688 -19.984 1 98.56 171 VAL B N 1
ATOM 3390 C CA . VAL B 1 171 ? 8.422 -16.938 -19.938 1 98.56 171 VAL B CA 1
ATOM 3391 C C . VAL B 1 171 ? 7.922 -16.875 -18.5 1 98.56 171 VAL B C 1
ATOM 3393 O O . VAL B 1 171 ? 6.891 -16.25 -18.234 1 98.56 171 VAL B O 1
ATOM 3396 N N . ALA B 1 172 ? 8.656 -17.453 -17.641 1 98.62 172 ALA B N 1
ATOM 3397 C CA . ALA B 1 172 ? 8.273 -17.5 -16.234 1 98.62 172 ALA B CA 1
ATOM 3398 C C . ALA B 1 172 ? 8.25 -16.094 -15.625 1 98.62 172 ALA B C 1
ATOM 3400 O O . ALA B 1 172 ? 7.285 -15.711 -14.961 1 98.62 172 ALA B O 1
ATOM 3401 N N . TRP B 1 173 ? 9.227 -15.312 -15.922 1 98.88 173 TRP B N 1
ATOM 3402 C CA . TRP B 1 173 ? 9.328 -13.984 -15.32 1 98.88 173 TRP B CA 1
ATOM 3403 C C . TRP B 1 173 ? 8.352 -13.016 -15.984 1 98.88 173 TRP B C 1
ATOM 3405 O O . TRP B 1 173 ? 7.848 -12.094 -15.336 1 98.88 173 TRP B O 1
ATOM 3415 N N . ARG B 1 174 ? 8.094 -13.227 -17.266 1 98.69 174 ARG B N 1
ATOM 3416 C CA . ARG B 1 174 ? 7.07 -12.414 -17.922 1 98.69 174 ARG B CA 1
ATOM 3417 C C . ARG B 1 174 ? 5.711 -12.609 -17.25 1 98.69 174 ARG B C 1
ATOM 3419 O O . ARG B 1 174 ? 4.98 -11.648 -17.016 1 98.69 174 ARG B O 1
ATOM 3426 N N . LYS B 1 175 ? 5.391 -13.844 -16.953 1 98.56 175 LYS B N 1
ATOM 3427 C CA . LYS B 1 175 ? 4.156 -14.125 -16.219 1 98.56 175 LYS B CA 1
ATOM 3428 C C . LYS B 1 175 ? 4.168 -13.484 -14.844 1 98.56 175 LYS B C 1
ATOM 3430 O O . LYS B 1 175 ? 3.152 -12.953 -14.391 1 98.56 175 LYS B O 1
ATOM 3435 N N . LEU B 1 176 ? 5.273 -13.555 -14.203 1 98.81 176 LEU B N 1
ATOM 3436 C CA . LEU B 1 176 ? 5.395 -12.961 -12.875 1 98.81 176 LEU B CA 1
ATOM 3437 C C . LEU B 1 176 ? 5.188 -11.453 -12.938 1 98.81 176 LEU B C 1
ATOM 3439 O O . LEU B 1 176 ? 4.602 -10.867 -12.023 1 98.81 176 LEU B O 1
ATOM 3443 N N . CYS B 1 177 ? 5.699 -10.781 -14.016 1 98.88 177 CYS B N 1
ATOM 3444 C CA . CYS B 1 177 ? 5.461 -9.359 -14.219 1 98.88 177 CYS B CA 1
ATOM 3445 C C . CYS B 1 177 ? 3.971 -9.055 -14.234 1 98.88 177 CYS B C 1
ATOM 3447 O O . CYS B 1 177 ? 3.516 -8.117 -13.562 1 98.88 177 CYS B O 1
ATOM 3449 N N . HIS B 1 178 ? 3.279 -9.852 -14.914 1 98.44 178 HIS B N 1
ATOM 3450 C CA . HIS B 1 178 ? 1.833 -9.664 -14.969 1 98.44 178 HIS B CA 1
ATOM 3451 C C . HIS B 1 178 ? 1.2 -9.883 -13.594 1 98.44 178 HIS B C 1
ATOM 3453 O O . HIS B 1 178 ? 0.404 -9.062 -13.141 1 98.44 178 HIS B O 1
ATOM 3459 N N . ASN B 1 179 ? 1.562 -10.953 -12.953 1 98.25 179 ASN B N 1
ATOM 3460 C CA . ASN B 1 179 ? 0.985 -11.305 -11.664 1 98.25 179 ASN B CA 1
ATOM 3461 C C . ASN B 1 179 ? 1.323 -10.273 -10.586 1 98.25 179 ASN B C 1
ATOM 3463 O O . ASN B 1 179 ? 0.522 -10.023 -9.688 1 98.25 179 ASN B O 1
ATOM 3467 N N . SER B 1 180 ? 2.498 -9.719 -10.695 1 98.81 180 SER B N 1
ATOM 3468 C CA . SER B 1 180 ? 2.961 -8.789 -9.656 1 98.81 180 SER B CA 1
ATOM 3469 C C . SER B 1 180 ? 2.078 -7.551 -9.594 1 98.81 180 SER B C 1
ATOM 3471 O O . SER B 1 180 ? 1.775 -7.051 -8.508 1 98.81 180 SER B O 1
ATOM 3473 N N . ALA B 1 181 ? 1.65 -7.066 -10.758 1 98.81 181 ALA B N 1
ATOM 3474 C CA . ALA B 1 181 ? 0.811 -5.871 -10.805 1 98.81 181 ALA B CA 1
ATOM 3475 C C . ALA B 1 181 ? -0.559 -6.141 -10.188 1 98.81 181 ALA B C 1
ATOM 3477 O O . ALA B 1 181 ? -1.2 -5.227 -9.664 1 98.81 181 ALA B O 1
ATOM 3478 N N . GLY B 1 182 ? -0.972 -7.391 -10.172 1 98.31 182 GLY B N 1
ATOM 3479 C CA . GLY B 1 182 ? -2.287 -7.77 -9.68 1 98.31 182 GLY B CA 1
ATOM 3480 C C . GLY B 1 182 ? -2.457 -7.539 -8.195 1 98.31 182 GLY B C 1
ATOM 3481 O O . GLY B 1 182 ? -3.58 -7.551 -7.68 1 98.31 182 GLY B O 1
ATOM 3482 N N . VAL B 1 183 ? -1.375 -7.32 -7.457 1 98.81 183 VAL B N 1
ATOM 3483 C CA . VAL B 1 183 ? -1.416 -7.113 -6.016 1 98.81 183 VAL B CA 1
ATOM 3484 C C . VAL B 1 183 ? -2.238 -5.867 -5.695 1 98.81 183 VAL B C 1
ATOM 3486 O O . VAL B 1 183 ? -2.844 -5.777 -4.625 1 98.81 183 VAL B O 1
ATOM 3489 N N . LEU B 1 184 ? -2.293 -4.914 -6.645 1 98.88 184 LEU B N 1
ATOM 3490 C CA . LEU B 1 184 ? -2.979 -3.65 -6.402 1 98.88 184 LEU B CA 1
ATOM 3491 C C . LEU B 1 184 ? -4.477 -3.867 -6.223 1 98.88 184 LEU B C 1
ATOM 3493 O O . LEU B 1 184 ? -5.102 -3.244 -5.363 1 98.88 184 LEU B O 1
ATOM 3497 N N . SER B 1 185 ? -5.066 -4.805 -7.008 1 98.5 185 SER B N 1
ATOM 3498 C CA . SER B 1 185 ? -6.461 -5.184 -6.816 1 98.5 185 SER B CA 1
ATOM 3499 C C . SER B 1 185 ? -6.691 -5.777 -5.434 1 98.5 185 SER B C 1
ATOM 3501 O O . SER B 1 185 ? -7.691 -5.484 -4.781 1 98.5 185 SER B O 1
ATOM 3503 N N . ALA B 1 186 ? -5.773 -6.586 -5.027 1 98.38 186 ALA B N 1
ATOM 3504 C CA . ALA B 1 186 ? -5.891 -7.254 -3.732 1 98.38 186 ALA B CA 1
ATOM 3505 C C . ALA B 1 186 ? -5.73 -6.254 -2.588 1 98.38 186 ALA B C 1
ATOM 3507 O O . ALA B 1 186 ? -6.441 -6.336 -1.584 1 98.38 186 ALA B O 1
ATOM 3508 N N . LEU B 1 187 ? -4.789 -5.301 -2.738 1 98.69 187 LEU B N 1
ATOM 3509 C CA . LEU B 1 187 ? -4.578 -4.277 -1.722 1 98.69 187 LEU B CA 1
ATOM 3510 C C . LEU B 1 187 ? -5.816 -3.404 -1.562 1 98.69 187 LEU B C 1
ATOM 3512 O O . LEU B 1 187 ? -6.16 -3.002 -0.449 1 98.69 187 LEU B O 1
ATOM 3516 N N . LEU B 1 188 ? -6.523 -3.162 -2.656 1 98.5 188 LEU B N 1
ATOM 3517 C CA . LEU B 1 188 ? -7.621 -2.197 -2.68 1 98.5 188 LEU B CA 1
ATOM 3518 C C . LEU B 1 188 ? -8.969 -2.898 -2.525 1 98.5 188 LEU B C 1
ATOM 3520 O O . LEU B 1 188 ? -10 -2.242 -2.363 1 98.5 188 LEU B O 1
ATOM 3524 N N . LEU B 1 189 ? -8.953 -4.27 -2.551 1 97.88 189 LEU B N 1
ATOM 3525 C CA . LEU B 1 189 ? -10.18 -5.07 -2.539 1 97.88 189 LEU B CA 1
ATOM 3526 C C . LEU B 1 189 ? -11.141 -4.605 -3.625 1 97.88 189 LEU B C 1
ATOM 3528 O O . LEU B 1 189 ? -12.328 -4.414 -3.365 1 97.88 189 LEU B O 1
ATOM 3532 N N . ARG B 1 190 ? -10.617 -4.418 -4.789 1 98.06 190 ARG B N 1
ATOM 3533 C CA . ARG B 1 190 ? -11.359 -3.973 -5.965 1 98.06 190 ARG B CA 1
ATOM 3534 C C . ARG B 1 190 ? -10.898 -4.715 -7.215 1 98.06 190 ARG B C 1
ATOM 3536 O O . ARG B 1 190 ? -9.727 -5.098 -7.32 1 98.06 190 ARG B O 1
ATOM 3543 N N . PRO B 1 191 ? -11.758 -4.941 -8.156 1 97.81 191 PRO B N 1
ATOM 3544 C CA . PRO B 1 191 ? -11.383 -5.684 -9.367 1 97.81 191 PRO B CA 1
ATOM 3545 C C . PRO B 1 191 ? -10.5 -4.863 -10.305 1 97.81 191 PRO B C 1
ATOM 3547 O O . PRO B 1 191 ? -9.93 -3.85 -9.898 1 97.81 191 PRO B O 1
ATOM 3550 N N . ASN B 1 192 ? -10.312 -5.266 -11.539 1 97.69 192 ASN B N 1
ATOM 3551 C CA . ASN B 1 192 ? -9.367 -4.746 -12.523 1 97.69 192 ASN B CA 1
ATOM 3552 C C . ASN B 1 192 ? -9.609 -3.266 -12.805 1 97.69 192 ASN B C 1
ATOM 3554 O O . ASN B 1 192 ? -8.719 -2.568 -13.297 1 97.69 192 ASN B O 1
ATOM 3558 N N . GLU B 1 193 ? -10.773 -2.773 -12.477 1 98.25 193 GLU B N 1
ATOM 3559 C CA . GLU B 1 193 ? -11.117 -1.396 -12.812 1 98.25 193 GLU B CA 1
ATOM 3560 C C . GLU B 1 193 ? -10.156 -0.409 -12.164 1 98.25 193 GLU B C 1
ATOM 3562 O O . GLU B 1 193 ? -9.93 0.683 -12.695 1 98.25 193 GLU B O 1
ATOM 3567 N N . VAL B 1 194 ? -9.539 -0.746 -11.07 1 98.06 194 VAL B N 1
ATOM 3568 C CA . VAL B 1 194 ? -8.648 0.145 -10.336 1 98.06 194 VAL B CA 1
ATOM 3569 C C . VAL B 1 194 ? -7.453 0.52 -11.203 1 98.06 194 VAL B C 1
ATOM 3571 O O . VAL B 1 194 ? -6.844 1.576 -11.016 1 98.06 194 VAL B O 1
ATOM 3574 N N . MET B 1 195 ? -7.113 -0.318 -12.188 1 98.56 195 MET B N 1
ATOM 3575 C CA . MET B 1 195 ? -5.945 -0.107 -13.039 1 98.56 195 MET B CA 1
ATOM 3576 C C . MET B 1 195 ? -6.18 1.053 -14 1 98.56 195 MET B C 1
ATOM 3578 O O . MET B 1 195 ? -5.234 1.55 -14.617 1 98.56 195 MET B O 1
ATOM 3582 N N . HIS B 1 196 ? -7.414 1.477 -14.086 1 98.38 196 HIS B N 1
ATOM 3583 C CA . HIS B 1 196 ? -7.742 2.598 -14.961 1 98.38 196 HIS B CA 1
ATOM 3584 C C . HIS B 1 196 ? -7.453 3.93 -14.281 1 98.38 196 HIS B C 1
ATOM 3586 O O . HIS B 1 196 ? -7.406 4.973 -14.938 1 98.38 196 HIS B O 1
ATOM 3592 N N . ASP B 1 197 ? -7.379 3.904 -12.961 1 98.19 197 ASP B N 1
ATOM 3593 C CA . ASP B 1 197 ? -6.93 5.105 -12.266 1 98.19 197 ASP B CA 1
ATOM 3594 C C . ASP B 1 197 ? -5.48 5.438 -12.617 1 98.19 197 ASP B C 1
ATOM 3596 O O . ASP B 1 197 ? -4.605 4.57 -12.555 1 98.19 197 ASP B O 1
ATOM 3600 N N . GLU B 1 198 ? -5.191 6.602 -12.969 1 98.12 198 GLU B N 1
ATOM 3601 C CA . GLU B 1 198 ? -3.883 6.98 -13.492 1 98.12 198 GLU B CA 1
ATOM 3602 C C . GLU B 1 198 ? -2.793 6.793 -12.438 1 98.12 198 GLU B C 1
ATOM 3604 O O . GLU B 1 198 ? -1.702 6.309 -12.742 1 98.12 198 GLU B O 1
ATOM 3609 N N . ALA B 1 199 ? -3.049 7.172 -11.211 1 98.12 199 ALA B N 1
ATOM 3610 C CA . ALA B 1 199 ? -2.053 7.035 -10.148 1 98.12 199 ALA B CA 1
ATOM 3611 C C . ALA B 1 199 ? -1.779 5.562 -9.844 1 98.12 199 ALA B C 1
ATOM 3613 O O . ALA B 1 199 ? -0.63 5.172 -9.633 1 98.12 199 ALA B O 1
ATOM 3614 N N . ILE B 1 200 ? -2.82 4.773 -9.828 1 98.75 200 ILE B N 1
ATOM 3615 C CA . ILE B 1 200 ? -2.668 3.34 -9.602 1 98.75 200 ILE B CA 1
ATOM 3616 C C . ILE B 1 200 ? -1.904 2.711 -10.766 1 98.75 200 ILE B C 1
ATOM 3618 O O . ILE B 1 200 ? -1.035 1.861 -10.555 1 98.75 200 ILE B O 1
ATOM 3622 N N . GLY B 1 201 ? -2.268 3.143 -11.977 1 98.81 201 GLY B N 1
ATOM 3623 C CA . GLY B 1 201 ? -1.528 2.684 -13.148 1 98.81 201 GLY B CA 1
ATOM 3624 C C . GLY B 1 201 ? -0.038 2.953 -13.055 1 98.81 201 GLY B C 1
ATOM 3625 O O . GLY B 1 201 ? 0.776 2.09 -13.383 1 98.81 201 GLY B O 1
ATOM 3626 N N . GLU B 1 202 ? 0.305 4.121 -12.609 1 98.69 202 GLU B N 1
ATOM 3627 C CA . GLU B 1 202 ? 1.716 4.469 -12.469 1 98.69 202 GLU B CA 1
ATOM 3628 C C . GLU B 1 202 ? 2.402 3.562 -11.445 1 98.69 202 GLU B C 1
ATOM 3630 O O . GLU B 1 202 ? 3.553 3.162 -11.641 1 98.69 202 GLU B O 1
ATOM 3635 N N . VAL B 1 203 ? 1.732 3.273 -10.352 1 98.81 203 VAL B N 1
ATOM 3636 C CA . VAL B 1 203 ? 2.279 2.359 -9.352 1 98.81 203 VAL B CA 1
ATOM 3637 C C . VAL B 1 203 ? 2.453 0.97 -9.961 1 98.81 203 VAL B C 1
ATOM 3639 O O . VAL B 1 203 ? 3.467 0.306 -9.734 1 98.81 203 VAL B O 1
ATOM 3642 N N . ALA B 1 204 ? 1.486 0.551 -10.734 1 98.94 204 ALA B N 1
ATOM 3643 C CA . ALA B 1 204 ? 1.584 -0.737 -11.422 1 98.94 204 ALA B CA 1
ATOM 3644 C C . ALA B 1 204 ? 2.836 -0.802 -12.289 1 98.94 204 ALA B C 1
ATOM 3646 O O . ALA B 1 204 ? 3.559 -1.801 -12.273 1 98.94 204 ALA B O 1
ATOM 3647 N N . LEU B 1 205 ? 3.057 0.262 -13.031 1 98.94 205 LEU B N 1
ATOM 3648 C CA . LEU B 1 205 ? 4.242 0.324 -13.875 1 98.94 205 LEU B CA 1
ATOM 3649 C C . LEU B 1 205 ? 5.512 0.14 -13.055 1 98.94 205 LEU B C 1
ATOM 3651 O O . LEU B 1 205 ? 6.41 -0.603 -13.445 1 98.94 205 LEU B O 1
ATOM 3655 N N . GLN B 1 206 ? 5.555 0.764 -11.922 1 98.88 206 GLN B N 1
ATOM 3656 C CA . GLN B 1 206 ? 6.75 0.687 -11.086 1 98.88 206 GLN B CA 1
ATOM 3657 C C . GLN B 1 206 ? 6.93 -0.717 -10.516 1 98.88 206 GLN B C 1
ATOM 3659 O O . GLN B 1 206 ? 8.047 -1.23 -10.461 1 98.88 206 GLN B O 1
ATOM 3664 N N . ILE B 1 207 ? 5.887 -1.314 -10.055 1 98.94 207 ILE B N 1
ATOM 3665 C CA . ILE B 1 207 ? 5.934 -2.682 -9.547 1 98.94 207 ILE B CA 1
ATOM 3666 C C . ILE B 1 207 ? 6.5 -3.609 -10.617 1 98.94 207 ILE B C 1
ATOM 3668 O O . ILE B 1 207 ? 7.391 -4.418 -10.344 1 98.94 207 ILE B O 1
ATOM 3672 N N . VAL B 1 208 ? 6.02 -3.443 -11.828 1 98.94 208 VAL B N 1
ATOM 3673 C CA . VAL B 1 208 ? 6.426 -4.316 -12.922 1 98.94 208 VAL B CA 1
ATOM 3674 C C . VAL B 1 208 ? 7.859 -3.996 -13.336 1 98.94 208 VAL B C 1
ATOM 3676 O O . VAL B 1 208 ? 8.633 -4.895 -13.672 1 98.94 208 VAL B O 1
ATOM 3679 N N . ARG B 1 209 ? 8.258 -2.717 -13.344 1 98.94 209 ARG B N 1
ATOM 3680 C CA . ARG B 1 209 ? 9.633 -2.344 -13.664 1 98.94 209 ARG B CA 1
ATOM 3681 C C . ARG B 1 209 ? 10.617 -3.01 -12.711 1 98.94 209 ARG B C 1
ATOM 3683 O O . ARG B 1 209 ? 11.68 -3.475 -13.133 1 98.94 209 ARG B O 1
ATOM 3690 N N . GLU B 1 210 ? 10.25 -3.004 -11.43 1 98.94 210 GLU B N 1
ATOM 3691 C CA . GLU B 1 210 ? 11.078 -3.701 -10.453 1 98.94 210 GLU B CA 1
ATOM 3692 C C . GLU B 1 210 ? 11.195 -5.188 -10.789 1 98.94 210 GLU B C 1
ATOM 3694 O O . GLU B 1 210 ? 12.289 -5.758 -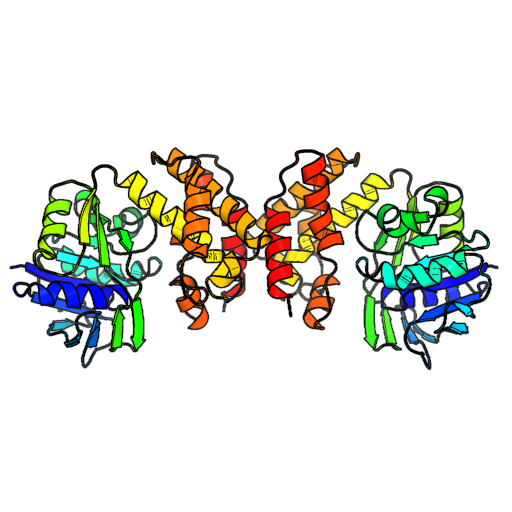10.734 1 98.94 210 GLU B O 1
ATOM 3699 N N . CYS B 1 211 ? 10.078 -5.789 -11.148 1 98.94 211 CYS B N 1
ATOM 3700 C CA . CYS B 1 211 ? 10.07 -7.199 -11.516 1 98.94 211 CYS B CA 1
ATOM 3701 C C . CYS B 1 211 ? 10.938 -7.449 -12.742 1 98.94 211 CYS B C 1
ATOM 3703 O O . CYS B 1 211 ? 11.703 -8.406 -12.789 1 98.94 211 CYS B O 1
ATOM 3705 N N . VAL B 1 212 ? 10.82 -6.605 -13.75 1 98.94 212 VAL B N 1
ATOM 3706 C CA . VAL B 1 212 ? 11.609 -6.707 -14.977 1 98.94 212 VAL B CA 1
ATOM 3707 C C . VAL B 1 212 ? 13.094 -6.664 -14.641 1 98.94 212 VAL B C 1
ATOM 3709 O O . VAL B 1 212 ? 13.875 -7.496 -15.117 1 98.94 212 VAL B O 1
ATOM 3712 N N . ALA B 1 213 ? 13.461 -5.715 -13.805 1 98.94 213 ALA B N 1
ATOM 3713 C CA . ALA B 1 213 ? 14.867 -5.566 -13.438 1 98.94 213 ALA B CA 1
ATOM 3714 C C . ALA B 1 213 ? 15.391 -6.824 -12.75 1 98.94 213 ALA B C 1
ATOM 3716 O O . ALA B 1 213 ? 16.484 -7.309 -13.078 1 98.94 213 ALA B O 1
ATOM 3717 N N . VAL B 1 214 ? 14.633 -7.352 -11.805 1 98.94 214 VAL B N 1
ATOM 3718 C CA . VAL B 1 214 ? 15.039 -8.562 -11.094 1 98.94 214 VAL B CA 1
ATOM 3719 C C . VAL B 1 214 ? 15.07 -9.742 -12.062 1 98.94 214 VAL B C 1
ATOM 3721 O O . VAL B 1 214 ? 16 -10.547 -12.047 1 98.94 214 VAL B O 1
ATOM 3724 N N . GLY B 1 215 ? 14.008 -9.883 -12.93 1 98.94 215 GLY B N 1
ATOM 3725 C CA . GLY B 1 215 ? 13.969 -10.938 -13.93 1 98.94 215 GLY B CA 1
ATOM 3726 C C . GLY B 1 215 ? 15.18 -10.93 -14.852 1 98.94 215 GLY B C 1
ATOM 3727 O O . GLY B 1 215 ? 15.742 -11.977 -15.156 1 98.94 215 GLY B O 1
ATOM 3728 N N . ARG B 1 216 ? 15.594 -9.742 -15.297 1 98.94 216 ARG B N 1
ATOM 3729 C CA . ARG B 1 216 ? 16.781 -9.609 -16.141 1 98.94 216 ARG B CA 1
ATOM 3730 C C . ARG B 1 216 ? 18.031 -10.094 -15.398 1 98.94 216 ARG B C 1
ATOM 3732 O O . ARG B 1 216 ? 18.891 -10.75 -15.992 1 98.94 216 ARG B O 1
ATOM 3739 N N . ALA B 1 217 ? 18.094 -9.773 -14.125 1 98.88 217 ALA B N 1
ATOM 3740 C CA . ALA B 1 217 ? 19.234 -10.227 -13.32 1 98.88 217 ALA B CA 1
ATOM 3741 C C . ALA B 1 217 ? 19.25 -11.75 -13.219 1 98.88 217 ALA B C 1
ATOM 3743 O O . ALA B 1 217 ? 20.328 -12.344 -13.062 1 98.88 217 ALA B O 1
ATOM 3744 N N . GLU B 1 218 ? 18.109 -12.383 -13.359 1 98.62 218 GLU B N 1
ATOM 3745 C CA . GLU B 1 218 ? 17.984 -13.836 -13.312 1 98.62 218 GLU B CA 1
ATOM 3746 C C . GLU B 1 218 ? 18.188 -14.453 -14.688 1 98.62 218 GLU B C 1
ATOM 3748 O O . GLU B 1 218 ? 18.141 -15.672 -14.844 1 98.62 218 GLU B O 1
ATOM 3753 N N . GLY B 1 219 ? 18.359 -13.594 -15.734 1 98.62 219 GLY B N 1
ATOM 3754 C CA . GLY B 1 219 ? 18.672 -14.094 -17.062 1 98.62 219 GLY B CA 1
ATOM 3755 C C . GLY B 1 219 ? 17.516 -14 -18.031 1 98.62 219 GLY B C 1
ATOM 3756 O O . GLY B 1 219 ? 17.625 -14.422 -19.188 1 98.62 219 GLY B O 1
ATOM 3757 N N . ALA B 1 220 ? 16.438 -13.445 -17.656 1 98.88 220 ALA B N 1
ATOM 3758 C CA . ALA B 1 220 ? 15.281 -13.289 -18.531 1 98.88 220 ALA B CA 1
ATOM 3759 C C . ALA B 1 220 ? 15.508 -12.172 -19.547 1 98.88 220 ALA B C 1
ATOM 3761 O O . ALA B 1 220 ? 16.156 -11.164 -19.234 1 98.88 220 ALA B O 1
ATOM 3762 N N . VAL B 1 221 ? 14.969 -12.383 -20.672 1 98.81 221 VAL B N 1
ATOM 3763 C CA . VAL B 1 221 ? 14.977 -11.352 -21.703 1 98.81 221 VAL B CA 1
ATOM 3764 C C . VAL B 1 221 ? 13.641 -10.609 -21.719 1 98.81 221 VAL B C 1
ATOM 3766 O O . VAL B 1 221 ? 12.68 -11.055 -22.344 1 98.81 221 VAL B O 1
ATOM 3769 N N . LEU B 1 222 ? 13.641 -9.484 -21.078 1 98.88 222 LEU B N 1
ATOM 3770 C CA . LEU B 1 222 ? 12.445 -8.656 -20.938 1 98.88 222 LEU B CA 1
ATOM 3771 C C . LEU B 1 222 ? 12.695 -7.242 -21.438 1 98.88 222 LEU B C 1
ATOM 3773 O O . LEU B 1 222 ? 13.594 -6.551 -20.953 1 98.88 222 LEU B O 1
ATOM 3777 N N . SER B 1 223 ? 11.93 -6.828 -22.406 1 98.69 223 SER B N 1
ATOM 3778 C CA . SER B 1 223 ? 12.117 -5.496 -22.969 1 98.69 223 SER B CA 1
ATOM 3779 C C . SER B 1 223 ? 11.578 -4.418 -22.047 1 98.69 223 SER B C 1
ATOM 3781 O O . SER B 1 223 ? 10.828 -4.711 -21.109 1 98.69 223 SER B O 1
ATOM 3783 N N . ASP B 1 224 ? 11.961 -3.164 -22.344 1 98.44 224 ASP B N 1
ATOM 3784 C CA . ASP B 1 224 ? 11.5 -2.023 -21.562 1 98.44 224 ASP B CA 1
ATOM 3785 C C . ASP B 1 224 ? 10.008 -1.774 -21.781 1 98.44 224 ASP B C 1
ATOM 3787 O O . ASP B 1 224 ? 9.383 -1.009 -21.047 1 98.44 224 ASP B O 1
ATOM 3791 N N . ALA B 1 225 ? 9.383 -2.447 -22.672 1 98.69 225 ALA B N 1
ATOM 3792 C CA . ALA B 1 225 ? 7.973 -2.248 -23 1 98.69 225 ALA B CA 1
ATOM 3793 C C . ALA B 1 225 ? 7.074 -3.102 -22.109 1 98.69 225 ALA B C 1
ATOM 3795 O O . ALA B 1 225 ? 5.859 -2.896 -22.062 1 98.69 225 ALA B O 1
ATOM 3796 N N . VAL B 1 226 ? 7.668 -3.994 -21.359 1 98.88 226 VAL B N 1
ATOM 3797 C CA . VAL B 1 226 ? 6.906 -5.004 -20.641 1 98.88 226 VAL B CA 1
ATOM 3798 C C . VAL B 1 226 ? 5.984 -4.328 -19.625 1 98.88 226 VAL B C 1
ATOM 3800 O O . VAL B 1 226 ? 4.805 -4.664 -19.531 1 98.88 226 VAL B O 1
ATOM 3803 N N . PRO B 1 227 ? 6.473 -3.326 -18.891 1 98.94 227 PRO B N 1
ATOM 3804 C CA . PRO B 1 227 ? 5.57 -2.68 -17.938 1 98.94 227 PRO B CA 1
ATOM 3805 C C . PRO B 1 227 ? 4.328 -2.09 -18.594 1 98.94 227 PRO B C 1
ATOM 3807 O O . PRO B 1 227 ? 3.207 -2.314 -18.141 1 98.94 227 PRO B O 1
ATOM 3810 N N . ASP B 1 228 ? 4.504 -1.418 -19.688 1 98.88 228 ASP B N 1
ATOM 3811 C CA . ASP B 1 228 ? 3.381 -0.828 -20.406 1 98.88 228 ASP B CA 1
ATOM 3812 C C . ASP B 1 228 ? 2.453 -1.909 -20.953 1 98.88 228 ASP B C 1
ATOM 3814 O O . ASP B 1 228 ? 1.231 -1.746 -20.953 1 98.88 228 ASP B O 1
ATOM 3818 N N . GLU B 1 229 ? 3.01 -2.936 -21.469 1 98.88 229 GLU B N 1
ATOM 3819 C CA . GLU B 1 229 ? 2.219 -4.047 -21.984 1 98.88 229 GLU B CA 1
ATOM 3820 C C . GLU B 1 229 ? 1.358 -4.672 -20.891 1 98.88 229 GLU B C 1
ATOM 3822 O O . GLU B 1 229 ? 0.194 -5.004 -21.125 1 98.88 229 GLU B O 1
ATOM 3827 N N . VAL B 1 230 ? 1.934 -4.848 -19.75 1 98.81 230 VAL B N 1
ATOM 3828 C CA . VAL B 1 230 ? 1.212 -5.43 -18.609 1 98.81 230 VAL B CA 1
ATOM 3829 C C . VAL B 1 230 ? 0.054 -4.516 -18.219 1 98.81 230 VAL B C 1
ATOM 3831 O O . VAL B 1 230 ? -1.082 -4.977 -18.062 1 98.81 230 VAL B O 1
ATOM 3834 N N . LEU B 1 231 ? 0.327 -3.24 -18.031 1 98.88 231 LEU B N 1
ATOM 3835 C CA . LEU B 1 231 ? -0.724 -2.305 -17.656 1 98.88 231 LEU B CA 1
ATOM 3836 C C . LEU B 1 231 ? -1.835 -2.271 -18.688 1 98.88 231 LEU B C 1
ATOM 3838 O O . LEU B 1 231 ? -3.018 -2.271 -18.344 1 98.88 231 LEU B O 1
ATOM 3842 N N . GLU B 1 232 ? -1.437 -2.234 -19.953 1 98.69 232 GLU B N 1
ATOM 3843 C CA . GLU B 1 232 ? -2.414 -2.234 -21.031 1 98.69 232 GLU B CA 1
ATOM 3844 C C . GLU B 1 232 ? -3.277 -3.492 -21 1 98.69 232 GLU B C 1
ATOM 3846 O O . GLU B 1 232 ? -4.48 -3.432 -21.25 1 98.69 232 GLU B O 1
ATOM 3851 N N . ALA B 1 233 ? -2.686 -4.617 -20.766 1 98.19 233 ALA B N 1
ATOM 3852 C CA . ALA B 1 23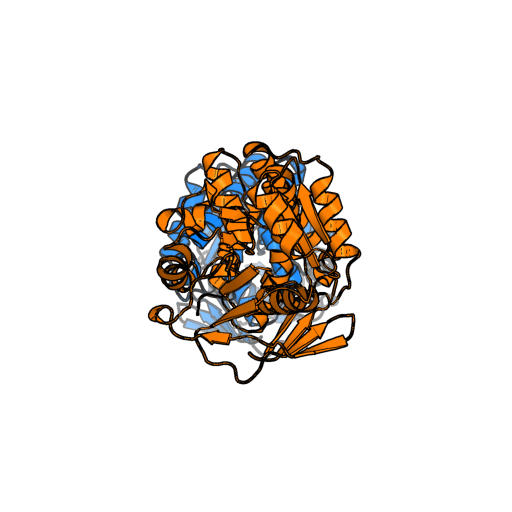3 ? -3.432 -5.871 -20.672 1 98.19 233 ALA B CA 1
ATOM 3853 C C . ALA B 1 233 ? -4.496 -5.793 -19.578 1 98.19 233 ALA B C 1
ATOM 3855 O O . ALA B 1 233 ? -5.633 -6.223 -19.781 1 98.19 233 ALA B O 1
ATOM 3856 N N . TYR B 1 234 ? -4.156 -5.262 -18.422 1 98.19 234 TYR B N 1
ATOM 3857 C CA . TYR B 1 234 ? -5.125 -5.086 -17.359 1 98.19 234 TYR B CA 1
ATOM 3858 C C . TYR B 1 234 ? -6.238 -4.133 -17.766 1 98.19 234 TYR B C 1
ATOM 3860 O O . TYR B 1 234 ? -7.41 -4.363 -17.469 1 98.19 234 TYR B O 1
ATOM 3868 N N . ARG B 1 235 ? -5.859 -3.055 -18.422 1 98.19 235 ARG B N 1
ATOM 3869 C CA . ARG B 1 235 ? -6.828 -2.037 -18.812 1 98.19 235 ARG B CA 1
ATOM 3870 C C . ARG B 1 235 ? -7.742 -2.549 -19.922 1 98.19 235 ARG B C 1
ATOM 3872 O O . ARG B 1 235 ? -8.875 -2.082 -20.062 1 98.19 235 ARG B O 1
ATOM 3879 N N . LYS B 1 236 ? -7.312 -3.506 -20.703 1 97.75 236 LYS B N 1
ATOM 3880 C CA . LYS B 1 236 ? -8.109 -4.094 -21.781 1 97.75 236 LYS B CA 1
ATOM 3881 C C . LYS B 1 236 ? -9.008 -5.207 -21.234 1 97.75 236 LYS B C 1
ATOM 3883 O O . LYS B 1 236 ? -10.016 -5.547 -21.859 1 97.75 236 LYS B O 1
ATOM 3888 N N . ALA B 1 237 ? -8.594 -5.852 -20.172 1 96 237 ALA B N 1
ATOM 3889 C CA . ALA B 1 237 ? -9.383 -6.918 -19.562 1 96 237 ALA B CA 1
ATOM 3890 C C . ALA B 1 237 ? -10.703 -6.379 -19 1 96 237 ALA B C 1
ATOM 3892 O O . ALA B 1 237 ? -10.898 -5.164 -18.922 1 96 237 ALA B O 1
ATOM 3893 N N . ALA B 1 238 ? -11.602 -7.277 -18.672 1 95.69 238 ALA B N 1
ATOM 3894 C CA . ALA B 1 238 ? -12.883 -6.871 -18.094 1 95.69 238 ALA B CA 1
ATOM 3895 C C . ALA B 1 238 ? -12.672 -6.059 -16.812 1 95.69 238 ALA B C 1
ATOM 3897 O O . ALA B 1 238 ? -11.906 -6.457 -15.938 1 95.69 238 ALA B O 1
ATOM 3898 N N . ARG B 1 239 ? -13.375 -4.949 -16.672 1 97 239 ARG B N 1
ATOM 3899 C CA . ARG B 1 239 ? -13.219 -4.043 -15.539 1 97 239 ARG B CA 1
ATOM 3900 C C . ARG B 1 239 ? -13.562 -4.738 -14.227 1 97 239 ARG B C 1
ATOM 3902 O O . ARG B 1 239 ? -12.977 -4.441 -13.188 1 97 239 ARG B O 1
ATOM 3909 N N . ASP B 1 240 ? -14.469 -5.684 -14.328 1 96.88 240 ASP B N 1
ATOM 3910 C CA . ASP B 1 240 ? -14.883 -6.395 -13.125 1 96.88 240 ASP B CA 1
ATOM 3911 C C . ASP B 1 240 ? -14.094 -7.691 -12.953 1 96.88 240 ASP B C 1
ATOM 3913 O O . ASP B 1 240 ? -14.43 -8.523 -12.102 1 96.88 240 ASP B O 1
ATOM 3917 N N . GLY B 1 241 ? -13.039 -7.891 -13.734 1 95.5 241 GLY B N 1
ATOM 3918 C CA . GLY B 1 241 ? -12.203 -9.07 -13.633 1 95.5 241 GLY B CA 1
ATOM 3919 C C . GLY B 1 241 ? -11.516 -9.203 -12.281 1 95.5 241 GLY B C 1
ATOM 3920 O O . GLY B 1 241 ? -11.039 -8.219 -11.727 1 95.5 241 GLY B O 1
ATOM 3921 N N . VAL B 1 242 ? -11.516 -10.43 -11.75 1 95.25 242 VAL B N 1
ATOM 3922 C CA . VAL B 1 242 ? -10.938 -10.75 -10.445 1 95.25 242 VAL B CA 1
ATOM 3923 C C . VAL B 1 242 ? -9.758 -11.703 -10.625 1 95.25 242 VAL B C 1
ATOM 3925 O O . VAL B 1 242 ? -9.906 -12.781 -11.203 1 95.25 242 VAL B O 1
ATOM 3928 N N . ASN B 1 243 ? -8.609 -11.219 -10.188 1 94.81 243 ASN B N 1
ATOM 3929 C CA . ASN B 1 243 ? -7.488 -12.156 -10.234 1 94.81 243 ASN B CA 1
ATOM 3930 C C . ASN B 1 243 ? -7.484 -13.086 -9.023 1 94.81 243 ASN B C 1
ATOM 3932 O O . ASN B 1 243 ? -8.266 -12.898 -8.086 1 94.81 243 ASN B O 1
ATOM 3936 N N . SER B 1 244 ? -6.645 -14.07 -9.07 1 94 244 SER B N 1
ATOM 3937 C CA . SER B 1 244 ? -6.695 -15.148 -8.094 1 94 244 SER B CA 1
ATOM 3938 C C . SER B 1 244 ? -6.344 -14.648 -6.695 1 94 244 SER B C 1
ATOM 3940 O O . SER B 1 244 ? -6.832 -15.188 -5.695 1 94 244 SER B O 1
ATOM 3942 N N . MET B 1 245 ? -5.477 -13.672 -6.574 1 96.44 245 MET B N 1
ATOM 3943 C CA . MET B 1 245 ? -5.113 -13.156 -5.258 1 96.44 245 MET B CA 1
ATOM 3944 C C . MET B 1 245 ? -6.277 -12.398 -4.629 1 96.44 245 MET B C 1
ATOM 3946 O O . MET B 1 245 ? -6.555 -12.562 -3.438 1 96.44 245 MET B O 1
ATOM 3950 N N . LEU B 1 246 ? -6.906 -11.539 -5.402 1 97.06 246 LEU B N 1
ATOM 3951 C CA . LEU B 1 246 ? -8.102 -10.867 -4.91 1 97.06 246 LEU B CA 1
ATOM 3952 C C . LEU B 1 246 ? -9.172 -11.875 -4.508 1 97.06 246 LEU B C 1
ATOM 3954 O O . LEU B 1 246 ? -9.812 -11.727 -3.463 1 97.06 246 LEU B O 1
ATOM 3958 N N . ALA B 1 247 ? -9.375 -12.938 -5.34 1 94.69 247 ALA B N 1
ATOM 3959 C CA . ALA B 1 247 ? -10.352 -13.977 -5.035 1 94.69 247 ALA B CA 1
ATOM 3960 C C . ALA B 1 247 ? -10.062 -14.625 -3.684 1 94.69 247 ALA B C 1
ATOM 3962 O O . ALA B 1 247 ? -10.977 -14.836 -2.883 1 94.69 247 ALA B O 1
ATOM 3963 N N . ASP B 1 248 ? -8.805 -14.953 -3.477 1 94.88 248 ASP B N 1
ATOM 3964 C CA . ASP B 1 248 ? -8.398 -15.539 -2.201 1 94.88 248 ASP B CA 1
ATOM 3965 C C . ASP B 1 248 ? -8.711 -14.594 -1.043 1 94.88 248 ASP B C 1
ATOM 3967 O O . ASP B 1 248 ? -9.258 -15.016 -0.02 1 94.88 248 ASP B O 1
ATOM 3971 N N . ARG B 1 249 ? -8.391 -13.352 -1.179 1 96.31 249 ARG B N 1
ATOM 3972 C CA . ARG B 1 249 ? -8.633 -12.375 -0.122 1 96.31 249 ARG B CA 1
ATOM 3973 C C . ARG B 1 249 ? -10.125 -12.234 0.164 1 96.31 249 ARG B C 1
ATOM 3975 O O . ARG B 1 249 ? -10.539 -12.211 1.325 1 96.31 249 ARG B O 1
ATOM 3982 N N . LEU B 1 250 ? -10.914 -12.141 -0.862 1 95.06 250 LEU B N 1
ATOM 3983 C CA . LEU B 1 250 ? -12.359 -12.008 -0.715 1 95.06 250 LEU B CA 1
ATOM 3984 C C . LEU B 1 250 ? -12.953 -13.211 0.001 1 95.06 250 LEU B C 1
ATOM 3986 O O . LEU B 1 250 ? -13.93 -13.086 0.738 1 95.06 250 LEU B O 1
ATOM 3990 N N . ALA B 1 251 ? -12.312 -14.312 -0.17 1 92.88 251 ALA B N 1
ATOM 3991 C CA . ALA B 1 251 ? -12.797 -15.555 0.432 1 92.88 251 ALA B CA 1
ATOM 3992 C C . ALA B 1 251 ? -12.195 -15.758 1.821 1 92.88 251 ALA B C 1
ATOM 3994 O O . ALA B 1 251 ? -12.461 -16.766 2.477 1 92.88 251 ALA B O 1
ATOM 3995 N N . GLY B 1 252 ? -11.32 -14.852 2.273 1 94.12 252 GLY B N 1
ATOM 3996 C CA . GLY B 1 252 ? -10.695 -14.953 3.582 1 94.12 252 GLY B CA 1
ATOM 3997 C C . GLY B 1 252 ? -9.594 -15.992 3.641 1 94.12 252 GLY B C 1
ATOM 3998 O O . GLY B 1 252 ? -9.297 -16.531 4.707 1 94.12 252 GLY B O 1
ATOM 3999 N N . ARG B 1 253 ? -9 -16.328 2.537 1 93.31 253 ARG B N 1
ATOM 4000 C CA . ARG B 1 253 ? -7.93 -17.312 2.447 1 93.31 253 ARG B CA 1
ATOM 4001 C C . ARG B 1 253 ? -6.562 -16.641 2.422 1 93.31 253 ARG B C 1
ATOM 4003 O O . ARG B 1 253 ? -6.457 -15.453 2.115 1 93.31 253 ARG B O 1
ATOM 4010 N N . PRO B 1 254 ? -5.504 -17.422 2.812 1 95.06 254 PRO B N 1
ATOM 4011 C CA . PRO B 1 254 ? -4.156 -16.891 2.598 1 95.06 254 PRO B CA 1
ATOM 4012 C C . PRO B 1 254 ? -3.873 -16.578 1.129 1 95.06 254 PRO B C 1
ATOM 4014 O O . PRO B 1 254 ? -4.438 -17.219 0.238 1 95.06 254 PRO B O 1
ATOM 4017 N N . THR B 1 255 ? -3.031 -15.625 0.958 1 96.62 255 THR B N 1
ATOM 4018 C CA . THR B 1 255 ? -2.701 -15.242 -0.41 1 96.62 255 THR B CA 1
ATOM 4019 C C . THR B 1 255 ? -1.327 -15.773 -0.805 1 96.62 255 THR B C 1
ATOM 4021 O O . THR B 1 255 ? -0.529 -16.141 0.057 1 96.62 255 THR B O 1
ATOM 4024 N N . GLU B 1 256 ? -1.061 -15.781 -2.062 1 97.44 256 GLU B N 1
ATOM 4025 C CA . GLU B 1 256 ? 0.235 -16.203 -2.586 1 97.44 256 GLU B CA 1
ATOM 4026 C C . GLU B 1 256 ? 1.173 -15.016 -2.764 1 97.44 256 GLU B C 1
ATOM 4028 O O . GLU B 1 256 ? 1.959 -14.969 -3.713 1 97.44 256 GLU B O 1
ATOM 4033 N N . ILE B 1 257 ? 1.107 -14.055 -1.916 1 98.38 257 ILE B N 1
ATOM 4034 C CA . ILE B 1 257 ? 1.849 -12.805 -2.039 1 98.38 257 ILE B CA 1
ATOM 4035 C C . ILE B 1 257 ? 3.348 -13.094 -2.082 1 98.38 257 ILE B C 1
ATOM 4037 O O . ILE B 1 257 ? 4.098 -12.422 -2.793 1 98.38 257 ILE B O 1
ATOM 4041 N N . ASP B 1 258 ? 3.826 -14.055 -1.342 1 98.12 258 ASP B N 1
ATOM 4042 C CA . ASP B 1 258 ? 5.25 -14.375 -1.329 1 98.12 258 ASP B CA 1
ATOM 4043 C C . ASP B 1 258 ? 5.711 -14.875 -2.695 1 98.12 258 ASP B C 1
ATOM 4045 O O . ASP B 1 258 ? 6.758 -14.461 -3.195 1 98.12 258 ASP B O 1
ATOM 4049 N N . ALA B 1 259 ? 4.918 -15.711 -3.307 1 98.19 259 ALA B N 1
ATOM 4050 C CA . ALA B 1 259 ? 5.281 -16.297 -4.59 1 98.19 259 ALA B CA 1
ATOM 4051 C C . ALA B 1 259 ? 5.148 -15.281 -5.719 1 98.19 259 ALA B C 1
ATOM 4053 O O . ALA B 1 259 ? 5.805 -15.406 -6.758 1 98.19 259 ALA B O 1
ATOM 4054 N N . ARG B 1 260 ? 4.34 -14.258 -5.516 1 98.62 260 ARG B N 1
ATOM 4055 C CA . ARG B 1 260 ? 4.07 -13.297 -6.582 1 98.62 260 ARG B CA 1
ATOM 4056 C C . ARG B 1 260 ? 4.941 -12.055 -6.43 1 98.62 260 ARG B C 1
ATOM 4058 O O . ARG B 1 260 ? 5.637 -11.664 -7.367 1 98.62 260 ARG B O 1
ATOM 4065 N N . ASN B 1 261 ? 4.938 -11.477 -5.262 1 98.88 261 ASN B N 1
ATOM 4066 C CA . ASN B 1 261 ? 5.676 -10.242 -5.039 1 98.88 261 ASN B CA 1
ATOM 4067 C C . ASN B 1 261 ? 6.863 -10.461 -4.105 1 98.88 261 ASN B C 1
ATOM 4069 O O . ASN B 1 261 ? 7.93 -9.867 -4.297 1 98.88 261 ASN B O 1
ATOM 4073 N N . GLY B 1 262 ? 6.723 -11.289 -3.105 1 98.81 262 GLY B N 1
ATOM 4074 C CA . GLY B 1 262 ? 7.797 -11.555 -2.166 1 98.81 262 GLY B CA 1
ATOM 4075 C C . GLY B 1 262 ? 9.055 -12.086 -2.832 1 98.81 262 GLY B C 1
ATOM 4076 O O . GLY B 1 262 ? 10.164 -11.727 -2.449 1 98.81 262 GLY B O 1
ATOM 4077 N N . VAL B 1 263 ? 8.859 -12.922 -3.77 1 98.88 263 VAL B N 1
ATOM 4078 C CA . VAL B 1 263 ? 9.992 -13.516 -4.48 1 98.88 263 VAL B CA 1
ATOM 4079 C C . VAL B 1 263 ? 10.773 -12.422 -5.207 1 98.88 263 VAL B C 1
ATOM 4081 O O . VAL B 1 263 ? 12 -12.5 -5.312 1 98.88 263 VAL B O 1
ATOM 4084 N N . ILE B 1 264 ? 10.117 -11.398 -5.742 1 98.94 264 ILE B N 1
ATOM 4085 C CA . ILE B 1 264 ? 10.773 -10.281 -6.418 1 98.94 264 ILE B CA 1
ATOM 4086 C C . ILE B 1 264 ? 11.688 -9.555 -5.438 1 98.94 264 ILE B C 1
ATOM 4088 O O . ILE B 1 264 ? 12.828 -9.219 -5.77 1 98.94 264 ILE B O 1
ATOM 4092 N N . VAL B 1 265 ? 11.203 -9.383 -4.227 1 98.88 265 VAL B N 1
ATOM 4093 C CA . VAL B 1 265 ? 11.961 -8.695 -3.184 1 98.88 265 VAL B CA 1
ATOM 4094 C C . VAL B 1 265 ? 13.18 -9.523 -2.793 1 98.88 265 VAL B C 1
ATOM 4096 O O . VAL B 1 265 ? 14.305 -9.016 -2.771 1 98.88 265 VAL B O 1
ATOM 4099 N N . ARG B 1 266 ? 12.961 -10.797 -2.508 1 98.38 266 ARG B N 1
ATOM 4100 C CA . ARG B 1 266 ? 14.039 -11.672 -2.043 1 98.38 266 ARG B CA 1
ATOM 4101 C C . ARG B 1 266 ? 15.109 -11.828 -3.115 1 98.38 266 ARG B C 1
ATOM 4103 O O . ARG B 1 266 ? 16.312 -11.695 -2.832 1 98.38 266 ARG B O 1
ATOM 4110 N N . VAL B 1 267 ? 14.695 -12.109 -4.328 1 98.69 267 VAL B N 1
ATOM 4111 C CA . VAL B 1 267 ? 15.648 -12.289 -5.418 1 98.69 267 VAL B CA 1
ATOM 4112 C C . VAL B 1 267 ? 16.328 -10.969 -5.742 1 98.69 267 VAL B C 1
ATOM 4114 O O . VAL B 1 267 ? 17.531 -10.93 -6.043 1 98.69 267 VAL B O 1
ATOM 4117 N N . GLY B 1 268 ? 15.547 -9.867 -5.773 1 98.81 268 GLY B N 1
ATOM 4118 C CA . GLY B 1 268 ? 16.141 -8.555 -5.957 1 98.81 268 GLY B CA 1
ATOM 4119 C C . GLY B 1 268 ? 17.281 -8.281 -4.996 1 98.81 268 GLY B C 1
ATOM 4120 O O . GLY B 1 268 ? 18.344 -7.801 -5.402 1 98.81 268 GLY B O 1
ATOM 4121 N N . LYS B 1 269 ? 17.094 -8.594 -3.746 1 98.31 269 LYS B N 1
ATOM 4122 C CA . LYS B 1 269 ? 18.125 -8.398 -2.73 1 98.31 269 LYS B CA 1
ATOM 4123 C C . LYS B 1 269 ? 19.391 -9.172 -3.084 1 98.31 269 LYS B C 1
ATOM 4125 O O . LYS B 1 269 ? 20.5 -8.648 -2.932 1 98.31 269 LYS B O 1
ATOM 4130 N N . ARG B 1 270 ? 19.25 -10.359 -3.553 1 98.19 270 ARG B N 1
ATOM 4131 C CA . ARG B 1 270 ? 20.391 -11.195 -3.922 1 98.19 270 ARG B CA 1
ATOM 4132 C C . ARG B 1 270 ? 21.203 -10.555 -5.051 1 98.19 270 ARG B C 1
ATOM 4134 O O . ARG B 1 270 ? 22.422 -10.695 -5.102 1 98.19 270 ARG B O 1
ATOM 4141 N N . HIS B 1 271 ? 20.562 -9.875 -5.93 1 98.62 271 HIS B N 1
ATOM 4142 C CA . HIS B 1 271 ? 21.203 -9.297 -7.105 1 98.62 271 HIS B CA 1
ATOM 4143 C C . HIS B 1 271 ? 21.531 -7.828 -6.887 1 98.62 271 HIS B C 1
ATOM 4145 O O . HIS B 1 271 ? 22.047 -7.16 -7.789 1 98.62 271 HIS B O 1
ATOM 4151 N N . GLY B 1 272 ? 21.172 -7.262 -5.707 1 98.31 272 GLY B N 1
ATOM 4152 C CA . GLY B 1 272 ? 21.391 -5.852 -5.43 1 98.31 272 GLY B CA 1
ATOM 4153 C C . GLY B 1 272 ? 20.422 -4.941 -6.172 1 98.31 272 GLY B C 1
ATOM 4154 O O . GLY B 1 272 ? 20.75 -3.785 -6.449 1 98.31 272 GLY B O 1
ATOM 4155 N N . VAL B 1 273 ? 19.297 -5.445 -6.645 1 98.5 273 VAL B N 1
ATOM 4156 C CA . VAL B 1 273 ? 18.25 -4.676 -7.316 1 98.5 273 VAL B CA 1
ATOM 4157 C C . VAL B 1 273 ? 17.203 -4.215 -6.293 1 98.5 273 VAL B C 1
ATOM 4159 O O . VAL B 1 273 ? 16.641 -5.031 -5.562 1 98.5 273 VAL B O 1
ATOM 4162 N N . THR B 1 274 ? 16.922 -2.895 -6.156 1 97.75 274 THR B N 1
ATOM 4163 C CA . THR B 1 274 ? 15.969 -2.352 -5.199 1 97.75 274 THR B CA 1
ATOM 4164 C C . THR B 1 274 ? 14.539 -2.545 -5.703 1 97.75 274 THR B C 1
ATOM 4166 O O . THR B 1 274 ? 14.273 -2.396 -6.895 1 97.75 274 THR B O 1
ATOM 4169 N N . THR B 1 275 ? 13.68 -2.967 -4.84 1 98.75 275 THR B N 1
ATOM 4170 C CA . THR B 1 275 ? 12.297 -3.238 -5.199 1 98.75 275 THR B CA 1
ATOM 4171 C C . THR B 1 275 ? 11.344 -2.637 -4.172 1 98.75 275 THR B C 1
ATOM 4173 O O . THR B 1 275 ? 10.531 -3.35 -3.578 1 98.75 275 THR B O 1
ATOM 4176 N N . PRO B 1 276 ? 11.352 -1.333 -4.02 1 98.75 276 PRO B N 1
ATOM 4177 C CA . PRO B 1 276 ? 10.602 -0.704 -2.93 1 98.75 276 PRO B CA 1
ATOM 4178 C C . PRO B 1 276 ? 9.094 -0.896 -3.061 1 98.75 276 PRO B C 1
ATOM 4180 O O . PRO B 1 276 ? 8.398 -1.083 -2.059 1 98.75 276 PRO B O 1
ATOM 4183 N N . ASN B 1 277 ? 8.562 -0.819 -4.273 1 98.88 277 ASN B N 1
ATOM 4184 C CA . ASN B 1 277 ? 7.117 -0.965 -4.43 1 98.88 277 ASN B CA 1
ATOM 4185 C C . ASN B 1 277 ? 6.66 -2.385 -4.109 1 98.88 277 ASN B C 1
ATOM 4187 O O . ASN B 1 277 ? 5.648 -2.576 -3.432 1 98.88 277 ASN B O 1
ATOM 4191 N N . ASN B 1 278 ? 7.402 -3.355 -4.594 1 98.94 278 ASN B N 1
ATOM 4192 C CA . ASN B 1 278 ? 7.059 -4.734 -4.258 1 98.94 278 ASN B CA 1
ATOM 4193 C C . ASN B 1 278 ? 7.199 -5 -2.764 1 98.94 278 ASN B C 1
ATOM 4195 O O . ASN B 1 278 ? 6.371 -5.695 -2.172 1 98.94 278 ASN B O 1
ATOM 4199 N N . ALA B 1 279 ? 8.273 -4.488 -2.156 1 98.88 279 ALA B N 1
ATOM 4200 C CA . ALA B 1 279 ? 8.469 -4.66 -0.719 1 98.88 279 ALA B CA 1
ATOM 4201 C C . ALA B 1 279 ? 7.309 -4.055 0.067 1 98.88 279 ALA B C 1
ATOM 4203 O O . ALA B 1 279 ? 6.801 -4.668 1.009 1 98.88 279 ALA B O 1
ATOM 4204 N N . MET B 1 280 ? 6.898 -2.875 -0.297 1 98.94 280 MET B N 1
ATOM 4205 C CA . MET B 1 280 ? 5.781 -2.219 0.379 1 98.94 280 MET B CA 1
ATOM 4206 C C . MET B 1 280 ? 4.488 -2.994 0.167 1 98.94 280 MET B C 1
ATOM 4208 O O . MET B 1 280 ? 3.703 -3.17 1.103 1 98.94 280 MET B O 1
ATOM 4212 N N . ALA B 1 281 ? 4.254 -3.453 -1.067 1 98.94 281 ALA B N 1
ATOM 4213 C CA . ALA B 1 281 ? 3.055 -4.242 -1.354 1 98.94 281 ALA B CA 1
ATOM 4214 C C . ALA B 1 281 ? 2.988 -5.48 -0.468 1 98.94 281 ALA B C 1
ATOM 4216 O O . ALA B 1 281 ? 1.937 -5.793 0.094 1 98.94 281 ALA B O 1
ATOM 4217 N N . VAL B 1 282 ? 4.117 -6.176 -0.324 1 98.88 282 VAL B N 1
ATOM 4218 C CA . VAL B 1 282 ? 4.188 -7.387 0.49 1 98.88 282 VAL B CA 1
ATOM 4219 C C . VAL B 1 282 ? 3.879 -7.047 1.946 1 98.88 282 VAL B C 1
ATOM 4221 O O . VAL B 1 282 ? 3.029 -7.684 2.572 1 98.88 282 VAL B O 1
ATOM 4224 N N . ALA B 1 283 ? 4.512 -6.023 2.471 1 98.81 283 ALA B N 1
ATOM 4225 C CA . ALA B 1 283 ? 4.34 -5.641 3.869 1 98.81 283 ALA B CA 1
ATOM 4226 C C . ALA B 1 283 ? 2.889 -5.277 4.164 1 98.81 283 ALA B C 1
ATOM 4228 O O . ALA B 1 283 ? 2.314 -5.734 5.152 1 98.81 283 ALA B O 1
ATOM 4229 N N . LEU B 1 284 ? 2.297 -4.473 3.293 1 98.81 284 LEU B N 1
ATOM 4230 C CA . LEU B 1 284 ? 0.93 -4.008 3.502 1 98.81 284 LEU B CA 1
ATOM 4231 C C . LEU B 1 284 ? -0.058 -5.168 3.426 1 98.81 284 LEU B C 1
ATOM 4233 O O . LEU B 1 284 ? -0.906 -5.324 4.309 1 98.81 284 LEU B O 1
ATOM 4237 N N . LEU B 1 285 ? 0.029 -5.961 2.379 1 98.69 285 LEU B N 1
ATOM 4238 C CA . LEU B 1 285 ? -0.955 -7.023 2.199 1 98.69 285 LEU B CA 1
ATOM 4239 C C . LEU B 1 285 ? -0.874 -8.039 3.334 1 98.69 285 LEU B C 1
ATOM 4241 O O . LEU B 1 285 ? -1.902 -8.516 3.822 1 98.69 285 LEU B O 1
ATOM 4245 N N . GLU B 1 286 ? 0.353 -8.414 3.734 1 98.19 286 GLU B N 1
ATOM 4246 C CA . GLU B 1 286 ? 0.504 -9.336 4.855 1 98.19 286 GLU B CA 1
ATOM 4247 C C . GLU B 1 286 ? -0.098 -8.758 6.133 1 98.19 286 GLU B C 1
ATOM 4249 O O . GLU B 1 286 ? -0.757 -9.469 6.891 1 98.19 286 GLU B O 1
ATOM 4254 N N . ALA B 1 287 ? 0.08 -7.492 6.355 1 97.75 287 ALA B N 1
ATOM 4255 C CA . ALA B 1 287 ? -0.488 -6.848 7.535 1 97.75 287 ALA B CA 1
ATOM 4256 C C . ALA B 1 287 ? -2.012 -6.824 7.469 1 97.75 287 ALA B C 1
ATOM 4258 O O . ALA B 1 287 ? -2.688 -6.977 8.492 1 97.75 287 ALA B O 1
ATOM 4259 N N . MET B 1 288 ? -2.545 -6.648 6.289 1 97.19 288 MET B N 1
ATOM 4260 C CA . MET B 1 288 ? -3.99 -6.555 6.094 1 97.19 288 MET B CA 1
ATOM 4261 C C . MET B 1 288 ? -4.652 -7.918 6.273 1 97.19 288 MET B C 1
ATOM 4263 O O . MET B 1 288 ? -5.844 -7.996 6.586 1 97.19 288 MET B O 1
ATOM 4267 N N . THR B 1 289 ? -3.893 -8.93 6.02 1 93.69 289 THR B N 1
ATOM 4268 C CA . THR B 1 289 ? -4.496 -10.258 5.977 1 93.69 289 THR B CA 1
ATOM 4269 C C . THR B 1 289 ? -4.051 -11.086 7.176 1 93.69 289 THR B C 1
ATOM 4271 O O . THR B 1 289 ? -4.406 -12.266 7.289 1 93.69 289 THR B O 1
ATOM 4274 N N . ALA B 1 290 ? -3.209 -10.406 8.023 1 83 290 ALA B N 1
ATOM 4275 C CA . ALA B 1 290 ? -2.764 -11.086 9.234 1 83 290 ALA B CA 1
ATOM 4276 C C . ALA B 1 290 ? -3.914 -11.266 10.227 1 83 290 ALA B C 1
ATOM 4278 O O . ALA B 1 290 ? -4.727 -10.352 10.406 1 83 290 ALA B O 1
ATOM 4279 N N . SER B 1 291 ? -4.691 -12.398 10.367 1 61.66 291 SER B N 1
ATOM 4280 C CA . SER B 1 291 ? -5.719 -12.766 11.336 1 61.66 291 SER B CA 1
ATOM 4281 C C . SER B 1 291 ? -5.164 -12.766 12.758 1 61.66 291 SER B C 1
ATOM 4283 O O . SER B 1 291 ? -3.982 -13.047 12.969 1 61.66 291 SER B O 1
#

Organism: NCBI:txid570835

InterPro domains:
  IPR003710 Ketopantoate reductase ApbA/PanE [TIGR00745] (3-290)
  IPR008927 6-phosphogluconate dehydrogenase-like, C-terminal domain superfamily [SSF48179] (167-287)
  IPR013328 6-phosphogluconate dehydrogenase, domain 2 [G3DSA:1.10.1040.10] (167-290)
  IPR013332 Ketopantoate reductase, N-terminal domain [PF02558] (4-144)
  IPR013752 Ketopantoate reductase, C-terminal domain [PF08546] (168-288)
  IPR036291 NAD(P)-binding domain superfamily [SSF51735] (3-106)
  IPR051402 Ketopantoate Reductase-Related [PTHR21708] (2-289)

pLDDT: mean 96.83, std 3.17, range [61.66, 98.94]